Protein AF-A0A7C6T9G3-F1 (afdb_monomer_lite)

pLDDT: mean 93.44, std 5.89, range [58.25, 98.88]

Structure (mmCIF, N/CA/C/O backbone):
data_AF-A0A7C6T9G3-F1
#
_entry.id   AF-A0A7C6T9G3-F1
#
loop_
_atom_site.group_PDB
_atom_site.id
_atom_site.type_symbol
_atom_site.label_atom_id
_atom_site.label_alt_id
_atom_site.label_comp_id
_atom_site.label_asym_id
_atom_site.label_entity_id
_atom_site.label_seq_id
_atom_site.pdbx_PDB_ins_code
_atom_site.Cartn_x
_atom_site.Cartn_y
_atom_site.Cartn_z
_atom_site.occupancy
_atom_site.B_iso_or_equiv
_atom_site.auth_seq_id
_atom_site.auth_comp_id
_atom_site.auth_asym_id
_atom_site.auth_atom_id
_atom_site.pdbx_PDB_model_num
ATOM 1 N N . TYR A 1 1 ? 5.923 -1.109 5.546 1.00 94.19 1 TYR A N 1
ATOM 2 C CA . TYR A 1 1 ? 6.434 -0.998 6.928 1.00 94.19 1 TYR A CA 1
ATOM 3 C C . TYR A 1 1 ? 5.757 0.198 7.581 1.00 94.19 1 TYR A C 1
ATOM 5 O O . TYR A 1 1 ? 5.386 1.095 6.843 1.00 94.19 1 TYR A O 1
ATOM 13 N N . PHE A 1 2 ? 5.529 0.201 8.893 1.00 96.00 2 PHE A N 1
ATOM 14 C CA . PHE A 1 2 ? 5.002 1.360 9.627 1.00 96.00 2 PHE A CA 1
ATOM 15 C C . PHE A 1 2 ? 5.708 1.428 10.978 1.00 96.00 2 PHE A C 1
ATOM 17 O O . PHE A 1 2 ? 5.728 0.420 11.687 1.00 96.00 2 PHE A O 1
ATOM 24 N N . ASP A 1 3 ? 6.276 2.586 11.303 1.00 93.56 3 ASP A N 1
ATOM 25 C CA . ASP A 1 3 ? 7.050 2.806 12.516 1.00 93.56 3 ASP A CA 1
ATOM 26 C C . ASP A 1 3 ? 6.248 3.581 13.561 1.00 93.56 3 ASP A C 1
ATOM 28 O O . ASP A 1 3 ? 5.771 4.695 13.338 1.00 93.56 3 ASP A O 1
ATOM 32 N N . LEU A 1 4 ? 6.117 2.971 14.732 1.00 91.00 4 LEU A N 1
ATOM 33 C CA . LEU A 1 4 ? 5.679 3.630 15.958 1.00 91.00 4 LEU A CA 1
ATOM 34 C C . LEU A 1 4 ? 6.443 3.045 17.151 1.00 91.00 4 LEU A C 1
ATOM 36 O O . LEU A 1 4 ? 5.887 2.771 18.218 1.00 91.00 4 LEU A O 1
ATOM 40 N N . SER A 1 5 ? 7.719 2.747 16.923 1.00 84.69 5 SER A N 1
ATOM 41 C CA . SER A 1 5 ? 8.616 2.219 17.933 1.00 84.69 5 SER A CA 1
ATOM 42 C C . SER A 1 5 ? 8.931 3.285 18.977 1.00 84.69 5 SER A C 1
ATOM 44 O O . SER A 1 5 ? 8.924 4.489 18.714 1.00 84.69 5 SER A O 1
ATOM 46 N N . THR A 1 6 ? 9.198 2.840 20.207 1.00 78.31 6 THR A N 1
ATOM 47 C CA . THR A 1 6 ? 9.666 3.735 21.265 1.00 78.31 6 THR A CA 1
ATOM 48 C C . THR A 1 6 ? 10.922 4.451 20.797 1.00 78.31 6 THR A C 1
ATOM 50 O O . THR A 1 6 ? 11.927 3.804 20.505 1.00 78.31 6 THR A O 1
ATOM 53 N N . GLN A 1 7 ? 10.871 5.779 20.781 1.00 75.62 7 GLN A N 1
ATOM 54 C CA . GLN A 1 7 ? 11.943 6.639 20.293 1.00 75.62 7 GLN A CA 1
ATOM 55 C C . GLN A 1 7 ? 13.091 6.672 21.318 1.00 75.62 7 GLN A C 1
ATOM 57 O O . GLN A 1 7 ? 13.259 7.630 22.074 1.00 75.62 7 GLN A O 1
ATOM 62 N N . ALA A 1 8 ? 13.839 5.570 21.418 1.00 70.00 8 ALA A N 1
ATOM 63 C CA . ALA A 1 8 ? 14.951 5.409 22.349 1.00 70.00 8 ALA A CA 1
ATOM 64 C C . ALA A 1 8 ? 16.084 6.412 22.053 1.00 70.00 8 ALA A C 1
ATOM 66 O O . ALA A 1 8 ? 16.138 7.039 20.996 1.00 70.00 8 ALA A O 1
ATOM 67 N N . ILE A 1 9 ? 17.016 6.582 22.992 1.00 71.19 9 ILE A N 1
ATOM 68 C CA . ILE A 1 9 ? 18.221 7.402 22.784 1.00 71.19 9 ILE A CA 1
ATOM 69 C C . ILE A 1 9 ? 19.280 6.554 22.054 1.00 71.19 9 ILE A C 1
ATOM 71 O O . ILE A 1 9 ? 19.370 5.350 22.285 1.00 71.19 9 ILE A O 1
ATOM 75 N N . GLY A 1 10 ? 20.077 7.167 21.174 1.00 79.44 10 GLY A N 1
ATOM 76 C CA . GLY A 1 10 ? 21.071 6.481 20.337 1.00 79.44 10 GLY A CA 1
ATOM 77 C C . GLY A 1 10 ? 20.594 6.359 18.890 1.00 79.44 10 GLY A C 1
ATOM 78 O O . GLY A 1 10 ? 20.100 7.341 18.346 1.00 79.44 10 GLY A O 1
ATOM 79 N N . HIS A 1 11 ? 20.703 5.164 18.300 1.00 83.69 11 HIS A N 1
ATOM 80 C CA . HIS A 1 11 ? 20.469 4.904 16.869 1.00 83.69 11 HIS A CA 1
ATOM 81 C C . HIS A 1 11 ? 19.041 5.146 16.354 1.00 83.69 11 HIS A C 1
ATOM 83 O O . HIS A 1 11 ? 18.855 5.167 15.146 1.00 83.69 11 HIS A O 1
ATOM 89 N N . ALA A 1 12 ? 18.038 5.310 17.221 1.00 85.00 12 ALA A N 1
ATOM 90 C CA . ALA A 1 12 ? 16.685 5.650 16.772 1.00 85.00 12 ALA A CA 1
ATOM 91 C C . ALA A 1 12 ? 16.632 7.083 16.216 1.00 85.00 12 ALA A C 1
ATOM 93 O O . ALA A 1 12 ? 17.286 7.979 16.765 1.00 85.00 12 ALA A O 1
ATOM 94 N N . HIS A 1 13 ? 15.862 7.290 15.149 1.00 91.06 13 HIS A N 1
ATOM 95 C CA . HIS A 1 13 ? 15.650 8.605 14.546 1.00 91.06 13 HIS A CA 1
ATOM 96 C C . HIS A 1 13 ? 14.466 9.336 15.185 1.00 91.06 13 HIS A C 1
ATOM 98 O O . HIS A 1 13 ? 13.996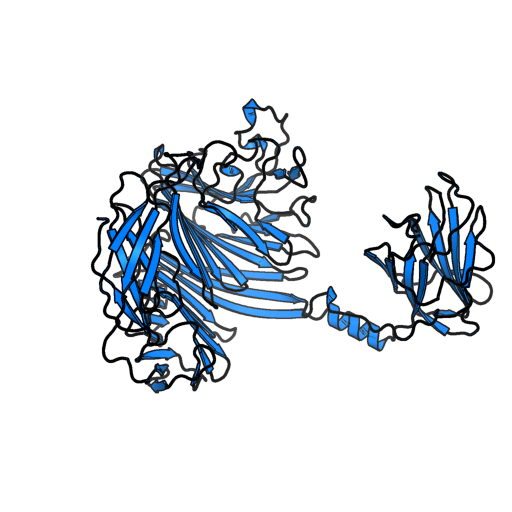 8.898 16.227 1.00 91.06 13 HIS A O 1
ATOM 104 N N . GLU A 1 14 ? 14.100 10.514 14.671 1.00 94.12 14 GLU A N 1
ATOM 105 C CA . GLU A 1 14 ? 12.947 11.325 15.100 1.00 94.12 14 GLU A CA 1
ATOM 106 C C . GLU A 1 14 ? 11.795 11.086 14.107 1.00 94.12 14 GLU A C 1
ATOM 108 O O . GLU A 1 14 ? 11.306 12.007 13.446 1.00 94.12 14 GLU A O 1
ATOM 113 N N . ASP A 1 15 ? 11.432 9.813 13.952 1.00 94.81 15 ASP A N 1
ATOM 114 C CA . ASP A 1 15 ? 10.727 9.237 12.802 1.00 94.81 15 ASP A CA 1
ATOM 115 C C . ASP A 1 15 ? 9.407 8.549 13.174 1.00 94.81 15 ASP A C 1
ATOM 117 O O . ASP A 1 15 ? 8.868 7.752 12.402 1.00 94.81 15 ASP A O 1
ATOM 121 N N . ALA A 1 16 ? 8.829 8.862 14.337 1.00 95.88 16 ALA A N 1
ATOM 122 C CA . ALA A 1 16 ? 7.545 8.294 14.718 1.00 95.88 16 ALA A CA 1
ATOM 123 C C . ALA A 1 16 ? 6.491 8.564 13.630 1.00 95.88 16 ALA A C 1
ATOM 125 O O . ALA A 1 16 ? 6.430 9.646 13.025 1.00 95.88 16 ALA A O 1
ATOM 126 N N . CYS A 1 17 ? 5.660 7.551 13.380 1.00 96.94 17 CYS A N 1
ATOM 127 C CA . CYS A 1 17 ? 4.702 7.478 12.281 1.00 96.94 17 CYS A CA 1
ATOM 128 C C . CYS A 1 17 ? 5.308 7.368 10.868 1.00 96.94 17 CYS A C 1
ATOM 130 O O . CYS A 1 17 ? 4.540 7.398 9.903 1.00 96.94 17 CYS A O 1
ATOM 132 N N . HIS A 1 18 ? 6.622 7.177 10.709 1.00 97.75 18 HIS A N 1
ATOM 133 C CA . HIS A 1 18 ? 7.238 6.850 9.420 1.00 97.75 18 HIS A CA 1
ATOM 134 C C . HIS A 1 18 ? 6.628 5.584 8.786 1.00 97.75 18 HIS A C 1
ATOM 136 O O . HIS A 1 18 ? 6.109 4.693 9.463 1.00 97.75 18 HIS A O 1
ATOM 142 N N . PHE A 1 19 ? 6.696 5.476 7.459 1.00 98.19 19 PHE A N 1
ATOM 143 C CA . PHE A 1 19 ? 6.384 4.243 6.742 1.00 98.19 19 PHE A CA 1
ATOM 144 C C . PHE A 1 19 ? 7.264 4.080 5.497 1.00 98.19 19 PHE A C 1
ATOM 146 O O . PHE A 1 19 ? 7.529 5.051 4.789 1.00 98.19 19 PHE A O 1
ATOM 153 N N . ASP A 1 20 ? 7.596 2.827 5.168 1.00 97.25 20 ASP A N 1
ATOM 154 C CA . ASP A 1 20 ? 8.061 2.454 3.828 1.00 97.25 20 ASP A CA 1
ATOM 155 C C . ASP A 1 20 ? 6.921 1.799 3.050 1.00 97.25 20 ASP A C 1
ATOM 157 O O . ASP A 1 20 ? 6.285 0.838 3.519 1.00 97.25 20 ASP A O 1
ATOM 161 N N . LEU A 1 21 ? 6.715 2.266 1.820 1.00 98.12 21 LEU A N 1
ATOM 162 C CA . LEU A 1 21 ? 5.815 1.656 0.853 1.00 98.12 21 LEU A CA 1
ATOM 163 C C . LEU A 1 21 ? 6.623 0.831 -0.148 1.00 98.12 21 LEU A C 1
ATOM 165 O O . LEU A 1 21 ? 7.364 1.376 -0.963 1.00 98.12 21 LEU A O 1
ATOM 169 N N . TYR A 1 22 ? 6.430 -0.485 -0.121 1.00 96.75 22 TYR A N 1
ATOM 170 C CA . TYR A 1 22 ? 7.051 -1.435 -1.041 1.00 96.75 22 TYR A CA 1
ATOM 171 C C . TYR A 1 22 ? 5.967 -2.148 -1.846 1.00 96.75 22 TYR A C 1
ATOM 173 O O . TYR A 1 22 ? 5.033 -2.706 -1.267 1.00 96.75 22 TYR A O 1
ATOM 181 N N . ALA A 1 23 ? 6.092 -2.159 -3.171 1.00 95.81 23 ALA A N 1
ATOM 182 C CA . ALA A 1 23 ? 5.217 -2.937 -4.040 1.00 95.81 23 ALA A CA 1
ATOM 183 C C . ALA A 1 23 ? 5.940 -3.311 -5.336 1.00 95.81 23 ALA A C 1
ATOM 185 O O . ALA A 1 23 ? 6.872 -2.630 -5.763 1.00 95.81 23 ALA A O 1
ATOM 186 N N . TYR A 1 24 ? 5.495 -4.402 -5.964 1.00 93.94 24 TYR A N 1
ATOM 187 C CA . TYR A 1 24 ? 5.988 -4.848 -7.272 1.00 93.94 24 TYR A CA 1
ATOM 188 C C . TYR A 1 24 ? 7.524 -4.992 -7.348 1.00 93.94 24 TYR A C 1
ATOM 190 O O . TYR A 1 24 ? 8.138 -4.654 -8.357 1.00 93.94 24 TYR A O 1
ATOM 198 N N . GLY A 1 25 ? 8.146 -5.478 -6.268 1.00 92.12 25 GLY A N 1
ATOM 199 C CA . GLY A 1 25 ? 9.574 -5.808 -6.239 1.00 92.12 25 GLY A CA 1
ATOM 200 C C . GLY A 1 25 ? 10.532 -4.655 -5.906 1.00 92.12 25 GLY A C 1
ATOM 201 O O . GLY A 1 25 ? 11.742 -4.875 -5.935 1.00 92.12 25 GLY A O 1
ATOM 202 N N . LYS A 1 26 ? 10.050 -3.450 -5.553 1.00 93.25 26 LYS A N 1
ATOM 203 C CA . LYS A 1 26 ? 10.920 -2.341 -5.111 1.00 93.25 26 LYS A CA 1
ATOM 204 C C . LYS A 1 26 ? 10.289 -1.421 -4.051 1.00 93.25 26 LYS A C 1
ATOM 206 O O . LYS A 1 26 ? 9.060 -1.332 -3.970 1.00 93.25 26 LYS A O 1
ATOM 211 N N . PRO A 1 27 ? 11.112 -0.688 -3.271 1.00 95.38 27 PRO A N 1
ATOM 212 C CA . PRO A 1 27 ? 10.644 0.461 -2.499 1.00 95.38 27 PRO A CA 1
ATOM 213 C C . PRO A 1 27 ? 10.082 1.530 -3.442 1.00 95.38 27 PRO A C 1
ATOM 215 O O . PRO A 1 27 ? 10.633 1.748 -4.519 1.00 95.38 27 PRO A O 1
ATOM 218 N N . LEU A 1 28 ? 8.998 2.189 -3.045 1.00 97.44 28 LEU A N 1
ATOM 219 C CA . LEU A 1 28 ? 8.332 3.257 -3.796 1.00 97.44 28 LEU A CA 1
ATOM 220 C C . LEU A 1 28 ? 8.410 4.583 -3.040 1.00 97.44 28 LEU A C 1
ATOM 222 O O . LEU A 1 28 ? 8.858 5.580 -3.599 1.00 97.44 28 LEU A O 1
ATOM 226 N N . LEU A 1 29 ? 8.030 4.551 -1.763 1.00 98.00 29 LEU A N 1
ATOM 227 C CA . LEU A 1 29 ? 8.282 5.607 -0.787 1.00 98.00 29 LEU A CA 1
ATOM 228 C C . LEU A 1 29 ? 9.131 4.995 0.317 1.00 98.00 29 LEU A C 1
ATOM 230 O O . LEU A 1 29 ? 8.825 3.884 0.756 1.00 98.00 29 LEU A O 1
ATOM 234 N N . THR A 1 30 ? 10.212 5.658 0.700 1.00 95.12 30 THR A N 1
ATOM 235 C CA . THR A 1 30 ? 11.269 5.026 1.498 1.00 95.12 30 THR A CA 1
ATOM 236 C C . THR A 1 30 ? 11.880 5.991 2.493 1.00 95.12 30 THR A C 1
ATOM 238 O O . THR A 1 30 ? 11.840 7.195 2.277 1.00 95.12 30 THR A O 1
ATOM 241 N N . ASP A 1 31 ? 12.486 5.465 3.546 1.00 93.69 31 ASP A N 1
ATOM 242 C CA . ASP A 1 31 ? 13.365 6.238 4.417 1.00 93.69 31 ASP A CA 1
ATOM 243 C C . ASP A 1 31 ? 14.534 6.900 3.663 1.00 93.69 31 ASP A C 1
ATOM 245 O O . ASP A 1 31 ? 15.055 6.344 2.685 1.00 93.69 31 ASP A O 1
ATOM 249 N N . THR A 1 32 ? 14.976 8.066 4.145 1.00 93.56 32 THR A N 1
ATOM 250 C CA . THR A 1 32 ? 16.211 8.717 3.675 1.00 93.56 32 THR A CA 1
ATOM 251 C C . THR A 1 32 ? 17.440 7.857 3.982 1.00 93.56 32 THR A C 1
ATOM 253 O O . THR A 1 32 ? 18.384 7.832 3.191 1.00 93.56 32 THR A O 1
ATOM 256 N N . GLY A 1 33 ? 17.416 7.102 5.078 1.00 91.25 33 GLY A N 1
ATOM 257 C CA . GLY A 1 33 ? 18.528 6.333 5.615 1.00 91.25 33 GLY A CA 1
ATOM 258 C C . GLY A 1 33 ? 19.497 7.192 6.427 1.00 91.25 33 GLY A C 1
ATOM 259 O O . GLY A 1 33 ? 19.400 8.417 6.477 1.00 91.25 33 GLY A O 1
ATOM 260 N N . ASP A 1 34 ? 20.474 6.540 7.054 1.00 89.69 34 ASP A N 1
ATOM 261 C CA . ASP A 1 34 ? 21.533 7.224 7.798 1.00 89.69 34 ASP A CA 1
ATOM 262 C C . ASP A 1 34 ? 22.820 7.291 6.968 1.00 89.69 34 ASP A C 1
ATOM 264 O O . ASP A 1 34 ? 23.469 6.272 6.718 1.00 89.69 34 ASP A O 1
ATOM 268 N N . TYR A 1 35 ? 23.174 8.494 6.502 1.00 88.31 35 TYR A N 1
ATOM 269 C CA . TYR A 1 35 ? 24.368 8.699 5.676 1.00 88.31 35 TYR A CA 1
ATOM 270 C C . TYR A 1 35 ? 25.629 8.304 6.446 1.00 88.31 35 TYR A C 1
ATOM 272 O O . TYR A 1 35 ? 26.481 7.595 5.901 1.00 88.31 35 TYR A O 1
ATOM 280 N N . PHE A 1 36 ? 25.715 8.719 7.715 1.00 87.62 36 PHE A N 1
ATOM 281 C CA . PHE A 1 36 ? 26.763 8.307 8.641 1.00 87.62 36 PHE A CA 1
ATOM 282 C C . PHE A 1 36 ? 26.486 8.744 10.091 1.00 87.62 36 PHE A C 1
ATOM 284 O O . PHE A 1 36 ? 26.821 9.859 10.463 1.00 87.62 36 PHE A O 1
ATOM 291 N N . LEU A 1 37 ? 25.988 7.859 10.956 1.00 83.69 37 LEU A N 1
ATOM 292 C CA . LEU A 1 37 ? 25.904 8.079 12.409 1.00 83.69 37 LEU A CA 1
ATOM 293 C C . LEU A 1 37 ? 25.191 9.383 12.823 1.00 83.69 37 LEU A C 1
ATOM 295 O O . LEU A 1 37 ? 25.728 10.182 13.592 1.00 83.69 37 LEU A O 1
ATOM 299 N N . GLY A 1 38 ? 23.945 9.554 12.382 1.00 84.12 38 GLY A N 1
ATOM 300 C CA . GLY A 1 38 ? 23.038 10.592 12.889 1.00 84.12 38 GLY A CA 1
ATOM 301 C C . GLY A 1 38 ? 22.617 11.657 11.882 1.00 84.12 38 GLY A C 1
ATOM 302 O O . GLY A 1 38 ? 21.939 12.614 12.254 1.00 84.12 38 GLY A O 1
ATOM 303 N N . TRP A 1 39 ? 22.966 11.469 10.613 1.00 89.69 39 TRP A N 1
ATOM 304 C CA . TRP A 1 39 ? 22.556 12.342 9.509 1.00 89.69 39 TRP A CA 1
ATOM 305 C C . TRP A 1 39 ? 21.135 12.049 9.032 1.00 89.69 39 TRP A C 1
ATOM 307 O O . TRP A 1 39 ? 20.554 12.847 8.306 1.00 89.69 39 TRP A O 1
ATOM 317 N N . GLY A 1 40 ? 20.575 10.909 9.436 1.00 88.56 40 GLY A N 1
ATOM 318 C CA . GLY A 1 40 ? 19.175 10.573 9.205 1.00 88.56 40 GLY A CA 1
ATOM 319 C C . GLY A 1 40 ? 18.230 11.015 10.323 1.00 88.56 40 GLY A C 1
ATOM 320 O O . GLY A 1 40 ? 17.055 10.722 10.224 1.00 88.56 40 GLY A O 1
ATOM 321 N N . TYR A 1 41 ? 18.693 11.673 11.397 1.00 91.31 41 TYR A N 1
ATOM 322 C CA . TYR A 1 41 ? 17.868 11.818 12.606 1.00 91.31 41 TYR A CA 1
ATOM 323 C C . TYR A 1 41 ? 16.613 12.679 12.445 1.00 91.31 41 TYR A C 1
ATOM 325 O O . TYR A 1 41 ? 15.635 12.405 13.130 1.00 91.31 41 TYR A O 1
ATOM 333 N N . ARG A 1 42 ? 16.649 13.738 11.630 1.00 94.00 42 ARG A N 1
ATOM 334 C CA . ARG A 1 42 ? 15.614 14.780 11.626 1.00 94.00 42 ARG A CA 1
ATOM 335 C C . ARG A 1 42 ? 14.286 14.274 11.054 1.00 94.00 42 ARG A C 1
ATOM 337 O O . ARG A 1 42 ? 14.263 13.673 9.988 1.00 94.00 42 ARG A O 1
ATOM 344 N N . THR A 1 43 ? 13.169 14.668 11.664 1.00 96.31 43 THR A N 1
ATOM 345 C CA . THR A 1 43 ? 11.806 14.325 11.218 1.00 96.31 43 THR A CA 1
ATOM 346 C C . THR A 1 43 ? 11.513 14.611 9.741 1.00 96.31 43 THR A C 1
ATOM 348 O O . THR A 1 43 ? 10.951 13.745 9.075 1.00 96.31 43 THR A O 1
ATOM 351 N N . ALA A 1 44 ? 11.925 15.762 9.193 1.00 97.12 44 ALA A N 1
ATOM 352 C CA . ALA A 1 44 ? 11.768 16.078 7.763 1.00 97.12 44 ALA A CA 1
ATOM 353 C C . ALA A 1 44 ? 12.425 15.069 6.795 1.00 97.12 44 ALA A C 1
ATOM 355 O O . ALA A 1 44 ? 12.192 15.151 5.594 1.00 97.12 44 ALA A O 1
ATOM 356 N N . LEU A 1 45 ? 13.269 14.151 7.278 1.00 96.44 45 LEU A N 1
ATOM 357 C CA . LEU A 1 45 ? 13.930 13.121 6.468 1.00 96.44 45 LEU A CA 1
ATOM 358 C C . LEU A 1 45 ? 13.111 11.826 6.359 1.00 96.44 45 LEU A C 1
ATOM 360 O O . LEU A 1 45 ? 13.555 10.856 5.740 1.00 96.44 45 LEU A O 1
ATOM 364 N N . HIS A 1 46 ? 11.919 11.809 6.946 1.00 97.38 46 HIS A N 1
ATOM 365 C CA . HIS A 1 46 ? 11.062 10.643 7.046 1.00 97.38 46 HIS A CA 1
ATOM 366 C C . HIS A 1 46 ? 9.691 10.927 6.449 1.00 97.38 46 HIS A C 1
ATOM 368 O O . HIS A 1 46 ? 9.189 12.044 6.499 1.00 97.38 46 HIS A O 1
ATOM 374 N N . ASN A 1 47 ? 9.029 9.875 5.959 1.00 98.31 47 ASN A N 1
ATOM 375 C CA . ASN A 1 47 ? 7.638 9.937 5.519 1.00 98.31 47 ASN A CA 1
ATOM 376 C C . ASN A 1 47 ? 6.694 10.183 6.712 1.00 98.31 47 ASN A C 1
ATOM 378 O O . ASN A 1 47 ? 6.016 9.255 7.137 1.00 98.31 47 ASN A O 1
ATOM 382 N N . THR A 1 48 ? 6.672 11.377 7.307 1.00 98.50 48 THR A N 1
ATOM 383 C CA . THR A 1 48 ? 5.878 11.765 8.491 1.00 98.50 48 THR A CA 1
ATOM 384 C C . THR A 1 48 ? 5.622 13.285 8.496 1.00 98.50 48 THR A C 1
ATOM 386 O O . THR A 1 48 ? 5.784 13.928 7.457 1.00 98.50 48 THR A O 1
ATOM 389 N N . VAL A 1 49 ? 5.150 13.854 9.611 1.00 98.62 49 VAL A N 1
ATOM 390 C CA . VAL A 1 49 ? 4.801 15.281 9.745 1.00 98.62 49 VAL A CA 1
ATOM 391 C C . VAL A 1 49 ? 5.768 16.013 10.681 1.00 98.62 49 VAL A C 1
ATOM 393 O O . VAL A 1 49 ? 6.017 15.542 11.789 1.00 98.62 49 VAL A O 1
ATOM 396 N N . GLU A 1 50 ? 6.248 17.185 10.252 1.00 98.00 50 GLU A N 1
ATOM 397 C CA . GLU A 1 50 ? 6.959 18.179 11.070 1.00 98.00 50 GLU A CA 1
ATOM 398 C C . GLU A 1 50 ? 6.007 19.326 11.480 1.00 98.00 50 GLU A C 1
ATOM 400 O O . GLU A 1 50 ? 5.098 19.685 10.724 1.00 98.00 50 GLU A O 1
ATOM 405 N N . VAL A 1 51 ? 6.199 19.903 12.674 1.00 98.62 51 VAL A N 1
ATOM 406 C CA . VAL A 1 51 ? 5.367 20.997 13.218 1.00 98.62 51 VAL A CA 1
ATOM 407 C C . VAL A 1 51 ? 6.246 22.211 13.511 1.00 98.62 51 VAL A C 1
ATOM 409 O O . VAL A 1 51 ? 7.239 22.092 14.221 1.00 98.62 51 VAL A O 1
ATOM 412 N N . ASP A 1 52 ? 5.897 23.375 12.962 1.00 98.25 52 ASP A N 1
ATOM 413 C CA . ASP A 1 52 ? 6.598 24.659 13.136 1.00 98.25 52 ASP A CA 1
ATOM 414 C C . ASP A 1 52 ? 8.116 24.597 12.878 1.00 98.25 52 ASP A C 1
ATOM 416 O O . ASP A 1 52 ? 8.911 25.254 13.553 1.00 98.25 52 ASP A O 1
ATOM 420 N N . GLY A 1 53 ? 8.545 23.780 11.914 1.00 96.44 53 GLY A N 1
ATOM 421 C CA . GLY A 1 53 ? 9.967 23.603 11.611 1.00 96.44 53 GLY A CA 1
ATOM 422 C C . GLY A 1 53 ? 10.760 22.829 12.673 1.00 96.44 53 GLY A C 1
ATOM 423 O O . GLY A 1 53 ? 11.994 22.906 12.692 1.00 96.44 53 GLY A O 1
ATOM 424 N N . ARG A 1 54 ? 10.074 22.118 13.579 1.00 96.44 54 ARG A N 1
ATOM 425 C CA . ARG A 1 54 ? 10.667 21.418 14.725 1.00 96.44 54 ARG A CA 1
ATOM 426 C C . ARG A 1 54 ? 10.625 19.906 14.540 1.00 96.44 54 ARG A C 1
ATOM 428 O O . ARG A 1 54 ? 9.575 19.334 14.255 1.00 96.44 54 ARG A O 1
ATOM 435 N N . SER A 1 55 ? 11.749 19.251 14.806 1.00 95.00 55 SER A N 1
ATOM 436 C CA . SER A 1 55 ? 11.808 17.796 14.954 1.00 95.00 55 SER A CA 1
ATOM 437 C C . SER A 1 55 ? 10.955 17.284 16.111 1.00 95.00 55 SER A C 1
ATOM 439 O O . SER A 1 55 ? 10.726 17.988 17.097 1.00 95.00 55 SER A O 1
ATOM 441 N N . GLN A 1 56 ? 10.552 16.021 16.010 1.00 95.88 56 GLN A N 1
ATOM 442 C CA . GLN A 1 56 ? 9.944 15.275 17.104 1.00 95.88 56 GLN A CA 1
ATOM 443 C C . GLN A 1 56 ? 10.898 15.189 18.306 1.00 95.88 56 GLN A C 1
ATOM 445 O O . GLN A 1 56 ? 12.105 14.986 18.161 1.00 95.88 56 GLN A O 1
ATOM 450 N N . ALA A 1 57 ? 10.346 15.296 19.515 1.00 93.56 57 ALA A N 1
ATOM 451 C CA . ALA A 1 57 ? 11.060 14.936 20.730 1.00 93.56 57 ALA A CA 1
ATOM 452 C C . ALA A 1 57 ? 11.414 13.435 20.747 1.00 93.56 57 ALA A C 1
ATOM 454 O O . ALA A 1 57 ? 10.903 12.636 19.963 1.00 93.56 57 ALA A O 1
ATOM 455 N N . ARG A 1 58 ? 12.268 13.033 21.693 1.00 88.31 58 ARG A N 1
ATOM 456 C CA . ARG A 1 58 ? 12.700 11.640 21.889 1.00 88.31 58 ARG A CA 1
ATOM 457 C C . ARG A 1 58 ? 12.553 11.206 23.344 1.00 88.31 58 ARG A C 1
ATOM 459 O O . ARG A 1 58 ? 12.385 12.026 24.250 1.00 88.31 58 ARG A O 1
ATOM 466 N N . GLY A 1 59 ? 12.671 9.904 23.580 1.00 83.44 59 GLY A N 1
ATOM 467 C CA . GLY A 1 59 ? 12.617 9.304 24.908 1.00 83.44 59 GLY A CA 1
ATOM 468 C C . GLY A 1 59 ? 11.264 9.523 25.583 1.00 83.44 59 GLY A C 1
ATOM 469 O O . GLY A 1 59 ? 10.217 9.398 24.954 1.00 83.44 59 GLY A O 1
ATOM 470 N N . ALA A 1 60 ? 11.283 9.865 26.873 1.00 80.94 60 ALA A N 1
ATOM 471 C CA . ALA A 1 60 ? 10.066 10.059 27.667 1.00 80.94 60 ALA A CA 1
ATOM 472 C C . ALA A 1 60 ? 9.164 11.200 27.154 1.00 80.94 60 ALA A C 1
ATOM 474 O O . ALA A 1 60 ? 7.958 11.164 27.377 1.00 80.94 60 ALA A O 1
ATOM 475 N N . ASN A 1 61 ? 9.727 12.170 26.424 1.00 85.75 61 ASN A N 1
ATOM 476 C CA . ASN A 1 61 ? 8.982 13.292 25.844 1.00 85.75 61 ASN A CA 1
ATOM 477 C C . ASN A 1 61 ? 8.285 12.929 24.520 1.00 85.75 61 ASN A C 1
ATOM 479 O O . ASN A 1 61 ? 7.615 13.768 23.928 1.00 85.75 61 ASN A O 1
ATOM 483 N N . ALA A 1 62 ? 8.444 11.692 24.046 1.00 88.50 62 ALA A N 1
ATOM 484 C CA . ALA A 1 62 ? 7.811 11.170 22.843 1.00 88.50 62 ALA A CA 1
ATOM 485 C C . ALA A 1 62 ? 6.998 9.913 23.175 1.00 88.50 62 ALA A C 1
ATOM 487 O O . ALA A 1 62 ? 7.385 8.802 22.803 1.00 88.50 62 ALA A O 1
ATOM 488 N N . PRO A 1 63 ? 5.875 10.047 23.905 1.00 88.56 63 PRO A N 1
ATOM 489 C CA . PRO A 1 63 ? 5.029 8.904 24.207 1.00 88.56 63 PRO A CA 1
ATOM 490 C C . PRO A 1 63 ? 4.457 8.337 22.905 1.00 88.56 63 PRO A C 1
ATOM 492 O O . PRO A 1 63 ? 3.806 9.055 22.145 1.00 88.56 63 PRO A O 1
ATOM 495 N N . MET A 1 64 ? 4.712 7.052 22.660 1.00 91.44 64 MET A N 1
ATOM 496 C CA . MET A 1 64 ? 4.150 6.294 21.541 1.00 91.44 64 MET A CA 1
ATOM 497 C C . MET A 1 64 ? 2.854 5.619 21.977 1.00 91.44 64 MET A C 1
ATOM 499 O O . MET A 1 64 ? 2.797 4.980 23.028 1.00 91.44 64 MET A O 1
ATOM 503 N N . ILE A 1 65 ? 1.817 5.743 21.157 1.00 92.81 65 ILE A N 1
ATOM 504 C CA . ILE A 1 65 ? 0.452 5.322 21.469 1.00 92.81 65 ILE A CA 1
ATOM 505 C C . ILE A 1 65 ? -0.044 4.439 20.312 1.00 92.81 65 ILE A C 1
ATOM 507 O O . ILE A 1 65 ? -0.773 4.919 19.441 1.00 92.81 65 ILE A O 1
ATOM 511 N N . PRO A 1 66 ? 0.352 3.154 20.237 1.00 94.06 66 PRO A N 1
ATOM 512 C CA . PRO A 1 66 ? -0.207 2.240 19.247 1.00 94.06 66 PRO A CA 1
ATOM 513 C C . PRO A 1 66 ? -1.667 1.955 19.594 1.00 94.06 66 PRO A C 1
ATOM 515 O O . PRO A 1 66 ? -1.980 1.496 20.696 1.00 94.06 66 PRO A O 1
ATOM 518 N N . ILE A 1 67 ? -2.572 2.243 18.664 1.00 95.50 67 ILE A N 1
ATOM 519 C CA . ILE A 1 67 ? -4.012 2.212 18.925 1.00 95.50 67 ILE A CA 1
ATOM 520 C C . ILE A 1 67 ? -4.607 0.897 18.457 1.00 95.50 67 ILE A C 1
ATOM 522 O O . ILE A 1 67 ? -5.265 0.218 19.244 1.00 95.50 67 ILE A O 1
ATOM 526 N N . GLU A 1 68 ? -4.389 0.519 17.197 1.00 94.94 68 GLU A N 1
ATOM 527 C CA . GLU A 1 68 ? -5.039 -0.667 16.646 1.00 94.94 68 GLU A CA 1
ATOM 528 C C . GLU A 1 68 ? -4.341 -1.208 15.394 1.00 94.94 68 GLU A C 1
ATOM 530 O O . GLU A 1 68 ? -3.834 -0.454 14.567 1.00 94.94 68 GLU A O 1
ATOM 535 N N . TRP A 1 69 ? -4.383 -2.533 15.232 1.00 95.19 69 TRP A N 1
ATOM 536 C CA . TRP A 1 69 ? -3.984 -3.242 14.018 1.00 95.19 69 TRP A CA 1
ATOM 537 C C . TRP A 1 69 ? -5.078 -4.234 13.618 1.00 95.19 69 TRP A C 1
ATOM 539 O O . TRP A 1 69 ? -5.470 -5.091 14.415 1.00 95.19 69 TRP A O 1
ATOM 549 N N . VAL A 1 70 ? -5.561 -4.138 12.379 1.00 93.81 70 VAL A N 1
ATOM 550 C CA . VAL A 1 70 ? -6.605 -5.008 11.820 1.00 93.81 70 VAL A CA 1
ATOM 551 C C . VAL A 1 70 ? -6.169 -5.526 10.458 1.00 93.81 70 VAL A C 1
ATOM 553 O O . VAL A 1 70 ? -5.630 -4.795 9.631 1.00 93.81 70 VAL A O 1
ATOM 556 N N . THR A 1 71 ? -6.452 -6.796 10.185 1.00 92.38 71 THR A N 1
ATOM 557 C CA . THR A 1 71 ? -6.289 -7.377 8.854 1.00 92.38 71 THR A CA 1
ATOM 558 C C . THR A 1 71 ? -7.494 -8.247 8.525 1.00 92.38 71 THR A C 1
ATOM 560 O O . THR A 1 71 ? -7.908 -9.079 9.324 1.00 92.38 71 THR A O 1
ATOM 563 N N . THR A 1 72 ? -8.057 -8.036 7.341 1.00 90.19 72 THR A N 1
ATOM 564 C CA . THR A 1 72 ? -9.106 -8.853 6.719 1.00 90.19 72 THR A CA 1
ATOM 565 C C . THR A 1 72 ? -8.657 -9.225 5.303 1.00 90.19 72 THR A C 1
ATOM 567 O O . THR A 1 72 ? -7.629 -8.740 4.818 1.00 90.19 72 THR A O 1
ATOM 570 N N . ARG A 1 73 ? -9.415 -10.048 4.582 1.00 87.75 73 ARG A N 1
ATOM 571 C CA . ARG A 1 73 ? -9.206 -10.300 3.146 1.00 87.75 73 ARG A CA 1
ATOM 572 C C . ARG A 1 73 ? -9.336 -9.030 2.309 1.00 87.75 73 ARG A C 1
ATOM 574 O O . ARG A 1 73 ? -8.575 -8.850 1.363 1.00 87.75 73 ARG A O 1
ATOM 581 N N . GLY A 1 74 ? -10.264 -8.144 2.670 1.00 90.81 74 GLY A N 1
ATOM 582 C CA . GLY A 1 74 ? -10.569 -6.939 1.897 1.00 90.81 74 GLY A CA 1
ATOM 583 C C . GLY A 1 74 ? -9.661 -5.747 2.195 1.00 90.81 74 GLY A C 1
ATOM 584 O O . GLY A 1 74 ? -9.398 -4.948 1.297 1.00 90.81 74 GLY A O 1
ATOM 585 N N . PHE A 1 75 ? -9.178 -5.613 3.433 1.00 95.75 75 PHE A N 1
ATOM 586 C CA . PHE A 1 75 ? -8.354 -4.477 3.842 1.00 95.75 75 PHE A CA 1
ATOM 587 C C . PHE A 1 75 ? -7.410 -4.798 5.008 1.00 95.75 75 PHE A C 1
ATOM 589 O O . PHE A 1 75 ? -7.640 -5.719 5.789 1.00 95.75 75 PHE A O 1
ATOM 596 N N . GLY A 1 76 ? -6.329 -4.034 5.125 1.00 96.75 76 GLY A N 1
ATOM 597 C CA . GLY A 1 76 ? -5.519 -3.922 6.341 1.00 96.75 76 GLY A CA 1
ATOM 598 C C . GLY A 1 76 ? -5.659 -2.522 6.927 1.00 96.75 76 GLY A C 1
ATOM 599 O O . GLY A 1 76 ? -5.908 -1.582 6.183 1.00 96.75 76 GLY A O 1
ATOM 600 N N . PHE A 1 77 ? -5.520 -2.371 8.236 1.00 97.44 77 PHE A N 1
ATOM 601 C CA . PHE A 1 77 ? -5.621 -1.081 8.905 1.00 97.44 77 PHE A CA 1
ATOM 602 C C . PHE A 1 77 ? -4.648 -1.006 10.077 1.00 97.44 77 PHE A C 1
ATOM 604 O O . PHE A 1 77 ? -4.576 -1.937 10.880 1.00 97.44 77 PHE A O 1
ATOM 611 N N . VAL A 1 78 ? -3.941 0.113 10.183 1.00 97.50 78 VAL A N 1
ATOM 612 C CA . VAL A 1 78 ? -3.122 0.458 11.345 1.00 97.50 78 VAL A CA 1
ATOM 613 C C . VAL A 1 78 ? -3.450 1.868 11.810 1.00 97.50 78 VAL A C 1
ATOM 615 O O . VAL A 1 78 ? -3.723 2.747 10.993 1.00 97.50 78 VAL A O 1
ATOM 618 N N . ASP A 1 79 ? -3.443 2.059 13.123 1.00 97.56 79 ASP A N 1
ATOM 619 C CA . ASP A 1 79 ? -3.723 3.316 13.806 1.00 97.56 79 ASP A CA 1
ATOM 620 C C . ASP A 1 79 ? -2.727 3.500 14.946 1.00 97.56 79 ASP A C 1
ATOM 622 O O . ASP A 1 79 ? -2.568 2.617 15.797 1.00 97.56 79 ASP A O 1
ATOM 626 N N . GLY A 1 80 ? -2.060 4.645 14.967 1.00 97.12 80 GLY A N 1
ATOM 627 C CA . GLY A 1 80 ? -1.062 4.971 15.969 1.00 97.12 80 GLY A CA 1
ATOM 628 C C . GLY A 1 80 ? -0.946 6.470 16.162 1.00 97.12 80 GLY A C 1
ATOM 629 O O . GLY A 1 80 ? -1.176 7.239 15.233 1.00 97.12 80 GLY A O 1
ATOM 630 N N . ALA A 1 81 ? -0.597 6.892 17.369 1.00 96.75 81 ALA A N 1
ATOM 631 C CA . ALA A 1 81 ? -0.338 8.288 17.681 1.00 96.75 81 ALA A CA 1
ATOM 632 C C . ALA A 1 81 ? 0.958 8.459 18.467 1.00 96.75 81 ALA A C 1
ATOM 634 O O . ALA A 1 81 ? 1.459 7.511 19.070 1.00 96.75 81 ALA A O 1
ATOM 635 N N . HIS A 1 82 ? 1.472 9.682 18.494 1.00 95.56 82 HIS A N 1
ATOM 636 C CA . HIS A 1 82 ? 2.552 10.070 19.380 1.00 95.56 82 HIS A CA 1
ATOM 637 C C . HIS A 1 82 ? 2.398 11.503 19.892 1.00 95.56 82 HIS A C 1
ATOM 639 O O . HIS A 1 82 ? 1.865 12.382 19.212 1.00 95.56 82 HIS A O 1
ATOM 645 N N . GLY A 1 83 ? 2.907 11.732 21.103 1.00 94.31 83 GLY A N 1
ATOM 646 C CA . GLY A 1 83 ? 2.948 13.045 21.755 1.00 94.31 83 GLY A CA 1
ATOM 647 C C . GLY A 1 83 ? 4.297 13.752 21.632 1.00 94.31 83 GLY A C 1
ATOM 648 O O . GLY A 1 83 ? 4.639 14.546 22.499 1.00 94.31 83 GLY A O 1
ATOM 649 N N . ALA A 1 84 ? 5.091 13.451 20.598 1.00 95.75 84 ALA A N 1
ATOM 650 C CA . ALA A 1 84 ? 6.460 13.974 20.467 1.00 95.75 84 ALA A CA 1
ATOM 651 C C . ALA A 1 84 ? 6.548 15.492 20.200 1.00 95.75 84 ALA A C 1
ATOM 653 O O . ALA A 1 84 ? 7.646 16.032 20.139 1.00 95.75 84 ALA A O 1
ATOM 654 N N . TYR A 1 85 ? 5.404 16.167 20.069 1.00 97.25 85 TYR A N 1
ATOM 655 C CA . TYR A 1 85 ? 5.262 17.622 19.981 1.00 97.25 85 TYR A CA 1
ATOM 656 C C . TYR A 1 85 ? 4.529 18.199 21.202 1.00 97.25 85 TYR A C 1
ATOM 658 O O . TYR A 1 85 ? 3.838 19.215 21.112 1.00 97.25 85 TYR A O 1
ATOM 666 N N . GLY A 1 86 ? 4.617 17.523 22.353 1.00 94.56 86 GLY A N 1
ATOM 667 C CA . GLY A 1 86 ? 3.899 17.908 23.570 1.00 94.56 86 GLY A CA 1
ATOM 668 C C . GLY A 1 86 ? 4.275 19.293 24.106 1.00 94.56 86 GLY A C 1
ATOM 669 O O . GLY A 1 86 ? 3.442 19.961 24.707 1.00 94.56 86 GLY A O 1
ATOM 670 N N . ASP A 1 87 ? 5.489 19.763 23.828 1.00 95.38 87 ASP A N 1
ATOM 671 C CA . ASP A 1 87 ? 5.956 21.122 24.123 1.00 95.38 87 ASP A CA 1
ATOM 672 C C . ASP A 1 87 ? 5.266 22.209 23.281 1.00 95.38 87 ASP A C 1
ATOM 674 O O . ASP A 1 87 ? 5.147 23.349 23.726 1.00 95.38 87 ASP A O 1
ATOM 678 N N . LEU A 1 88 ? 4.769 21.845 22.098 1.00 97.00 88 LEU A N 1
ATOM 679 C CA . LEU A 1 88 ? 3.891 22.663 21.260 1.00 97.00 88 LEU A CA 1
ATOM 680 C C . LEU A 1 88 ? 2.402 22.406 21.553 1.00 97.00 88 LEU A C 1
ATOM 682 O O . LEU A 1 88 ? 1.539 23.028 20.941 1.00 97.00 88 LEU A O 1
ATOM 686 N N . GLY A 1 89 ? 2.077 21.480 22.464 1.00 96.31 89 GLY A N 1
ATOM 687 C CA . GLY A 1 89 ? 0.702 21.060 22.735 1.00 96.31 89 GLY A CA 1
ATOM 688 C C . GLY A 1 89 ? 0.060 20.272 21.587 1.00 96.31 89 GLY A C 1
ATOM 689 O O . GLY A 1 89 ? -1.167 20.271 21.464 1.00 96.31 89 GLY A O 1
ATOM 690 N N . VAL A 1 90 ? 0.866 19.617 20.740 1.00 98.12 90 VAL A N 1
ATOM 691 C CA . VAL A 1 90 ? 0.399 18.898 19.545 1.00 98.12 90 VAL A CA 1
ATOM 692 C C . VAL A 1 90 ? 0.573 17.386 19.695 1.00 98.12 90 VAL A C 1
ATOM 694 O O . VAL A 1 90 ? 1.614 16.884 20.112 1.00 98.12 90 VAL A O 1
ATOM 697 N N . THR A 1 91 ? -0.461 16.637 19.314 1.00 97.56 91 THR A N 1
ATOM 698 C CA . THR A 1 91 ? -0.427 15.178 19.142 1.00 97.56 91 THR A CA 1
ATOM 699 C C . THR A 1 91 ? -0.641 14.838 17.676 1.00 97.56 91 THR A C 1
ATOM 701 O O . THR A 1 91 ? -1.602 15.315 17.064 1.00 97.56 91 THR A O 1
ATOM 704 N N . HIS A 1 92 ? 0.214 13.974 17.134 1.00 98.31 92 HIS A N 1
ATOM 705 C CA . HIS A 1 92 ? 0.087 13.452 15.778 1.00 98.31 92 HIS A CA 1
ATOM 706 C C . HIS A 1 92 ? -0.420 12.013 15.816 1.00 98.31 92 HIS A C 1
ATOM 708 O O . HIS A 1 92 ? 0.160 11.160 16.483 1.00 98.31 92 HIS A O 1
ATOM 714 N N . ARG A 1 93 ? -1.526 11.749 15.116 1.00 98.19 93 ARG A N 1
ATOM 715 C CA . ARG A 1 93 ? -2.106 10.415 14.947 1.00 98.19 93 ARG A CA 1
ATOM 716 C C . ARG A 1 93 ? -2.183 10.065 13.472 1.00 98.19 93 ARG A C 1
ATOM 718 O O . ARG A 1 93 ? -2.870 10.752 12.725 1.00 98.19 93 ARG A O 1
ATOM 725 N N . ARG A 1 94 ? -1.562 8.956 13.089 1.00 98.69 94 ARG A N 1
ATOM 726 C CA . ARG A 1 94 ? -1.569 8.419 11.733 1.00 98.69 94 ARG A CA 1
ATOM 727 C C . ARG A 1 94 ? -2.407 7.157 11.643 1.00 98.69 94 ARG A C 1
ATOM 729 O O . ARG A 1 94 ? -2.298 6.243 12.463 1.00 98.69 94 ARG A O 1
ATOM 736 N N . LYS A 1 95 ? -3.207 7.087 10.587 1.00 98.31 95 LYS A N 1
ATOM 737 C CA . LYS A 1 95 ? -3.979 5.913 10.190 1.00 98.31 95 LYS A CA 1
ATOM 738 C C . LYS A 1 95 ? -3.600 5.522 8.770 1.00 98.31 95 LYS A C 1
ATOM 740 O O . LYS A 1 95 ? -3.543 6.381 7.897 1.00 98.31 95 LYS A O 1
ATOM 745 N N . ILE A 1 96 ? -3.389 4.232 8.525 1.00 98.62 96 ILE A N 1
ATOM 746 C CA . ILE A 1 96 ? -3.149 3.706 7.175 1.00 98.62 96 ILE A CA 1
ATOM 747 C C . ILE A 1 96 ? -4.145 2.586 6.905 1.00 98.62 96 ILE A C 1
ATOM 749 O O . ILE A 1 96 ? -4.119 1.552 7.571 1.00 98.62 96 ILE A O 1
ATOM 753 N N . LEU A 1 97 ? -5.012 2.782 5.913 1.00 98.62 97 LEU A N 1
ATOM 754 C CA . LEU A 1 97 ? -5.923 1.768 5.392 1.00 98.62 97 LEU A CA 1
ATOM 755 C C . LEU A 1 97 ? -5.347 1.198 4.091 1.00 98.62 97 LEU A C 1
ATOM 757 O O . LEU A 1 97 ? -5.327 1.874 3.068 1.00 98.62 97 LEU A O 1
ATOM 761 N N . PHE A 1 98 ? -4.911 -0.059 4.108 1.00 98.50 98 PHE A N 1
ATOM 762 C CA . PHE A 1 98 ? -4.533 -0.797 2.906 1.00 98.50 98 PHE A CA 1
ATOM 763 C C . PHE A 1 98 ? -5.773 -1.420 2.261 1.00 98.50 98 PHE A C 1
ATOM 765 O O . PHE A 1 98 ? -6.307 -2.407 2.768 1.00 98.50 98 PHE A O 1
ATOM 772 N N . VAL A 1 99 ? -6.218 -0.881 1.129 1.00 98.06 99 VAL A N 1
ATOM 773 C CA . VAL A 1 99 ? -7.318 -1.427 0.326 1.00 98.06 99 VAL A CA 1
ATOM 774 C C . VAL A 1 99 ? -6.768 -2.551 -0.551 1.00 98.06 99 VAL A C 1
ATOM 776 O O . VAL A 1 99 ? -6.164 -2.311 -1.598 1.00 98.06 99 VAL A O 1
ATOM 779 N N . LYS A 1 100 ? -6.952 -3.805 -0.126 1.00 96.06 100 LYS A N 1
ATOM 780 C CA . LYS A 1 100 ? -6.253 -4.950 -0.723 1.00 96.06 100 LYS A CA 1
ATOM 781 C C . LYS A 1 100 ? -6.778 -5.316 -2.121 1.00 96.06 100 LYS A C 1
ATOM 783 O O . LYS A 1 100 ? -7.997 -5.316 -2.342 1.00 96.06 100 LYS A O 1
ATOM 788 N N . PRO A 1 101 ? -5.890 -5.723 -3.048 1.00 91.88 101 PRO A N 1
ATOM 789 C CA . PRO A 1 101 ? -4.420 -5.648 -2.996 1.00 91.88 101 PRO A CA 1
ATOM 790 C C . PRO A 1 101 ? -3.863 -4.338 -3.601 1.00 91.88 101 PRO A C 1
ATOM 792 O O . PRO A 1 101 ? -2.705 -4.298 -3.993 1.00 91.88 101 PRO A O 1
ATOM 795 N N . GLY A 1 102 ? -4.694 -3.304 -3.763 1.00 94.44 102 GLY A N 1
ATOM 796 C CA . GLY A 1 102 ? -4.453 -2.209 -4.702 1.00 94.44 102 GLY A CA 1
ATOM 797 C C . GLY A 1 102 ? -3.617 -1.056 -4.157 1.00 94.44 102 GLY A C 1
ATOM 798 O O . GLY A 1 102 ? -2.547 -0.778 -4.683 1.00 94.44 102 GLY A O 1
ATOM 799 N N . TYR A 1 103 ? -4.119 -0.343 -3.149 1.00 98.44 103 TYR A N 1
ATOM 800 C CA . TYR A 1 103 ? -3.578 0.965 -2.762 1.00 98.44 103 TYR A CA 1
ATOM 801 C C . TYR A 1 103 ? -3.815 1.268 -1.283 1.00 98.44 103 TYR A C 1
ATOM 803 O O . TYR A 1 103 ? -4.513 0.526 -0.590 1.00 98.44 103 TYR A O 1
ATOM 811 N N . PHE A 1 104 ? -3.247 2.371 -0.801 1.00 98.75 104 PHE A N 1
ATOM 812 C CA . PHE A 1 104 ? -3.348 2.792 0.593 1.00 98.75 104 PHE A CA 1
ATOM 813 C C . PHE A 1 104 ? -4.040 4.149 0.695 1.00 98.75 104 PHE A C 1
ATOM 815 O O . PHE A 1 104 ? -3.838 5.012 -0.155 1.00 98.75 104 PHE A O 1
ATOM 822 N N . LEU A 1 105 ? -4.840 4.338 1.739 1.00 98.81 105 LEU A N 1
ATOM 823 C CA . LEU A 1 105 ? -5.302 5.647 2.185 1.00 98.81 105 LEU A CA 1
ATOM 824 C C . LEU A 1 105 ? -4.598 5.972 3.503 1.00 98.81 105 LEU A C 1
ATOM 826 O O . LEU A 1 105 ? -4.756 5.248 4.488 1.00 98.81 105 LEU A O 1
ATOM 830 N N . LEU A 1 106 ? -3.824 7.047 3.496 1.00 98.81 106 LEU A N 1
ATOM 831 C CA . LEU A 1 106 ? -3.155 7.619 4.653 1.00 98.81 106 LEU A CA 1
ATOM 832 C C . LEU A 1 106 ? -4.032 8.728 5.238 1.00 98.81 106 LEU A C 1
ATOM 834 O O . LEU A 1 106 ? -4.615 9.506 4.485 1.00 98.81 106 LEU A O 1
ATOM 838 N N . CYS A 1 107 ? -4.152 8.792 6.561 1.00 98.56 107 CYS A N 1
ATOM 839 C CA . CYS A 1 107 ? -4.797 9.900 7.260 1.00 98.56 107 CYS A CA 1
ATOM 840 C C . CYS A 1 107 ? -3.903 10.360 8.412 1.00 98.56 107 CYS A C 1
ATOM 842 O O . CYS A 1 107 ? -3.682 9.580 9.341 1.00 98.56 107 CYS A O 1
ATOM 844 N N . ASP A 1 108 ? -3.470 11.617 8.390 1.00 98.81 108 ASP A N 1
ATOM 845 C CA . ASP A 1 108 ? -2.802 12.251 9.529 1.00 98.81 108 ASP A CA 1
ATOM 846 C C . ASP A 1 108 ? -3.756 13.200 10.226 1.00 98.81 108 ASP A C 1
ATOM 848 O O . ASP A 1 108 ? -4.380 14.044 9.591 1.00 98.81 108 ASP A O 1
ATOM 852 N N . LEU A 1 109 ? -3.878 13.053 11.540 1.00 98.56 109 LEU A N 1
ATOM 853 C CA . LEU A 1 109 ? -4.752 13.834 12.401 1.00 98.56 109 LEU A CA 1
ATOM 854 C C . LEU A 1 109 ? -3.890 14.545 13.435 1.00 98.56 109 LEU A C 1
ATOM 856 O O . LEU A 1 109 ? -3.325 13.915 14.333 1.00 98.56 109 LEU A O 1
ATOM 860 N N . LEU A 1 110 ? -3.809 15.865 13.316 1.00 98.38 110 LEU A N 1
ATOM 861 C CA . LEU A 1 110 ? -3.068 16.715 14.232 1.00 98.38 110 LEU A CA 1
ATOM 862 C C . LEU A 1 110 ? -4.074 17.346 15.192 1.00 98.38 110 LEU A C 1
ATOM 864 O O . LEU A 1 110 ? -5.002 18.042 14.774 1.00 98.38 110 LEU A O 1
ATOM 868 N N . THR A 1 111 ? -3.920 17.058 16.482 1.00 97.44 111 THR A N 1
ATOM 869 C CA . THR A 1 111 ? -4.789 17.570 17.552 1.00 97.44 111 THR A CA 1
ATOM 870 C C . THR A 1 111 ? -3.978 18.453 18.484 1.00 97.44 111 THR A C 1
ATOM 872 O O . THR A 1 111 ? -2.816 18.162 18.746 1.00 97.44 111 THR A O 1
ATOM 875 N N . GLY A 1 112 ? -4.591 19.519 18.983 1.00 96.06 112 GLY A N 1
ATOM 876 C CA . GLY A 1 112 ? -3.953 20.503 19.846 1.00 96.06 112 GLY A CA 1
ATOM 877 C C . GLY A 1 112 ? -4.751 21.798 19.829 1.00 96.06 112 GLY A C 1
ATOM 878 O O . GLY A 1 112 ? -5.916 21.813 19.422 1.00 96.06 112 GLY A O 1
ATOM 879 N N . SER A 1 113 ? -4.115 22.886 20.235 1.00 94.75 113 SER A N 1
ATOM 880 C CA . SER A 1 113 ? -4.692 24.230 20.216 1.00 94.75 113 SER A CA 1
ATOM 881 C C . SER A 1 113 ? -3.706 25.220 19.622 1.00 94.75 113 SER A C 1
ATOM 883 O O . SER A 1 113 ? -2.507 25.015 19.736 1.00 94.75 113 SER A O 1
ATOM 885 N N . GLY A 1 114 ? -4.203 26.331 19.085 1.00 97.00 114 GLY A N 1
ATOM 886 C CA . GLY A 1 114 ? -3.348 27.367 18.510 1.00 97.00 114 GLY A CA 1
ATOM 887 C C . GLY A 1 114 ? -3.046 27.137 17.033 1.00 97.00 114 GLY A C 1
ATOM 888 O O . GLY A 1 114 ? -3.515 26.173 16.421 1.00 97.00 114 GLY A O 1
ATOM 889 N N . ARG A 1 115 ? -2.318 28.097 16.459 1.00 98.12 115 ARG A N 1
ATOM 890 C CA . ARG A 1 115 ? -2.006 28.177 15.032 1.00 98.12 115 ARG A CA 1
ATOM 891 C C . ARG A 1 115 ? -0.613 27.616 14.776 1.00 98.12 115 ARG A C 1
ATOM 893 O O . ARG A 1 115 ? 0.340 28.139 15.338 1.00 98.12 115 ARG A O 1
ATOM 900 N N . HIS A 1 116 ? -0.518 26.631 13.890 1.00 98.50 116 HIS A N 1
ATOM 901 C CA . HIS A 1 116 ? 0.728 25.932 13.568 1.00 98.50 116 HIS A CA 1
ATOM 902 C C . HIS A 1 116 ? 0.924 25.793 12.059 1.00 98.50 116 HIS A C 1
ATOM 904 O O . HIS A 1 116 ? -0.056 25.735 11.305 1.00 98.50 116 HIS A O 1
ATOM 910 N N . LEU A 1 117 ? 2.184 25.700 11.639 1.00 98.56 117 LEU A N 1
ATOM 911 C CA . LEU A 1 117 ? 2.607 25.201 10.337 1.00 98.56 117 LEU A CA 1
ATOM 912 C C . LEU A 1 117 ? 2.857 23.693 10.443 1.00 98.56 117 LEU A C 1
ATOM 914 O O . LEU A 1 117 ? 3.646 23.240 11.264 1.00 98.56 117 LEU A O 1
ATOM 918 N N . LEU A 1 118 ? 2.189 22.922 9.596 1.00 98.69 118 LEU A N 1
ATOM 919 C CA . LEU A 1 118 ? 2.299 21.471 9.504 1.00 98.69 118 LEU A CA 1
ATOM 920 C C . LEU A 1 118 ? 2.876 21.122 8.137 1.00 98.69 118 LEU A C 1
ATOM 922 O O . LEU A 1 118 ? 2.322 21.565 7.130 1.00 98.69 118 LEU A O 1
ATOM 926 N N . GLU A 1 119 ? 3.939 20.328 8.092 1.00 98.69 119 GLU A N 1
ATOM 927 C CA . GLU A 1 119 ? 4.594 19.893 6.853 1.00 98.69 119 GLU A CA 1
ATOM 928 C C . GLU A 1 119 ? 4.652 18.364 6.811 1.00 98.69 119 GLU A C 1
ATOM 930 O O . GLU A 1 119 ? 5.271 17.746 7.669 1.00 98.69 119 GLU A O 1
ATOM 935 N N . GLN A 1 120 ? 3.992 17.751 5.831 1.00 98.75 120 GLN A N 1
ATOM 936 C CA . GLN A 1 120 ? 3.979 16.307 5.599 1.00 98.75 120 GLN A CA 1
ATOM 937 C C . GLN A 1 120 ? 4.941 15.963 4.456 1.00 98.75 120 GLN A C 1
ATOM 939 O O . GLN A 1 120 ? 4.873 16.576 3.388 1.00 98.75 120 GLN A O 1
ATOM 944 N N . PHE A 1 121 ? 5.818 14.983 4.671 1.00 98.62 121 PHE A N 1
ATOM 945 C CA . PHE A 1 121 ? 6.900 14.639 3.745 1.00 98.62 121 PHE A CA 1
ATOM 946 C C . PHE A 1 121 ? 6.683 13.268 3.089 1.00 98.62 121 PHE A C 1
ATOM 948 O O . PHE A 1 121 ? 6.232 12.321 3.737 1.00 98.62 121 PHE A O 1
ATOM 955 N N . PHE A 1 122 ? 7.043 13.154 1.805 1.00 98.56 122 PHE A N 1
ATOM 956 C CA . PHE A 1 122 ? 7.071 11.895 1.053 1.00 98.56 122 PHE A CA 1
ATOM 957 C C . PHE A 1 122 ? 8.342 11.774 0.206 1.00 98.56 122 PHE A C 1
ATOM 959 O O . PHE A 1 122 ? 8.549 12.535 -0.740 1.00 98.56 122 PHE A O 1
ATOM 966 N N . HIS A 1 123 ? 9.166 10.781 0.524 1.00 97.62 123 HIS A N 1
ATOM 967 C CA . HIS A 1 123 ? 10.490 10.538 -0.043 1.00 97.62 123 HIS A CA 1
ATOM 968 C C . HIS A 1 123 ? 10.417 9.438 -1.107 1.00 97.62 123 HIS A C 1
ATOM 970 O O . HIS A 1 123 ? 10.152 8.272 -0.799 1.00 97.62 123 HIS A O 1
ATOM 976 N N . PHE A 1 124 ? 10.642 9.797 -2.372 1.00 97.56 124 PHE A N 1
ATOM 977 C CA . PHE A 1 124 ? 10.456 8.887 -3.503 1.00 97.56 124 PHE A CA 1
ATOM 978 C C . PHE A 1 124 ? 11.702 8.055 -3.815 1.00 97.56 124 PHE A C 1
ATOM 980 O O . PHE A 1 124 ? 12.788 8.579 -4.037 1.00 97.56 124 PHE A O 1
ATOM 987 N N . ALA A 1 125 ? 11.534 6.740 -3.935 1.00 96.00 125 ALA A N 1
ATOM 988 C CA . ALA A 1 125 ? 12.614 5.836 -4.317 1.00 96.00 125 ALA A CA 1
ATOM 989 C C . ALA A 1 125 ? 12.824 5.790 -5.842 1.00 96.00 125 ALA A C 1
ATOM 991 O O . ALA A 1 125 ? 11.875 5.609 -6.615 1.00 96.00 125 ALA A O 1
ATOM 992 N N . GLY A 1 126 ? 14.086 5.855 -6.279 1.00 95.00 126 GLY A N 1
ATOM 993 C CA . GLY A 1 126 ? 14.460 5.756 -7.691 1.00 95.00 126 GLY A CA 1
ATOM 994 C C . GLY A 1 126 ? 14.203 4.382 -8.320 1.00 95.00 126 GLY A C 1
ATOM 995 O O . GLY A 1 126 ? 13.802 3.432 -7.637 1.00 95.00 126 GLY A O 1
ATOM 996 N N . PRO A 1 127 ? 14.395 4.231 -9.645 1.00 94.75 127 PRO A N 1
ATOM 997 C CA . PRO A 1 127 ? 14.123 2.979 -10.358 1.00 94.75 127 PRO A CA 1
ATOM 998 C C . PRO A 1 127 ? 14.984 1.813 -9.854 1.00 94.75 127 PRO A C 1
ATOM 1000 O O . PRO A 1 127 ? 14.544 0.665 -9.898 1.00 94.75 127 PRO A O 1
ATOM 1003 N N . THR A 1 128 ? 16.165 2.121 -9.317 1.00 92.62 128 THR A N 1
ATOM 1004 C CA . THR A 1 128 ? 17.033 1.223 -8.551 1.00 92.62 128 THR A CA 1
ATOM 1005 C C . THR A 1 128 ? 17.489 1.942 -7.280 1.00 92.62 128 THR A C 1
ATOM 1007 O O . THR A 1 128 ? 17.332 3.155 -7.158 1.00 92.62 128 THR A O 1
ATOM 1010 N N . GLN A 1 129 ? 18.115 1.222 -6.346 1.00 88.38 129 GLN A N 1
ATOM 1011 C CA . GLN A 1 129 ? 18.677 1.831 -5.135 1.00 88.38 129 GLN A CA 1
ATOM 1012 C C . GLN A 1 129 ? 19.791 2.854 -5.419 1.00 88.38 129 GLN A C 1
ATOM 1014 O O . GLN A 1 129 ? 20.062 3.676 -4.551 1.00 88.38 129 GLN A O 1
ATOM 1019 N N . MET A 1 130 ? 20.412 2.805 -6.604 1.00 91.75 130 MET A N 1
ATOM 1020 C CA . MET A 1 130 ? 21.545 3.652 -6.998 1.00 91.75 130 MET A CA 1
ATOM 1021 C C . MET A 1 130 ? 21.153 4.816 -7.914 1.00 91.75 130 MET A C 1
ATOM 1023 O O . MET A 1 130 ? 21.984 5.676 -8.192 1.00 91.75 130 MET A O 1
ATOM 1027 N N . ALA A 1 131 ? 19.924 4.823 -8.428 1.00 94.19 131 ALA A N 1
ATOM 1028 C CA . ALA A 1 131 ? 19.455 5.823 -9.377 1.00 94.19 131 ALA A CA 1
ATOM 1029 C C . ALA A 1 131 ? 18.563 6.857 -8.675 1.00 94.19 131 ALA A C 1
ATOM 1031 O O . ALA A 1 131 ? 17.831 6.490 -7.752 1.00 94.19 131 ALA A O 1
ATOM 1032 N N . PRO A 1 132 ? 18.600 8.132 -9.100 1.00 94.56 132 PRO A N 1
ATOM 1033 C CA . PRO A 1 132 ? 17.713 9.145 -8.552 1.00 94.56 132 PRO A CA 1
ATOM 1034 C C . PRO A 1 132 ? 16.258 8.864 -8.928 1.00 94.56 132 PRO A C 1
ATOM 1036 O O . PRO A 1 132 ? 15.985 8.240 -9.955 1.00 94.56 132 PRO A O 1
ATOM 1039 N N . ALA A 1 133 ? 15.322 9.322 -8.096 1.00 94.62 133 ALA A N 1
ATOM 1040 C CA . ALA A 1 133 ? 13.910 9.280 -8.455 1.00 94.62 133 ALA A CA 1
ATOM 1041 C C . ALA A 1 133 ? 13.545 10.414 -9.415 1.00 94.62 133 ALA A C 1
ATOM 1043 O O . ALA A 1 133 ? 13.971 11.555 -9.243 1.00 94.62 133 ALA A O 1
ATOM 1044 N N . GLU A 1 134 ? 12.717 10.087 -10.402 1.00 95.25 134 GLU A N 1
ATOM 1045 C CA . GLU A 1 134 ? 12.120 11.035 -11.337 1.00 95.25 134 GLU A CA 1
ATOM 1046 C C . GLU A 1 134 ? 10.656 11.217 -10.951 1.00 95.25 134 GLU A C 1
ATOM 1048 O O . GLU A 1 134 ? 9.864 10.276 -11.060 1.00 95.25 134 GLU A O 1
ATOM 1053 N N . VAL A 1 135 ? 10.300 12.409 -10.468 1.00 96.00 135 VAL A N 1
ATOM 1054 C CA . VAL A 1 135 ? 8.976 12.698 -9.904 1.00 96.00 135 VAL A CA 1
ATOM 1055 C C . VAL A 1 135 ? 8.406 13.959 -10.539 1.00 96.00 135 VAL A C 1
ATOM 1057 O O . VAL A 1 135 ? 9.091 14.971 -10.649 1.00 96.00 135 VAL A O 1
ATOM 1060 N N . ASN A 1 136 ? 7.136 13.910 -10.923 1.00 96.62 136 ASN A N 1
ATOM 1061 C CA . ASN A 1 136 ? 6.364 15.076 -11.330 1.00 96.62 136 ASN A CA 1
ATOM 1062 C C . ASN A 1 136 ? 5.380 15.456 -10.223 1.00 96.62 136 ASN A C 1
ATOM 1064 O O . ASN A 1 136 ? 4.629 14.593 -9.772 1.00 96.62 136 ASN A O 1
ATOM 1068 N N . LEU A 1 137 ? 5.364 16.730 -9.828 1.00 97.06 137 LEU A N 1
ATOM 1069 C CA . LEU A 1 137 ? 4.364 17.317 -8.936 1.00 97.06 137 LEU A CA 1
ATOM 1070 C C . LEU A 1 137 ? 3.497 18.269 -9.749 1.00 97.06 137 LEU A C 1
ATOM 1072 O O . LEU A 1 137 ? 3.990 19.262 -10.278 1.00 97.06 137 LEU A O 1
ATOM 1076 N N . ASP A 1 138 ? 2.209 17.970 -9.843 1.00 95.81 138 ASP A N 1
ATOM 1077 C CA . ASP A 1 138 ? 1.244 18.869 -10.462 1.00 95.81 138 ASP A CA 1
ATOM 1078 C C . ASP A 1 138 ? 0.915 20.020 -9.490 1.00 95.81 138 ASP A C 1
ATOM 1080 O O . ASP A 1 138 ? 0.300 19.770 -8.450 1.00 95.81 138 ASP A O 1
ATOM 1084 N N . PRO A 1 139 ? 1.277 21.279 -9.801 1.00 91.00 139 PRO A N 1
ATOM 1085 C CA . PRO A 1 139 ? 1.050 22.410 -8.904 1.00 91.00 139 PRO A CA 1
ATOM 1086 C C . PRO A 1 139 ? -0.432 22.787 -8.753 1.00 91.00 139 PRO A C 1
ATOM 1088 O O . PRO A 1 139 ? -0.769 23.537 -7.841 1.00 91.00 139 PRO A O 1
ATOM 1091 N N . GLN A 1 140 ? -1.321 22.312 -9.634 1.00 91.19 140 GLN A N 1
ATOM 1092 C CA . GLN A 1 140 ? -2.758 22.585 -9.545 1.00 91.19 140 GLN A CA 1
ATOM 1093 C C . GLN A 1 140 ? -3.466 21.607 -8.613 1.00 91.19 140 GLN A C 1
ATOM 1095 O O . GLN A 1 140 ? -4.363 21.996 -7.868 1.00 91.19 140 GLN A O 1
ATOM 1100 N N . THR A 1 141 ? -3.085 20.332 -8.679 1.00 94.50 141 THR A N 1
ATOM 1101 C CA . THR A 1 141 ? -3.750 19.258 -7.928 1.00 94.50 141 THR A CA 1
ATOM 1102 C C . THR A 1 141 ? -2.965 18.797 -6.704 1.00 94.50 141 THR A C 1
ATOM 1104 O O . THR A 1 141 ? -3.513 18.085 -5.867 1.00 94.50 141 THR A O 1
ATOM 1107 N N . GLY A 1 142 ? -1.688 19.169 -6.601 1.00 96.62 142 GLY A N 1
ATOM 1108 C CA . GLY A 1 142 ? -0.765 18.676 -5.583 1.00 96.62 142 GLY A CA 1
ATOM 1109 C C . GLY A 1 142 ? -0.364 17.212 -5.778 1.00 96.62 142 GLY A C 1
ATOM 1110 O O . GLY A 1 142 ? 0.207 16.625 -4.872 1.00 96.62 142 GLY A O 1
ATOM 1111 N N . ARG A 1 143 ? -0.665 16.582 -6.921 1.00 97.94 143 ARG A N 1
ATOM 1112 C CA . ARG A 1 143 ? -0.349 15.164 -7.159 1.00 97.94 143 ARG A CA 1
ATOM 1113 C C . ARG A 1 143 ? 1.125 14.967 -7.465 1.00 97.94 143 ARG A C 1
ATOM 1115 O O . ARG A 1 143 ? 1.615 15.529 -8.442 1.00 97.94 143 ARG A O 1
ATOM 1122 N N . ALA A 1 144 ? 1.794 14.108 -6.702 1.00 98.38 144 ALA A N 1
ATOM 1123 C CA . ALA A 1 144 ? 3.182 13.721 -6.941 1.00 98.38 144 ALA A CA 1
ATOM 1124 C C . ALA A 1 144 ? 3.267 12.289 -7.492 1.00 98.38 144 ALA A C 1
ATOM 1126 O O . ALA A 1 144 ? 2.751 11.358 -6.877 1.00 98.38 144 ALA A O 1
ATOM 1127 N N . ARG A 1 145 ? 3.921 12.088 -8.640 1.00 97.56 145 ARG A N 1
ATOM 1128 C CA . ARG A 1 145 ? 3.992 10.794 -9.340 1.00 97.56 145 ARG A CA 1
ATOM 1129 C C . ARG A 1 145 ? 5.399 10.490 -9.829 1.00 97.56 145 ARG A C 1
ATOM 1131 O O . ARG A 1 145 ? 6.008 11.332 -10.482 1.00 97.56 145 ARG A O 1
ATOM 1138 N N . THR A 1 146 ? 5.873 9.266 -9.614 1.00 97.56 146 THR A N 1
ATOM 1139 C CA . THR A 1 146 ? 7.123 8.802 -10.233 1.00 97.56 146 THR A CA 1
ATOM 1140 C C . THR A 1 146 ? 6.934 8.459 -11.715 1.00 97.56 146 THR A C 1
ATOM 1142 O O . THR A 1 146 ? 5.895 7.918 -12.100 1.00 97.56 146 THR A O 1
ATOM 1145 N N . LEU A 1 147 ? 7.948 8.727 -12.543 1.00 95.69 147 LEU A N 1
ATOM 1146 C CA . LEU A 1 147 ? 7.893 8.600 -14.011 1.00 95.69 147 LEU A CA 1
ATOM 1147 C C . LEU A 1 147 ? 8.827 7.522 -14.585 1.00 95.69 147 LEU A C 1
ATOM 1149 O O . LEU A 1 147 ? 9.197 7.553 -15.757 1.00 95.69 147 LEU A O 1
ATOM 1153 N N . HIS A 1 148 ? 9.217 6.544 -13.775 1.00 95.06 148 HIS A N 1
ATOM 1154 C CA . HIS A 1 148 ? 10.245 5.590 -14.159 1.00 95.06 148 HIS A CA 1
ATOM 1155 C C . HIS A 1 148 ? 9.772 4.632 -15.264 1.00 95.06 148 HIS A C 1
ATOM 1157 O O . HIS A 1 148 ? 8.800 3.887 -15.093 1.00 95.06 148 HIS A O 1
ATOM 1163 N N . ALA A 1 149 ? 10.510 4.575 -16.372 1.00 90.81 149 ALA A N 1
ATOM 1164 C CA . ALA A 1 149 ? 10.264 3.604 -17.432 1.00 90.81 149 ALA A CA 1
ATOM 1165 C C . ALA A 1 149 ? 10.614 2.174 -16.984 1.00 90.81 149 ALA A C 1
ATOM 1167 O O . ALA A 1 149 ? 11.601 1.942 -16.287 1.00 90.81 149 ALA A O 1
ATOM 1168 N N . ASN A 1 150 ? 9.831 1.190 -17.439 1.00 84.25 150 ASN A N 1
ATOM 1169 C CA . ASN A 1 150 ? 10.107 -0.242 -17.254 1.00 84.25 150 ASN A CA 1
ATOM 1170 C C . ASN A 1 150 ? 10.308 -0.701 -15.797 1.00 84.25 150 ASN A C 1
ATOM 1172 O O . ASN A 1 150 ? 10.921 -1.743 -15.571 1.00 84.25 150 ASN A O 1
ATOM 1176 N N . THR A 1 151 ? 9.743 0.007 -14.820 1.00 92.94 151 THR A N 1
ATOM 1177 C CA . THR A 1 151 ? 9.725 -0.395 -13.407 1.00 92.94 151 THR A CA 1
ATOM 1178 C C . THR A 1 151 ? 8.428 0.068 -12.740 1.00 92.94 151 THR A C 1
ATOM 1180 O O . THR A 1 151 ? 7.586 0.698 -13.382 1.00 92.94 151 THR A O 1
ATOM 1183 N N . ALA A 1 152 ? 8.225 -0.303 -11.479 1.00 95.38 152 ALA A N 1
ATOM 1184 C CA . ALA A 1 152 ? 7.053 0.099 -10.716 1.00 95.38 152 ALA A CA 1
ATOM 1185 C C . ALA A 1 152 ? 7.098 1.588 -10.341 1.00 95.38 152 ALA A C 1
ATOM 1187 O O . ALA A 1 152 ? 8.162 2.142 -10.040 1.00 95.38 152 ALA A O 1
ATOM 1188 N N . ASN A 1 153 ? 5.920 2.208 -10.324 1.00 97.62 153 ASN A N 1
ATOM 1189 C CA . ASN A 1 153 ? 5.720 3.618 -10.006 1.00 97.62 153 ASN A CA 1
ATOM 1190 C C . ASN A 1 153 ? 4.726 3.799 -8.855 1.00 97.62 153 ASN A C 1
ATOM 1192 O O . ASN A 1 153 ? 4.012 2.867 -8.486 1.00 97.62 153 ASN A O 1
ATOM 1196 N N . VAL A 1 154 ? 4.667 5.003 -8.294 1.00 98.31 154 VAL A N 1
ATOM 1197 C CA . VAL A 1 154 ? 3.684 5.400 -7.281 1.00 98.31 154 VAL A CA 1
ATOM 1198 C C . VAL A 1 154 ? 3.171 6.803 -7.563 1.00 98.31 154 VAL A C 1
ATOM 1200 O O . VAL A 1 154 ? 3.910 7.654 -8.058 1.00 98.31 154 VAL A O 1
ATOM 1203 N N . GLU A 1 155 ? 1.906 7.036 -7.237 1.00 98.56 155 GLU A N 1
ATOM 1204 C CA . GLU A 1 155 ? 1.312 8.365 -7.159 1.00 98.56 155 GLU A CA 1
ATOM 1205 C C . GLU A 1 155 ? 0.827 8.638 -5.729 1.00 98.56 155 GLU A C 1
ATOM 1207 O O . GLU A 1 155 ? 0.193 7.779 -5.114 1.00 98.56 155 GLU A O 1
ATOM 1212 N N . VAL A 1 156 ? 1.129 9.827 -5.213 1.00 98.75 156 VAL A N 1
ATOM 1213 C CA . VAL A 1 156 ? 0.578 10.392 -3.980 1.00 98.75 156 VAL A CA 1
ATOM 1214 C C . VAL A 1 156 ? -0.471 11.419 -4.384 1.00 98.75 156 VAL A C 1
ATOM 1216 O O . VAL A 1 156 ? -0.162 12.384 -5.086 1.00 98.75 156 VAL A O 1
ATOM 1219 N N . ILE A 1 157 ? -1.718 11.182 -3.982 1.00 98.75 157 ILE A N 1
ATOM 1220 C CA . ILE A 1 157 ? -2.874 11.981 -4.387 1.00 98.75 157 ILE A CA 1
ATOM 1221 C C . ILE A 1 157 ? -3.524 12.584 -3.137 1.00 98.75 157 ILE A C 1
ATOM 1223 O O . ILE A 1 157 ? -4.256 11.866 -2.444 1.00 98.75 157 ILE A O 1
ATOM 1227 N N . PRO A 1 158 ? -3.306 13.881 -2.864 1.00 98.44 158 PRO A N 1
ATOM 1228 C CA . PRO A 1 158 ? -3.953 14.551 -1.748 1.00 98.44 158 PRO A CA 1
ATOM 1229 C C . PRO A 1 158 ? -5.475 14.628 -1.926 1.00 98.44 158 PRO A C 1
ATOM 1231 O O . PRO A 1 158 ? -5.983 14.893 -3.020 1.00 98.44 158 PRO A O 1
ATOM 1234 N N . ALA A 1 159 ? -6.203 14.439 -0.832 1.00 98.06 159 ALA A N 1
ATOM 1235 C CA . ALA A 1 159 ? -7.620 14.750 -0.691 1.00 98.06 159 ALA A CA 1
ATOM 1236 C C . ALA A 1 159 ? -7.818 15.858 0.352 1.00 98.06 159 ALA A C 1
ATOM 1238 O O . ALA A 1 159 ? -6.922 16.179 1.136 1.00 98.06 159 ALA A O 1
ATOM 1239 N N . TYR A 1 160 ? -9.003 16.464 0.354 1.00 96.69 160 TYR A N 1
ATOM 1240 C CA . TYR A 1 160 ? -9.345 17.629 1.168 1.00 96.69 160 TYR A CA 1
ATOM 1241 C C . TYR A 1 160 ? -8.356 18.783 0.966 1.00 96.69 160 TYR A C 1
ATOM 1243 O O . TYR A 1 160 ? -8.063 19.534 1.893 1.00 96.69 160 TYR A O 1
ATOM 1251 N N . ALA A 1 161 ? -7.822 18.934 -0.251 1.00 95.06 161 ALA A N 1
ATOM 1252 C CA . ALA A 1 161 ? -6.645 19.751 -0.567 1.00 95.06 161 ALA A CA 1
ATOM 1253 C C . ALA A 1 161 ? -6.870 21.277 -0.495 1.00 95.06 161 ALA A C 1
ATOM 1255 O O . ALA A 1 161 ? -5.948 22.051 -0.742 1.00 95.06 161 ALA A O 1
ATOM 1256 N N . ALA A 1 162 ? -8.067 21.741 -0.128 1.00 92.50 162 ALA A N 1
ATOM 1257 C CA . ALA A 1 162 ? -8.335 23.164 0.064 1.00 92.50 162 ALA A CA 1
ATOM 1258 C C . ALA A 1 162 ? -7.351 23.771 1.084 1.00 92.50 162 ALA A C 1
ATOM 1260 O O . ALA A 1 162 ? -7.259 23.301 2.218 1.00 92.50 162 ALA A O 1
ATOM 1261 N N . GLY A 1 163 ? -6.595 24.796 0.676 1.00 91.94 163 GLY A N 1
ATOM 1262 C CA . GLY A 1 163 ? -5.569 25.440 1.508 1.00 91.94 163 GLY A CA 1
ATOM 1263 C C . GLY A 1 163 ? -4.264 24.648 1.680 1.00 91.94 163 GLY A C 1
ATOM 1264 O O . GLY A 1 163 ? -3.401 25.078 2.443 1.00 91.94 163 GLY A O 1
ATOM 1265 N N . LEU A 1 164 ? -4.104 23.511 0.994 1.00 96.38 164 LEU A N 1
ATOM 1266 C CA . LEU A 1 164 ? -2.855 22.755 0.955 1.00 96.38 164 LEU A CA 1
ATOM 1267 C C . LEU A 1 164 ? -1.859 23.445 0.021 1.00 96.38 164 LEU A C 1
ATOM 1269 O O . LEU A 1 164 ? -2.189 23.761 -1.121 1.00 96.38 164 LEU A O 1
ATOM 1273 N N . ARG A 1 165 ? -0.628 23.647 0.486 1.00 97.31 165 ARG A N 1
ATOM 1274 C CA . ARG A 1 165 ? 0.497 24.036 -0.371 1.00 97.31 165 ARG A CA 1
ATOM 1275 C C . ARG A 1 165 ? 1.333 22.802 -0.662 1.00 97.31 165 ARG A C 1
ATOM 1277 O O . ARG A 1 165 ? 1.642 22.061 0.261 1.00 97.31 165 ARG A O 1
ATOM 1284 N N . SER A 1 166 ? 1.719 22.598 -1.912 1.00 97.12 166 SER A N 1
ATOM 1285 C CA . SER A 1 166 ? 2.594 21.497 -2.320 1.00 97.12 166 SER A CA 1
ATOM 1286 C C . SER A 1 166 ? 3.872 22.041 -2.944 1.00 97.12 166 SER A C 1
ATOM 1288 O O . SER A 1 166 ? 3.802 22.923 -3.801 1.00 97.12 166 SER A O 1
ATOM 1290 N N . ALA A 1 167 ? 5.021 21.498 -2.558 1.00 95.75 167 ALA A N 1
ATOM 1291 C CA . ALA A 1 167 ? 6.314 21.832 -3.146 1.00 95.75 167 ALA A CA 1
ATOM 1292 C C . ALA A 1 167 ? 7.220 20.598 -3.222 1.00 95.75 167 ALA A C 1
ATOM 1294 O O . ALA A 1 167 ? 6.983 19.602 -2.537 1.00 95.75 167 ALA A O 1
ATOM 1295 N N . PHE A 1 168 ? 8.274 20.683 -4.033 1.00 94.38 168 PHE A N 1
ATOM 1296 C CA . PHE A 1 168 ? 9.409 19.774 -3.921 1.00 94.38 168 PHE A CA 1
ATOM 1297 C C . PHE A 1 168 ? 10.475 20.381 -3.018 1.00 94.38 168 PHE A C 1
ATOM 1299 O O . PHE A 1 168 ? 10.848 21.541 -3.193 1.00 94.38 168 PHE A O 1
ATOM 1306 N N . ALA A 1 169 ? 11.002 19.577 -2.101 1.00 91.75 169 ALA A N 1
ATOM 1307 C CA . ALA A 1 169 ? 12.313 19.828 -1.530 1.00 91.75 169 ALA A CA 1
ATOM 1308 C C . ALA A 1 169 ? 13.355 19.089 -2.379 1.00 91.75 169 ALA A C 1
ATOM 1310 O O . ALA A 1 169 ? 13.352 17.855 -2.470 1.00 91.75 169 ALA A O 1
ATOM 1311 N N . GLU A 1 170 ? 14.209 19.862 -3.045 1.00 85.69 170 GLU A N 1
ATOM 1312 C CA . GLU A 1 170 ? 15.344 19.338 -3.796 1.00 85.69 170 GLU A CA 1
ATOM 1313 C C . GLU A 1 170 ? 16.569 19.192 -2.898 1.00 85.69 170 GLU A C 1
ATOM 1315 O O . GLU A 1 170 ? 16.753 19.930 -1.931 1.00 85.69 170 GLU A O 1
ATOM 1320 N N . ALA A 1 171 ? 17.424 18.237 -3.256 1.00 89.69 171 ALA A N 1
ATOM 1321 C CA . ALA A 1 171 ? 18.699 18.039 -2.592 1.00 89.69 171 ALA A CA 1
ATOM 1322 C C . ALA A 1 171 ? 19.609 19.254 -2.814 1.00 89.69 171 ALA A C 1
ATOM 1324 O O . ALA A 1 171 ? 19.936 19.590 -3.957 1.00 89.69 171 ALA A O 1
ATOM 1325 N N . VAL A 1 172 ? 20.061 19.857 -1.718 1.00 90.69 172 VAL A N 1
ATOM 1326 C CA . VAL A 1 172 ? 21.106 20.882 -1.721 1.00 90.69 172 VAL A CA 1
ATOM 1327 C C . VAL A 1 172 ? 22.448 20.195 -1.477 1.00 90.69 172 VAL A C 1
ATOM 1329 O O . VAL A 1 172 ? 22.562 19.322 -0.616 1.00 90.69 172 VAL A O 1
ATOM 1332 N N . GLU A 1 173 ? 23.462 20.545 -2.270 1.00 92.25 173 GLU A N 1
ATOM 1333 C CA . GLU A 1 173 ? 24.837 20.136 -1.974 1.00 92.25 173 GLU A CA 1
ATOM 1334 C C . GLU A 1 173 ? 25.400 21.050 -0.890 1.00 92.25 173 GLU A C 1
ATOM 1336 O O . GLU A 1 173 ? 25.397 22.272 -1.033 1.00 92.25 173 GLU A O 1
ATOM 1341 N N . THR A 1 174 ? 25.890 20.445 0.183 1.00 89.25 174 THR A N 1
ATOM 1342 C CA . THR A 1 174 ? 26.494 21.130 1.325 1.00 89.25 174 THR A CA 1
ATOM 1343 C C . THR A 1 174 ? 27.880 20.553 1.583 1.00 89.25 174 THR A C 1
ATOM 1345 O O . THR A 1 174 ? 28.215 19.464 1.108 1.00 89.25 174 THR A O 1
ATOM 1348 N N . ASP A 1 175 ? 28.676 21.246 2.395 1.00 90.06 175 ASP A N 1
ATOM 1349 C CA . ASP A 1 175 ? 29.982 20.747 2.842 1.00 90.06 175 ASP A CA 1
ATOM 1350 C C . ASP A 1 175 ? 29.867 19.549 3.806 1.00 90.06 175 ASP A C 1
ATOM 1352 O O . ASP A 1 175 ? 30.885 18.997 4.223 1.00 90.06 175 ASP A O 1
ATOM 1356 N N . MET A 1 176 ? 28.642 19.142 4.174 1.00 89.25 176 MET A N 1
ATOM 1357 C CA . MET A 1 176 ? 28.366 18.054 5.113 1.00 89.25 176 MET A CA 1
ATOM 1358 C C . MET A 1 176 ? 29.121 18.225 6.438 1.00 89.25 176 MET A C 1
ATOM 1360 O O . MET A 1 176 ? 29.722 17.279 6.960 1.00 89.25 176 MET A O 1
ATOM 1364 N N . LYS A 1 177 ? 29.076 19.434 7.017 1.00 90.38 177 LYS A N 1
ATOM 1365 C CA . LYS A 1 177 ? 29.691 19.687 8.323 1.00 90.38 177 LYS A CA 1
ATOM 1366 C C . LYS A 1 177 ? 28.898 19.003 9.435 1.00 90.38 177 LYS A C 1
ATOM 1368 O O . LYS A 1 177 ? 27.673 19.048 9.471 1.00 90.38 177 LYS A O 1
ATOM 1373 N N . VAL A 1 178 ? 29.602 18.360 10.364 1.00 89.44 178 VAL A N 1
ATOM 1374 C CA . VAL A 1 178 ? 28.992 17.536 11.427 1.00 89.44 178 VAL A CA 1
ATOM 1375 C C . VAL A 1 178 ? 28.054 18.337 12.338 1.00 89.44 178 VAL A C 1
ATOM 1377 O O . VAL A 1 178 ? 27.069 17.795 12.831 1.00 89.44 178 VAL A O 1
ATOM 1380 N N . ASP A 1 179 ? 28.327 19.619 12.561 1.00 91.44 179 ASP A N 1
ATOM 1381 C CA . ASP A 1 179 ? 27.466 20.526 13.326 1.00 91.44 179 ASP A CA 1
ATOM 1382 C C . ASP A 1 179 ? 26.155 20.874 12.602 1.00 91.44 179 ASP A C 1
ATOM 1384 O O . ASP A 1 179 ? 25.162 21.173 13.260 1.00 91.44 179 ASP A O 1
ATOM 1388 N N . GLU A 1 180 ? 26.116 20.737 11.275 1.00 90.94 180 GLU A N 1
ATOM 1389 C CA . GLU A 1 180 ? 24.941 20.970 10.427 1.00 90.94 180 GLU A CA 1
ATOM 1390 C C . GLU A 1 180 ? 24.099 19.692 10.218 1.00 90.94 180 GLU A C 1
ATOM 1392 O O . GLU A 1 180 ? 23.031 19.752 9.615 1.00 90.94 180 GLU A O 1
ATOM 1397 N N . GLN A 1 181 ? 24.513 18.523 10.734 1.00 89.69 181 GLN A N 1
ATOM 1398 C CA . GLN A 1 181 ? 23.887 17.221 10.421 1.00 89.69 181 GLN A CA 1
ATOM 1399 C C . GLN A 1 181 ? 22.402 17.080 10.821 1.00 89.69 181 GLN A C 1
ATOM 1401 O O . GLN A 1 181 ? 21.748 16.110 10.443 1.00 89.69 181 GLN A O 1
ATOM 1406 N N . ARG A 1 182 ? 21.874 18.014 11.624 1.00 89.88 182 ARG A N 1
ATOM 1407 C CA . ARG A 1 182 ? 20.461 18.076 12.049 1.00 89.88 182 ARG A CA 1
ATOM 1408 C C . ARG A 1 182 ? 19.637 19.120 11.286 1.00 89.88 182 ARG A C 1
ATOM 1410 O O . ARG A 1 182 ? 18.423 19.219 11.493 1.00 89.88 182 ARG A O 1
ATOM 1417 N N . GLU A 1 183 ? 20.268 19.893 10.413 1.00 92.19 183 GLU A N 1
ATOM 1418 C CA . GLU A 1 183 ? 19.580 20.844 9.550 1.00 92.19 183 GLU A CA 1
ATOM 1419 C C . GLU A 1 183 ? 18.887 20.132 8.389 1.00 92.19 183 GLU A C 1
ATOM 1421 O O . GLU A 1 183 ? 19.292 19.049 7.966 1.00 92.19 183 GLU A O 1
ATOM 1426 N N . ARG A 1 184 ? 17.820 20.735 7.848 1.00 94.06 184 ARG A N 1
ATOM 1427 C CA . ARG A 1 184 ? 17.104 20.159 6.693 1.00 94.06 184 ARG A CA 1
ATOM 1428 C C . ARG A 1 184 ? 18.047 19.980 5.504 1.00 94.06 184 ARG A C 1
ATOM 1430 O O . ARG A 1 184 ? 18.077 18.915 4.897 1.00 94.06 184 ARG A O 1
ATOM 1437 N N . GLU A 1 185 ? 18.840 21.007 5.211 1.00 92.00 185 GLU A N 1
ATOM 1438 C CA . GLU A 1 185 ? 19.720 21.083 4.036 1.00 92.00 185 GLU A CA 1
ATOM 1439 C C . GLU A 1 185 ? 20.798 19.989 4.004 1.00 92.00 185 GLU A C 1
ATOM 1441 O O . GLU A 1 185 ? 21.311 19.669 2.936 1.00 92.00 185 GLU A O 1
ATOM 1446 N N . ALA A 1 186 ? 21.108 19.371 5.147 1.00 90.75 186 ALA A N 1
ATOM 1447 C CA . ALA A 1 186 ? 22.081 18.291 5.245 1.00 90.75 186 ALA A CA 1
ATOM 1448 C C . ALA A 1 186 ? 21.702 17.066 4.395 1.00 90.75 186 ALA A C 1
ATOM 1450 O O . ALA A 1 186 ? 22.539 16.518 3.674 1.00 90.75 186 ALA A O 1
ATOM 1451 N N . MET A 1 187 ? 20.445 16.619 4.499 1.00 94.56 187 MET A N 1
ATOM 1452 C CA . MET A 1 187 ? 19.989 15.350 3.915 1.00 94.56 187 MET A CA 1
ATOM 1453 C C . MET A 1 187 ? 18.593 15.398 3.282 1.00 94.56 187 MET A C 1
ATOM 1455 O O . MET A 1 187 ? 18.204 14.433 2.625 1.00 94.56 187 MET A O 1
ATOM 1459 N N . LEU A 1 188 ? 17.832 16.487 3.409 1.00 95.44 188 LEU A N 1
ATOM 1460 C CA . LEU A 1 188 ? 16.532 16.591 2.745 1.00 95.44 188 LEU A CA 1
ATOM 1461 C C . LEU A 1 188 ? 16.730 16.593 1.224 1.00 95.44 188 LEU A C 1
ATOM 1463 O O . LEU A 1 188 ? 17.582 17.306 0.699 1.00 95.44 188 LEU A O 1
ATOM 1467 N N . GLY A 1 189 ? 15.967 15.761 0.513 1.00 94.81 189 GLY A N 1
ATOM 1468 C CA . GLY A 1 189 ? 16.155 15.554 -0.926 1.00 94.81 189 GLY A CA 1
ATOM 1469 C C . GLY A 1 189 ? 17.247 14.539 -1.283 1.00 94.81 189 GLY A C 1
ATOM 1470 O O . GLY A 1 189 ? 17.462 14.269 -2.467 1.00 94.81 189 GLY A O 1
ATOM 1471 N N . TRP A 1 190 ? 17.926 13.954 -0.294 1.00 94.38 190 TRP A N 1
ATOM 1472 C CA . TRP A 1 190 ? 18.893 12.873 -0.467 1.00 94.38 190 TRP A CA 1
ATOM 1473 C C . TRP A 1 190 ? 18.313 11.534 -0.009 1.00 94.38 190 TRP A C 1
ATOM 1475 O O . TRP A 1 190 ? 17.367 11.473 0.767 1.00 94.38 190 TRP A O 1
ATOM 1485 N N . ARG A 1 191 ? 18.900 10.439 -0.494 1.00 93.62 191 ARG A N 1
ATOM 1486 C CA . ARG A 1 191 ? 18.657 9.081 -0.003 1.00 93.62 191 ARG A CA 1
ATOM 1487 C C . ARG A 1 191 ? 19.955 8.293 0.016 1.00 93.62 191 ARG A C 1
ATOM 1489 O O . ARG A 1 191 ? 20.711 8.325 -0.955 1.00 93.62 191 ARG A O 1
ATOM 1496 N N . VAL A 1 192 ? 20.186 7.547 1.084 1.00 93.44 192 VAL A N 1
ATOM 1497 C CA . VAL A 1 192 ? 21.334 6.654 1.240 1.00 93.44 192 VAL A CA 1
ATOM 1498 C C . VAL A 1 192 ? 21.183 5.431 0.337 1.00 93.44 192 VAL A C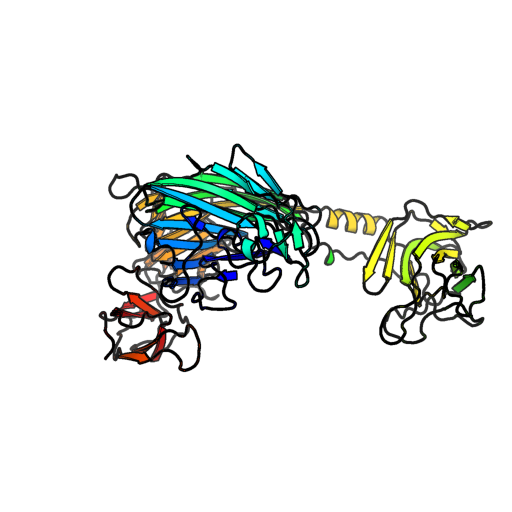 1
ATOM 1500 O O . VAL A 1 192 ? 20.098 4.862 0.194 1.00 93.44 192 VAL A O 1
ATOM 1503 N N . THR A 1 193 ? 22.277 5.033 -0.311 1.00 90.88 193 THR A N 1
ATOM 1504 C CA . THR A 1 193 ? 22.279 3.913 -1.257 1.00 90.88 193 THR A CA 1
ATOM 1505 C C . THR A 1 193 ? 22.786 2.625 -0.603 1.00 90.88 193 THR A C 1
ATOM 1507 O O . THR A 1 193 ? 22.107 2.091 0.268 1.00 90.88 193 THR A O 1
ATOM 1510 N N . THR A 1 194 ? 23.918 2.067 -1.032 1.00 80.94 194 THR A N 1
ATOM 1511 C CA . THR A 1 194 ? 24.402 0.733 -0.630 1.00 80.94 194 THR A CA 1
ATOM 1512 C C . THR A 1 194 ? 25.295 0.723 0.607 1.00 80.94 194 THR A C 1
ATOM 1514 O O . THR A 1 194 ? 25.639 -0.352 1.095 1.00 80.94 194 THR A O 1
ATOM 1517 N N . GLY A 1 195 ? 25.670 1.886 1.134 1.00 77.94 195 GLY A N 1
ATOM 1518 C CA . GLY A 1 195 ? 26.498 1.980 2.330 1.00 77.94 195 GLY A CA 1
ATOM 1519 C C . GLY A 1 195 ? 26.646 3.407 2.837 1.00 77.94 195 GLY A C 1
ATOM 1520 O O . GLY A 1 195 ? 26.193 4.359 2.199 1.00 77.94 195 GLY A O 1
ATOM 1521 N N . SER A 1 196 ? 27.304 3.542 3.989 1.00 83.44 196 SER A N 1
ATOM 1522 C CA . SER A 1 196 ? 27.640 4.845 4.562 1.00 83.44 196 SER A CA 1
ATOM 1523 C C . SER A 1 196 ? 28.410 5.697 3.558 1.00 83.44 196 SER A C 1
ATOM 1525 O O . SER A 1 196 ? 29.178 5.180 2.744 1.00 83.44 196 SER A O 1
ATOM 1527 N N . PHE A 1 197 ? 28.212 7.007 3.632 1.00 89.06 197 PHE A N 1
ATOM 1528 C CA . PHE A 1 197 ? 28.814 7.988 2.729 1.00 89.06 197 PHE A CA 1
ATOM 1529 C C . PHE A 1 197 ? 28.377 7.892 1.259 1.00 89.06 197 PHE A C 1
ATOM 1531 O O . PHE A 1 197 ? 28.958 8.546 0.394 1.00 89.06 197 PHE A O 1
ATOM 1538 N N . GLN A 1 198 ? 27.352 7.095 0.946 1.00 92.12 198 GLN A N 1
ATOM 1539 C CA . GLN A 1 198 ? 26.820 6.971 -0.407 1.00 92.12 198 GLN A CA 1
ATOM 1540 C C . GLN A 1 198 ? 25.374 7.446 -0.437 1.00 92.12 198 GLN A C 1
ATOM 1542 O O . GLN A 1 198 ? 24.507 6.884 0.232 1.00 92.12 198 GLN A O 1
ATOM 1547 N N . ARG A 1 199 ? 25.112 8.482 -1.234 1.00 93.38 199 ARG A N 1
ATOM 1548 C CA . ARG A 1 199 ? 23.785 9.075 -1.388 1.00 93.38 199 ARG A CA 1
ATOM 1549 C C . ARG A 1 199 ? 23.452 9.350 -2.845 1.00 93.38 199 ARG A C 1
ATOM 1551 O O . ARG A 1 199 ? 24.338 9.520 -3.679 1.00 93.38 199 ARG A O 1
ATOM 1558 N N . VAL A 1 200 ? 22.162 9.406 -3.134 1.00 95.00 200 VAL A N 1
ATOM 1559 C CA . VAL A 1 200 ? 21.602 9.786 -4.429 1.00 95.00 200 VAL A CA 1
ATOM 1560 C C . VAL A 1 200 ? 20.477 10.791 -4.215 1.00 95.00 200 VAL A C 1
ATOM 1562 O O . VAL A 1 200 ? 19.860 10.816 -3.149 1.00 95.00 200 VAL A O 1
ATOM 1565 N N . LYS A 1 201 ? 20.207 11.631 -5.217 1.00 93.81 201 LYS A N 1
ATOM 1566 C CA . LYS A 1 201 ? 19.076 12.561 -5.169 1.00 93.81 201 LYS A CA 1
ATOM 1567 C C . LYS A 1 201 ? 17.758 11.789 -5.116 1.00 93.81 201 LYS A C 1
ATOM 1569 O O . LYS A 1 201 ? 17.541 10.851 -5.880 1.00 93.81 201 LYS A O 1
ATOM 1574 N N . SER A 1 202 ? 16.880 12.210 -4.226 1.00 91.62 202 SER A N 1
ATOM 1575 C CA . SER A 1 202 ? 15.580 11.616 -3.949 1.00 91.62 202 SER A CA 1
ATOM 1576 C C . SER A 1 202 ? 14.602 12.757 -3.672 1.00 91.62 202 SER A C 1
ATOM 1578 O O . SER A 1 202 ? 14.448 13.134 -2.510 1.00 91.62 202 SER A O 1
ATOM 1580 N N . PRO A 1 203 ? 13.985 13.350 -4.716 1.00 90.31 203 PRO A N 1
ATOM 1581 C CA . PRO A 1 203 ? 13.009 14.422 -4.553 1.00 90.31 203 PRO A CA 1
ATOM 1582 C C . PRO A 1 203 ? 11.962 14.088 -3.489 1.00 90.31 203 PRO A C 1
ATOM 1584 O O . PRO A 1 203 ? 11.480 12.953 -3.419 1.00 90.31 203 PRO A O 1
ATOM 1587 N N . VAL A 1 204 ? 11.611 15.084 -2.675 1.00 97.25 204 VAL A N 1
ATOM 1588 C CA . VAL A 1 204 ? 10.645 14.935 -1.581 1.00 97.25 204 VAL A CA 1
ATOM 1589 C C . VAL A 1 204 ? 9.451 15.829 -1.857 1.00 97.25 204 VAL A C 1
ATOM 1591 O O . VAL A 1 204 ? 9.615 17.042 -1.991 1.00 97.25 204 VAL A O 1
ATOM 1594 N N . ALA A 1 205 ? 8.254 15.251 -1.948 1.00 97.94 205 ALA A N 1
ATOM 1595 C CA . ALA A 1 205 ? 7.040 16.060 -1.950 1.00 97.94 205 ALA A CA 1
ATOM 1596 C C . ALA A 1 205 ? 6.761 16.525 -0.518 1.00 97.94 205 ALA A C 1
ATOM 1598 O O . ALA A 1 205 ? 6.743 15.711 0.406 1.00 97.94 205 ALA A O 1
ATOM 1599 N N . VAL A 1 206 ? 6.553 17.829 -0.356 1.00 98.25 206 VAL A N 1
ATOM 1600 C CA . VAL A 1 206 ? 6.214 18.466 0.916 1.00 98.25 206 VAL A CA 1
ATOM 1601 C C . VAL A 1 206 ? 4.829 19.079 0.786 1.00 98.25 206 VAL A C 1
ATOM 1603 O O . VAL A 1 206 ? 4.619 19.984 -0.029 1.00 98.25 206 VAL A O 1
ATOM 1606 N N . TYR A 1 207 ? 3.888 18.601 1.595 1.00 98.62 207 TYR A N 1
ATOM 1607 C CA . TYR A 1 207 ? 2.555 19.178 1.695 1.00 98.62 207 TYR A CA 1
ATOM 1608 C C . TYR A 1 207 ? 2.419 19.968 2.989 1.00 98.62 207 TYR A C 1
ATOM 1610 O O . TYR A 1 207 ? 2.509 19.417 4.083 1.00 98.62 207 TYR A O 1
ATOM 1618 N N . ALA A 1 208 ? 2.191 21.271 2.863 1.00 98.31 208 ALA A N 1
ATOM 1619 C CA . ALA A 1 208 ? 2.164 22.198 3.978 1.00 98.31 208 ALA A CA 1
ATOM 1620 C C . ALA A 1 208 ? 0.770 22.792 4.202 1.00 98.31 208 ALA A C 1
ATOM 1622 O O . ALA A 1 208 ? 0.123 23.274 3.266 1.00 98.31 208 ALA A O 1
ATOM 1623 N N . ARG A 1 209 ? 0.339 22.837 5.464 1.00 97.06 209 ARG A N 1
ATOM 1624 C CA . ARG A 1 209 ? -0.859 23.557 5.921 1.00 97.06 209 ARG A CA 1
ATOM 1625 C C . ARG A 1 209 ? -0.516 24.457 7.088 1.00 97.06 209 ARG A C 1
ATOM 1627 O O . ARG A 1 209 ? 0.238 24.066 7.967 1.00 97.06 209 ARG A O 1
ATOM 1634 N N . GLU A 1 210 ? -1.101 25.646 7.125 1.00 97.88 210 GLU A N 1
ATOM 1635 C CA . GLU A 1 210 ? -0.916 26.580 8.232 1.00 97.88 210 GLU A CA 1
ATOM 1636 C C . GLU A 1 210 ? -2.276 27.045 8.743 1.00 97.88 210 GLU A C 1
ATOM 1638 O O . GLU A 1 210 ? -3.104 27.529 7.971 1.00 97.88 210 GLU A O 1
ATOM 1643 N N . GLY A 1 211 ? -2.534 26.884 10.039 1.00 96.88 211 GLY A N 1
ATOM 1644 C CA . GLY A 1 211 ? -3.859 27.155 10.589 1.00 96.88 211 GLY A CA 1
ATOM 1645 C C . GLY A 1 211 ? -4.040 26.681 12.023 1.00 96.88 211 GLY A C 1
ATOM 1646 O O . GLY A 1 211 ? -3.128 26.120 12.629 1.00 96.88 211 GLY A O 1
ATOM 1647 N N . ASN A 1 212 ? -5.231 26.930 12.570 1.00 97.81 212 ASN A N 1
ATOM 1648 C CA . ASN A 1 212 ? -5.585 26.476 13.911 1.00 97.81 212 ASN A CA 1
ATOM 1649 C C . ASN A 1 212 ? -5.800 24.961 13.930 1.00 97.81 212 ASN A C 1
ATOM 1651 O O . ASN A 1 212 ? -6.442 24.421 13.030 1.00 97.81 212 ASN A O 1
ATOM 1655 N N . LEU A 1 213 ? -5.295 24.289 14.962 1.00 97.81 213 LEU A N 1
ATOM 1656 C CA . LEU A 1 213 ? -5.637 22.894 15.232 1.00 97.81 213 LEU A CA 1
ATOM 1657 C C . LEU A 1 213 ? -7.082 22.768 15.758 1.00 97.81 213 LEU A C 1
ATOM 1659 O O . LEU A 1 213 ? -7.580 23.699 16.401 1.00 97.81 213 LEU A O 1
ATOM 1663 N N . PRO A 1 214 ? -7.758 21.627 15.518 1.00 97.81 214 PRO A N 1
ATOM 1664 C CA . PRO A 1 214 ? -7.256 20.431 14.835 1.00 97.81 214 PRO A CA 1
ATOM 1665 C C . PRO A 1 214 ? -7.202 20.542 13.299 1.00 97.81 214 PRO A C 1
ATOM 1667 O O . PRO A 1 214 ? -8.001 21.246 12.687 1.00 97.81 214 PRO A O 1
ATOM 1670 N N . GLN A 1 215 ? -6.284 19.801 12.672 1.00 97.62 215 GLN A N 1
ATOM 1671 C CA . GLN A 1 215 ? -6.136 19.712 11.210 1.00 97.62 215 GLN A CA 1
ATOM 1672 C C . GLN A 1 215 ? -5.901 18.266 10.754 1.00 97.62 215 GLN A C 1
ATOM 1674 O O . GLN A 1 215 ? -5.499 17.418 11.552 1.00 97.62 215 GLN A O 1
ATOM 1679 N N . ALA A 1 216 ? -6.145 17.983 9.469 1.00 98.00 216 ALA A N 1
ATOM 1680 C CA . ALA A 1 216 ? -5.954 16.654 8.898 1.00 98.00 216 ALA A CA 1
ATOM 1681 C C . ALA A 1 216 ? -5.330 16.670 7.492 1.00 98.00 216 ALA A C 1
ATOM 1683 O O . ALA A 1 216 ? -5.580 17.587 6.705 1.00 98.00 216 ALA A O 1
ATOM 1684 N N . PHE A 1 217 ? -4.580 15.614 7.174 1.00 98.69 217 PHE A N 1
ATOM 1685 C CA . PHE A 1 217 ? -4.111 15.274 5.828 1.00 98.69 217 PHE A CA 1
ATOM 1686 C C . PHE A 1 217 ? -4.702 13.934 5.400 1.00 98.69 217 PHE A C 1
ATOM 1688 O O . PHE A 1 217 ? -4.889 13.042 6.229 1.00 98.69 217 PHE A O 1
ATOM 1695 N N . TYR A 1 218 ? -5.004 13.812 4.111 1.00 98.69 218 TYR A N 1
ATOM 1696 C CA . TYR A 1 218 ? -5.500 12.588 3.497 1.00 98.69 218 TYR A CA 1
ATOM 1697 C C . TYR A 1 218 ? -4.786 12.372 2.179 1.00 98.69 218 TYR A C 1
ATOM 1699 O O . TYR A 1 218 ? -4.857 13.237 1.309 1.00 98.69 218 TYR A O 1
ATOM 1707 N N . ASP A 1 219 ? -4.187 11.199 2.005 1.00 98.75 219 ASP A N 1
ATOM 1708 C CA . ASP A 1 219 ? -3.409 10.892 0.810 1.00 98.75 219 ASP A CA 1
ATOM 1709 C C . ASP A 1 219 ? -3.720 9.485 0.324 1.00 98.75 219 ASP A C 1
ATOM 1711 O O . ASP A 1 219 ? -3.599 8.500 1.059 1.00 98.75 219 ASP A O 1
ATOM 1715 N N . VAL A 1 220 ? -4.114 9.374 -0.942 1.00 98.88 220 VAL A N 1
ATOM 1716 C CA . VAL A 1 220 ? -4.176 8.082 -1.620 1.00 98.88 220 VAL A CA 1
ATOM 1717 C C . VAL A 1 220 ? -2.793 7.784 -2.186 1.00 98.88 220 VAL A C 1
ATOM 1719 O O . VAL A 1 220 ? -2.305 8.503 -3.054 1.00 98.88 220 VAL A O 1
ATOM 1722 N N . LEU A 1 221 ? -2.170 6.712 -1.694 1.00 98.81 221 LEU A N 1
ATOM 1723 C CA . LEU A 1 221 ? -0.885 6.208 -2.172 1.00 98.81 221 LEU A CA 1
ATOM 1724 C C . LEU A 1 221 ? -1.158 5.055 -3.140 1.00 98.81 221 LEU A C 1
ATOM 1726 O O . LEU A 1 221 ? -1.517 3.950 -2.717 1.00 98.81 221 LEU A O 1
ATOM 1730 N N . PHE A 1 222 ? -1.026 5.318 -4.439 1.00 98.75 222 PHE A N 1
ATOM 1731 C CA . PHE A 1 222 ? -1.432 4.396 -5.496 1.00 98.75 222 PHE A CA 1
ATOM 1732 C C . PHE A 1 222 ? -0.223 3.822 -6.252 1.00 98.75 222 PHE A C 1
ATOM 1734 O O . PHE A 1 222 ? 0.348 4.496 -7.116 1.00 98.75 222 PHE A O 1
ATOM 1741 N N . PRO A 1 223 ? 0.193 2.577 -5.961 1.00 98.31 223 PRO A N 1
ATOM 1742 C CA . PRO A 1 223 ? 1.286 1.935 -6.673 1.00 98.31 223 PRO A CA 1
ATOM 1743 C C . PRO A 1 223 ? 0.814 1.388 -8.032 1.00 98.31 223 PRO A C 1
ATOM 1745 O O . PRO A 1 223 ? -0.264 0.810 -8.157 1.00 98.31 223 PRO A O 1
ATOM 1748 N N . THR A 1 224 ? 1.655 1.511 -9.056 1.00 96.69 224 THR A N 1
ATOM 1749 C CA . THR A 1 224 ? 1.412 1.010 -10.418 1.00 96.69 224 THR A CA 1
ATOM 1750 C C . THR A 1 224 ? 2.520 0.023 -10.812 1.00 96.69 224 THR A C 1
ATOM 1752 O O . THR A 1 224 ? 3.698 0.341 -10.623 1.00 96.69 224 THR A O 1
ATOM 1755 N N . PRO A 1 225 ? 2.188 -1.172 -11.342 1.00 94.00 225 PRO A N 1
ATOM 1756 C CA . PRO A 1 225 ? 3.187 -2.179 -11.694 1.00 94.00 225 PRO A CA 1
ATOM 1757 C C . PRO A 1 225 ? 4.054 -1.753 -12.885 1.00 94.00 225 PRO A C 1
ATOM 1759 O O . PRO A 1 225 ? 3.718 -0.833 -13.632 1.00 94.00 225 PRO A O 1
ATOM 1762 N N . ARG A 1 226 ? 5.157 -2.479 -13.102 1.00 92.75 226 ARG A N 1
ATOM 1763 C CA . ARG A 1 226 ? 6.024 -2.332 -14.279 1.00 92.75 226 ARG A CA 1
ATOM 1764 C C . ARG A 1 226 ? 5.216 -2.381 -15.576 1.00 92.75 226 ARG A C 1
ATOM 1766 O O . ARG A 1 226 ? 4.465 -3.323 -15.817 1.00 92.75 226 ARG A O 1
ATOM 1773 N N . GLY A 1 227 ? 5.398 -1.366 -16.420 1.00 90.50 227 GLY A N 1
ATOM 1774 C CA . GLY A 1 227 ? 4.688 -1.242 -17.696 1.00 90.50 227 GLY A CA 1
ATOM 1775 C C . GLY A 1 227 ? 3.184 -0.995 -17.555 1.00 90.50 227 GLY A C 1
ATOM 1776 O O . GLY A 1 227 ? 2.481 -1.036 -18.563 1.00 90.50 227 GLY A O 1
ATOM 1777 N N . GLY A 1 228 ? 2.685 -0.780 -16.337 1.00 93.25 228 GLY A N 1
ATOM 1778 C CA . GLY A 1 228 ? 1.303 -0.425 -16.070 1.00 93.25 228 GLY A CA 1
ATOM 1779 C C . GLY A 1 228 ? 1.082 1.082 -16.033 1.00 93.25 228 GLY A C 1
ATOM 1780 O O . GLY A 1 228 ? 2.003 1.868 -15.827 1.00 93.25 228 GLY A O 1
ATOM 1781 N N . GLU A 1 229 ? -0.177 1.459 -16.186 1.00 94.88 229 GLU A N 1
ATOM 1782 C CA . GLU A 1 229 ? -0.677 2.822 -16.090 1.00 94.88 229 GLU A CA 1
ATOM 1783 C C . GLU A 1 229 ? -1.922 2.824 -15.206 1.00 94.88 229 GLU A C 1
ATOM 1785 O O . GLU A 1 229 ? -2.725 1.887 -15.240 1.00 94.88 229 GLU A O 1
ATOM 1790 N N . ALA A 1 230 ? -2.085 3.881 -14.414 1.00 96.06 230 ALA A N 1
ATOM 1791 C CA . ALA A 1 230 ? -3.232 4.047 -13.537 1.00 96.06 230 ALA A CA 1
ATOM 1792 C C . ALA A 1 230 ? -3.793 5.467 -13.624 1.00 96.06 230 ALA A C 1
ATOM 1794 O O . ALA A 1 230 ? -3.051 6.446 -13.489 1.00 96.06 230 ALA A O 1
ATOM 1795 N N . THR A 1 231 ? -5.110 5.563 -13.788 1.00 97.19 231 THR A N 1
ATOM 1796 C CA . THR A 1 231 ? -5.884 6.797 -13.636 1.00 97.19 231 THR A CA 1
ATOM 1797 C C . THR A 1 231 ? -6.732 6.682 -12.378 1.00 97.19 231 THR A C 1
ATOM 1799 O O . THR A 1 231 ? -7.521 5.746 -12.242 1.00 97.19 231 THR A O 1
ATOM 1802 N N . VAL A 1 232 ? -6.570 7.639 -11.462 1.00 98.31 232 VAL A N 1
ATOM 1803 C CA . VAL A 1 232 ? -7.271 7.660 -10.175 1.00 98.31 232 VAL A CA 1
ATOM 1804 C C . VAL A 1 232 ? -7.930 9.016 -9.978 1.00 98.31 232 VAL A C 1
ATOM 1806 O O . VAL A 1 232 ? -7.246 10.041 -9.931 1.00 98.31 232 VAL A O 1
ATOM 1809 N N . THR A 1 233 ? -9.251 9.042 -9.832 1.00 97.75 233 THR A N 1
ATOM 1810 C CA . THR A 1 233 ? -10.008 10.269 -9.538 1.00 97.75 233 THR A CA 1
ATOM 1811 C C . THR A 1 233 ? -10.624 10.189 -8.152 1.00 97.75 233 THR A C 1
ATOM 1813 O O . THR A 1 233 ? -11.172 9.147 -7.790 1.00 97.75 233 THR A O 1
ATOM 1816 N N . LEU A 1 234 ? -10.571 11.296 -7.413 1.00 96.94 234 LEU A N 1
ATOM 1817 C CA . LEU A 1 234 ? -11.115 11.408 -6.063 1.00 96.94 234 LEU A CA 1
ATOM 1818 C C . LEU A 1 234 ? -12.319 12.345 -6.054 1.00 96.94 234 LEU A C 1
ATOM 1820 O O . LEU A 1 234 ? -12.305 13.387 -6.709 1.00 96.94 234 LEU A O 1
ATOM 1824 N N . ARG A 1 235 ? -13.334 11.983 -5.275 1.00 97.94 235 ARG A N 1
ATOM 1825 C CA . ARG A 1 235 ? -14.444 12.854 -4.897 1.00 97.94 235 ARG A CA 1
ATOM 1826 C C . ARG A 1 235 ? -14.633 12.786 -3.388 1.00 97.94 235 ARG A C 1
ATOM 1828 O O . ARG A 1 235 ? -14.871 11.714 -2.838 1.00 97.94 235 ARG A O 1
ATOM 1835 N N . GLU A 1 236 ? -14.554 13.936 -2.739 1.00 98.38 236 GLU A N 1
ATOM 1836 C CA . GLU A 1 236 ? -14.867 14.089 -1.320 1.00 98.38 236 GLU A CA 1
ATOM 1837 C C . GLU A 1 236 ? -16.384 14.064 -1.120 1.00 98.38 236 GLU A C 1
ATOM 1839 O O . GLU A 1 236 ? -17.138 14.691 -1.868 1.00 98.38 236 GLU A O 1
ATOM 1844 N N . LEU A 1 237 ? -16.841 13.310 -0.124 1.00 98.56 237 LEU A N 1
ATOM 1845 C CA . LEU A 1 237 ? -18.242 13.238 0.267 1.00 98.56 237 LEU A CA 1
ATOM 1846 C C . LEU A 1 237 ? -18.469 14.158 1.474 1.00 98.56 237 LEU A C 1
ATOM 1848 O O . LEU A 1 237 ? -17.671 14.112 2.416 1.00 98.56 237 LEU A O 1
ATOM 1852 N N . PRO A 1 238 ? -19.551 14.960 1.494 1.00 98.19 238 PRO A N 1
ATOM 1853 C CA . PRO A 1 238 ? -19.924 15.708 2.687 1.00 98.19 238 PRO A CA 1
ATOM 1854 C C . PRO A 1 238 ? -20.274 14.733 3.813 1.00 98.19 238 PRO A C 1
ATOM 1856 O O . PRO A 1 238 ? -20.928 13.714 3.572 1.00 98.19 238 PRO A O 1
ATOM 1859 N N . VAL A 1 239 ? -19.840 15.043 5.035 1.00 98.50 239 VAL A N 1
ATOM 1860 C CA . VAL A 1 239 ? -20.086 14.201 6.209 1.00 98.50 239 VAL A CA 1
ATOM 1861 C C . VAL A 1 239 ? -20.886 14.973 7.239 1.00 98.50 239 VAL A C 1
ATOM 1863 O O . VAL A 1 239 ? -20.524 16.094 7.587 1.00 98.50 239 VAL A O 1
ATOM 1866 N N . GLU A 1 240 ? -21.958 14.364 7.737 1.00 98.06 240 GLU A N 1
ATOM 1867 C CA . GLU A 1 240 ? -22.860 14.977 8.708 1.00 98.06 240 GLU A CA 1
ATOM 1868 C C . GLU A 1 240 ? -23.178 14.032 9.874 1.00 98.06 240 GLU A C 1
ATOM 1870 O O . GLU A 1 240 ? -23.383 12.826 9.695 1.00 98.06 240 GLU A O 1
ATOM 1875 N N . GLU A 1 241 ? -23.271 14.608 11.072 1.00 96.81 241 GLU A N 1
ATOM 1876 C CA . GLU A 1 241 ? -23.798 13.983 12.291 1.00 96.81 241 GLU A CA 1
ATOM 1877 C C . GLU A 1 241 ? -24.871 14.918 12.866 1.00 96.81 241 GLU A C 1
ATOM 1879 O O . GLU A 1 241 ? -24.635 16.117 13.013 1.00 96.81 241 GLU A O 1
ATOM 1884 N N . ASP A 1 242 ? -26.076 14.397 13.118 1.00 94.56 242 ASP A N 1
ATOM 1885 C CA . ASP A 1 242 ? -27.217 15.162 13.653 1.00 94.56 242 ASP A CA 1
ATOM 1886 C C . ASP A 1 242 ? -27.513 16.484 12.905 1.00 94.56 242 ASP A C 1
ATOM 1888 O O . ASP A 1 242 ? -27.841 17.510 13.504 1.00 94.56 242 ASP A O 1
ATOM 1892 N N . GLY A 1 243 ? -27.374 16.468 11.573 1.00 92.69 243 GLY A N 1
ATOM 1893 C CA . GLY A 1 243 ? -27.611 17.624 10.696 1.00 92.69 243 GLY A CA 1
ATOM 1894 C C . GLY A 1 243 ? -26.500 18.680 10.703 1.00 92.69 243 GLY A C 1
ATOM 1895 O O . GLY A 1 243 ? -26.679 19.754 10.130 1.00 92.69 243 GLY A O 1
ATOM 1896 N N . LYS A 1 244 ? -25.359 18.408 11.348 1.00 97.06 244 LYS A N 1
ATOM 1897 C CA . LYS A 1 244 ? -24.183 19.284 11.357 1.00 97.06 244 LYS A CA 1
ATOM 1898 C C . LYS A 1 244 ? -23.079 18.699 10.491 1.00 97.06 244 LYS A C 1
ATOM 1900 O O . LYS A 1 244 ? -22.725 17.532 10.652 1.00 97.06 244 LYS A O 1
ATOM 1905 N N . ALA A 1 245 ? -22.506 19.530 9.624 1.00 97.88 245 ALA A N 1
ATOM 1906 C CA . ALA A 1 245 ? -21.323 19.171 8.856 1.00 97.88 245 ALA A CA 1
ATOM 1907 C C . ALA A 1 245 ? -20.130 18.914 9.790 1.00 97.88 245 ALA A C 1
ATOM 1909 O O . ALA A 1 245 ? -19.887 19.685 10.721 1.00 97.88 245 ALA A O 1
ATOM 1910 N N . LEU A 1 246 ? -19.395 17.839 9.523 1.00 97.88 246 LEU A N 1
ATOM 1911 C CA . LEU A 1 246 ? -18.178 17.468 10.235 1.00 97.88 246 LEU A CA 1
ATOM 1912 C C . LEU A 1 246 ? -16.941 17.820 9.412 1.00 97.88 246 LEU A C 1
ATOM 1914 O O . LEU A 1 246 ? -16.940 17.740 8.182 1.00 97.88 246 LEU A O 1
ATOM 1918 N N . SER A 1 247 ? -15.866 18.178 10.107 1.00 96.88 247 SER A N 1
ATOM 1919 C CA . SER A 1 247 ? -14.561 18.373 9.479 1.00 96.88 247 SER A CA 1
ATOM 1920 C C . SER A 1 247 ? -13.886 17.029 9.152 1.00 96.88 247 SER A C 1
ATOM 1922 O O . SER A 1 247 ? -14.138 16.033 9.840 1.00 96.88 247 SER A O 1
ATOM 1924 N N . PRO A 1 248 ? -12.938 16.991 8.191 1.00 96.75 248 PRO A N 1
ATOM 1925 C CA . PRO A 1 248 ? -12.149 15.790 7.900 1.00 96.75 248 PRO A CA 1
ATOM 1926 C C . PRO A 1 248 ? -11.341 15.261 9.094 1.00 96.75 248 PRO A C 1
ATOM 1928 O O . PRO A 1 248 ? -10.944 14.098 9.093 1.00 96.75 248 PRO A O 1
ATOM 1931 N N . HIS A 1 249 ? -11.091 16.075 10.126 1.00 97.19 249 HIS A N 1
ATOM 1932 C CA . HIS A 1 249 ? -10.466 15.608 11.370 1.00 97.19 249 HIS A CA 1
ATOM 1933 C C . HIS A 1 249 ? -11.407 14.734 12.212 1.00 97.19 249 HIS A C 1
ATOM 1935 O O . HIS A 1 249 ? -10.962 13.835 12.920 1.00 97.19 249 HIS A O 1
ATOM 1941 N N . GLU A 1 250 ? -12.718 14.949 12.102 1.00 97.62 250 GLU A N 1
ATOM 1942 C CA . GLU A 1 250 ? -13.738 14.220 12.857 1.00 97.62 250 GLU A CA 1
ATOM 1943 C C . GLU A 1 250 ? -14.213 12.968 12.115 1.00 97.62 250 GLU A C 1
ATOM 1945 O O . GLU A 1 250 ? -14.369 11.906 12.725 1.00 97.62 250 GLU A O 1
ATOM 1950 N N . ALA A 1 251 ? -14.452 13.094 10.809 1.00 98.19 251 ALA A N 1
ATOM 1951 C CA . ALA A 1 251 ? -14.871 12.016 9.922 1.00 98.19 251 ALA A CA 1
ATOM 1952 C C . ALA A 1 251 ? -14.660 12.417 8.451 1.00 98.19 251 ALA A C 1
ATOM 1954 O O . ALA A 1 251 ? -14.730 13.593 8.108 1.00 98.19 251 ALA A O 1
ATOM 1955 N N . ALA A 1 252 ? -14.444 11.439 7.572 1.00 98.44 252 ALA A N 1
ATOM 1956 C CA . ALA A 1 252 ? -14.229 11.670 6.144 1.00 98.44 252 ALA A CA 1
ATOM 1957 C C . ALA A 1 252 ? -14.925 10.617 5.280 1.00 98.44 252 ALA A C 1
ATOM 1959 O O . ALA A 1 252 ? -15.056 9.457 5.670 1.00 98.44 252 ALA A O 1
ATOM 1960 N N . GLY A 1 253 ? -15.350 11.029 4.089 1.00 98.62 253 GLY A N 1
ATOM 1961 C CA . GLY A 1 253 ? -15.913 10.159 3.066 1.00 98.62 253 GLY A CA 1
ATOM 1962 C C . GLY A 1 253 ? -15.238 10.427 1.727 1.00 98.62 253 GLY A C 1
ATOM 1963 O O . GLY A 1 253 ? -15.170 11.571 1.288 1.00 98.62 253 GLY A O 1
ATOM 1964 N N . LEU A 1 254 ? -14.746 9.380 1.074 1.00 98.75 254 LEU A N 1
ATOM 1965 C CA . LEU A 1 254 ? -14.053 9.470 -0.209 1.00 98.75 254 LEU A CA 1
ATOM 1966 C C . LEU A 1 254 ? -14.649 8.469 -1.195 1.00 98.75 254 LEU A C 1
ATOM 1968 O O . LEU A 1 254 ? -14.797 7.295 -0.875 1.00 98.75 254 LEU A O 1
ATOM 1972 N N . GLU A 1 255 ? -14.944 8.919 -2.409 1.00 98.75 255 GLU A N 1
ATOM 1973 C CA . GLU A 1 255 ? -15.180 8.060 -3.568 1.00 98.75 255 GLU A CA 1
ATOM 1974 C C . GLU A 1 255 ? -13.947 8.107 -4.476 1.00 98.75 255 GLU A C 1
ATOM 1976 O O . GLU A 1 255 ? -13.524 9.173 -4.926 1.00 98.75 255 GLU A O 1
ATOM 1981 N N . ILE A 1 256 ? -13.368 6.941 -4.740 1.00 98.69 256 ILE A N 1
ATOM 1982 C CA . ILE A 1 256 ? -12.106 6.749 -5.448 1.00 98.69 256 ILE A CA 1
ATOM 1983 C C . ILE A 1 256 ? -12.397 5.882 -6.665 1.00 98.69 256 ILE A C 1
ATOM 1985 O O . ILE A 1 256 ? -12.713 4.701 -6.531 1.00 98.69 256 ILE A O 1
ATOM 1989 N N . ARG A 1 257 ? -12.310 6.460 -7.863 1.00 98.56 257 ARG A N 1
ATOM 1990 C CA . ARG A 1 257 ? -12.472 5.704 -9.112 1.00 98.56 257 ARG A CA 1
ATOM 1991 C C . ARG A 1 257 ? -11.105 5.378 -9.670 1.00 98.56 257 ARG A C 1
ATOM 1993 O O . ARG A 1 257 ? -10.275 6.272 -9.826 1.00 98.56 257 ARG A O 1
ATOM 2000 N N . CYS A 1 258 ? -10.906 4.108 -9.978 1.00 98.44 258 CYS A N 1
ATOM 2001 C CA . CYS A 1 258 ? -9.630 3.555 -10.385 1.00 98.44 258 CYS A CA 1
ATOM 2002 C C . CYS A 1 258 ? -9.779 2.899 -11.750 1.00 98.44 258 CYS A C 1
ATOM 2004 O O . CYS A 1 258 ? -10.699 2.109 -11.969 1.00 98.44 258 CYS A O 1
ATOM 2006 N N . ARG A 1 259 ? -8.831 3.186 -12.636 1.00 97.94 259 ARG A N 1
ATOM 2007 C CA . ARG A 1 259 ? -8.597 2.455 -13.877 1.00 97.94 259 ARG A CA 1
ATOM 2008 C C . ARG A 1 259 ? -7.134 2.068 -13.923 1.00 97.94 259 ARG A C 1
ATOM 2010 O O . ARG A 1 259 ? -6.286 2.954 -13.912 1.00 97.94 259 ARG A O 1
ATOM 2017 N N . VAL A 1 260 ? -6.840 0.775 -13.981 1.00 97.25 260 VAL A N 1
ATOM 2018 C CA . VAL A 1 260 ? -5.471 0.258 -14.068 1.00 97.25 260 VAL A CA 1
ATOM 2019 C C . VAL A 1 260 ? -5.337 -0.579 -15.324 1.00 97.25 260 VAL A C 1
ATOM 2021 O O . VAL A 1 260 ? -6.046 -1.567 -15.486 1.00 97.25 260 VAL A O 1
ATOM 2024 N N . THR A 1 261 ? -4.409 -0.203 -16.196 1.00 96.81 261 THR A N 1
ATOM 2025 C CA . THR A 1 261 ? -4.031 -0.981 -17.376 1.00 96.81 261 THR A CA 1
ATOM 2026 C C . THR A 1 261 ? -2.629 -1.521 -17.169 1.00 96.81 261 THR A C 1
ATOM 2028 O O . THR A 1 261 ? -1.714 -0.766 -16.868 1.00 96.81 261 THR A O 1
ATOM 2031 N N . ARG A 1 262 ? -2.428 -2.825 -17.331 1.00 94.56 262 ARG A N 1
ATOM 2032 C CA . ARG A 1 262 ? -1.137 -3.488 -17.083 1.00 94.56 262 ARG A CA 1
ATOM 2033 C C . ARG A 1 262 ? -0.873 -4.597 -18.099 1.00 94.56 262 ARG A C 1
ATOM 2035 O O . ARG A 1 262 ? -1.819 -5.023 -18.767 1.00 94.56 262 ARG A O 1
ATOM 2042 N N . PRO A 1 263 ? 0.377 -5.072 -18.241 1.00 93.50 263 PRO A N 1
ATOM 2043 C CA . PRO A 1 263 ? 0.656 -6.293 -18.989 1.00 93.50 263 PRO A CA 1
ATOM 2044 C C . PRO A 1 263 ? -0.232 -7.447 -18.506 1.00 93.50 263 PRO A C 1
ATOM 2046 O O . PRO A 1 263 ? -0.467 -7.605 -17.305 1.00 93.50 263 PRO A O 1
ATOM 2049 N N . ALA A 1 264 ? -0.765 -8.225 -19.448 1.00 94.25 264 ALA A N 1
ATOM 2050 C CA . ALA A 1 264 ? -1.654 -9.347 -19.151 1.00 94.25 264 ALA A CA 1
ATOM 2051 C C . ALA A 1 264 ? -0.926 -10.499 -18.442 1.00 94.25 264 ALA A C 1
ATOM 2053 O O . ALA A 1 264 ? -1.544 -11.249 -17.690 1.00 94.25 264 ALA A O 1
ATOM 2054 N N . GLN A 1 265 ? 0.377 -10.624 -18.687 1.00 89.38 265 GLN A N 1
ATOM 2055 C CA . GLN A 1 265 ? 1.268 -11.625 -18.112 1.00 89.38 265 GLN A CA 1
ATOM 2056 C C . GLN A 1 265 ? 2.558 -10.942 -17.649 1.00 89.38 265 GLN A C 1
ATOM 2058 O O . GLN A 1 265 ? 2.951 -9.908 -18.198 1.00 89.38 265 GLN A O 1
ATOM 2063 N N . GLU A 1 266 ? 3.217 -11.514 -16.643 1.00 84.88 266 GLU A N 1
ATOM 2064 C CA . GLU A 1 266 ? 4.550 -11.070 -16.231 1.00 84.88 266 GLU A CA 1
ATOM 2065 C C . GLU A 1 266 ? 5.547 -11.359 -17.356 1.00 84.88 266 GLU A C 1
ATOM 2067 O O . GLU A 1 266 ? 5.486 -12.423 -17.976 1.00 84.88 266 GLU A O 1
ATOM 2072 N N . ALA A 1 267 ? 6.456 -10.426 -17.641 1.00 79.94 267 ALA A N 1
ATOM 2073 C CA . ALA A 1 267 ? 7.351 -10.528 -18.795 1.00 79.94 267 ALA A CA 1
ATOM 2074 C C . ALA A 1 267 ? 8.199 -11.809 -18.753 1.00 79.94 267 ALA A C 1
ATOM 2076 O O . ALA A 1 267 ? 8.420 -12.445 -19.779 1.00 79.94 267 ALA A O 1
ATOM 2077 N N . GLU A 1 268 ? 8.614 -12.205 -17.553 1.00 79.56 268 GLU A N 1
ATOM 2078 C CA . GLU A 1 268 ? 9.422 -13.382 -17.256 1.00 79.56 268 GLU A CA 1
ATOM 2079 C C . GLU A 1 268 ? 8.650 -14.699 -17.471 1.00 79.56 268 GLU A C 1
ATOM 2081 O O . GLU A 1 268 ? 9.257 -15.737 -17.734 1.00 79.56 268 GLU A O 1
ATOM 2086 N N . SER A 1 269 ? 7.313 -14.661 -17.410 1.00 85.62 269 SER A N 1
ATOM 2087 C CA . SER A 1 269 ? 6.446 -15.821 -17.672 1.00 85.62 269 SER A CA 1
ATOM 2088 C C . SER A 1 269 ? 6.205 -16.076 -19.165 1.00 85.62 269 SER A C 1
ATOM 2090 O O . SER A 1 269 ? 5.818 -17.178 -19.555 1.00 85.62 269 SER A O 1
ATOM 2092 N N . ILE A 1 270 ? 6.469 -15.081 -20.020 1.00 86.75 270 ILE A N 1
ATOM 2093 C CA . ILE A 1 270 ? 6.308 -15.204 -21.468 1.00 86.75 270 ILE A CA 1
ATOM 2094 C C . ILE A 1 270 ? 7.566 -15.873 -22.023 1.00 86.75 270 ILE A C 1
ATOM 2096 O O . ILE A 1 270 ? 8.575 -15.224 -22.292 1.00 86.75 270 ILE A O 1
ATOM 2100 N N . GLN A 1 271 ? 7.513 -17.190 -22.201 1.00 86.81 271 GLN A N 1
ATOM 2101 C CA . GLN A 1 271 ? 8.604 -17.951 -22.805 1.00 86.81 271 GLN A CA 1
ATOM 2102 C C . GLN A 1 271 ? 8.379 -18.139 -24.302 1.00 86.81 271 GLN A C 1
ATOM 2104 O O . GLN A 1 271 ? 7.252 -18.358 -24.749 1.00 86.81 271 GLN A O 1
ATOM 2109 N N . MET A 1 272 ? 9.464 -18.043 -25.070 1.00 89.81 272 MET A N 1
ATOM 2110 C CA . MET A 1 272 ? 9.454 -18.289 -26.508 1.00 89.81 272 MET A CA 1
ATOM 2111 C C . MET A 1 272 ? 9.873 -19.725 -26.815 1.00 89.81 272 MET A C 1
ATOM 2113 O O . MET A 1 272 ? 10.908 -20.194 -26.336 1.00 89.81 272 MET A O 1
ATOM 2117 N N . GLU A 1 273 ? 9.108 -20.392 -27.667 1.00 92.12 273 GLU A N 1
ATOM 2118 C CA . GLU A 1 273 ? 9.366 -21.745 -28.143 1.00 92.12 273 GLU A CA 1
ATOM 2119 C C . GLU A 1 273 ? 10.341 -21.717 -29.324 1.00 92.12 273 GLU A C 1
ATOM 2121 O O . GLU A 1 273 ? 9.996 -21.475 -30.477 1.00 92.12 273 GLU A O 1
ATOM 2126 N N . ARG A 1 274 ? 11.619 -21.963 -29.045 1.00 89.31 274 ARG A N 1
ATOM 2127 C CA . ARG A 1 274 ? 12.693 -21.776 -30.039 1.00 89.31 274 ARG A CA 1
ATOM 2128 C C . ARG A 1 274 ? 12.815 -22.926 -31.049 1.00 89.31 274 ARG A C 1
ATOM 2130 O O . ARG A 1 274 ? 13.552 -22.812 -32.029 1.00 89.31 274 ARG A O 1
ATOM 2137 N N . GLY A 1 275 ? 12.111 -24.034 -30.812 1.00 89.75 275 GLY A N 1
ATOM 2138 C CA . GLY A 1 275 ? 12.312 -25.290 -31.532 1.00 89.75 275 GLY A CA 1
ATOM 2139 C C . GLY A 1 275 ? 13.638 -25.977 -31.160 1.00 89.75 275 GLY A C 1
ATOM 2140 O O . GLY A 1 275 ? 14.257 -25.629 -30.155 1.00 89.75 275 GLY A O 1
ATOM 2141 N N . PRO A 1 276 ? 14.090 -26.975 -31.942 1.00 94.12 276 PRO A N 1
ATOM 2142 C CA . PRO A 1 276 ? 15.313 -27.718 -31.640 1.00 94.12 276 PRO A CA 1
ATOM 2143 C C . PRO A 1 276 ? 16.577 -26.879 -31.881 1.00 94.12 276 PRO A C 1
ATOM 2145 O O . PRO A 1 276 ? 16.665 -26.176 -32.894 1.00 94.12 276 PRO A O 1
ATOM 2148 N N . ASN A 1 277 ? 17.582 -27.024 -31.007 1.00 95.12 277 ASN A N 1
ATOM 2149 C CA . ASN A 1 277 ? 18.915 -26.455 -31.218 1.00 95.12 277 ASN A CA 1
ATOM 2150 C C . ASN A 1 277 ? 19.553 -27.099 -32.462 1.00 95.12 277 ASN A C 1
ATOM 2152 O O . ASN A 1 277 ? 19.873 -28.286 -32.484 1.00 95.12 277 ASN A O 1
ATOM 2156 N N . ARG A 1 278 ? 19.723 -26.307 -33.520 1.00 95.38 278 ARG A N 1
ATOM 2157 C CA . ARG A 1 278 ? 20.298 -26.716 -34.808 1.00 95.38 278 ARG A CA 1
ATOM 2158 C C . ARG A 1 278 ? 21.813 -26.873 -34.757 1.00 95.38 278 ARG A C 1
ATOM 2160 O O . ARG A 1 278 ? 22.361 -27.536 -35.637 1.00 95.38 278 ARG A O 1
ATOM 2167 N N . ALA A 1 279 ? 22.466 -26.252 -33.777 1.00 93.88 279 ALA A N 1
ATOM 2168 C CA . ALA A 1 279 ? 23.903 -26.347 -33.575 1.00 93.88 279 ALA A CA 1
ATOM 2169 C C . ALA A 1 279 ? 24.302 -27.616 -32.811 1.00 93.88 279 ALA A C 1
ATOM 2171 O O . ALA A 1 279 ? 25.428 -28.064 -32.971 1.00 93.88 279 ALA A O 1
ATOM 2172 N N . LEU A 1 280 ? 23.387 -28.230 -32.050 1.00 93.50 280 LEU A N 1
ATOM 2173 C CA . LEU A 1 280 ? 23.689 -29.380 -31.197 1.00 93.50 280 LEU A CA 1
ATOM 2174 C C . LEU A 1 280 ? 24.394 -30.513 -31.966 1.00 93.50 280 LEU A C 1
ATOM 2176 O O . LEU A 1 280 ? 23.859 -31.060 -32.936 1.00 93.50 280 LEU A O 1
ATOM 2180 N N . GLY A 1 281 ? 25.600 -30.863 -31.515 1.00 89.00 281 GLY A N 1
ATOM 2181 C CA . GLY A 1 281 ? 26.445 -31.916 -32.079 1.00 89.00 281 GLY A CA 1
ATOM 2182 C C . GLY A 1 281 ? 27.045 -31.597 -33.452 1.00 89.00 281 GLY A C 1
ATOM 2183 O O . GLY A 1 281 ? 27.561 -32.501 -34.116 1.00 89.00 281 GLY A O 1
ATOM 2184 N N . LYS A 1 282 ? 26.959 -30.348 -33.923 1.00 91.81 282 LYS A N 1
ATOM 2185 C CA . LYS A 1 282 ? 27.501 -29.939 -35.222 1.00 91.81 282 LYS A CA 1
ATOM 2186 C C . LYS A 1 282 ? 28.986 -29.579 -35.128 1.00 91.81 282 LYS A C 1
ATOM 2188 O O . LYS A 1 282 ? 29.459 -29.154 -34.079 1.00 91.81 282 LYS A O 1
ATOM 2193 N N . PRO A 1 283 ? 29.751 -29.723 -36.226 1.00 90.44 283 PRO A N 1
ATOM 2194 C CA . PRO A 1 283 ? 31.126 -29.247 -36.262 1.00 90.44 283 PRO A CA 1
ATOM 2195 C C . PRO A 1 283 ? 31.197 -27.752 -35.950 1.00 90.44 283 PRO A C 1
ATOM 2197 O O . PRO A 1 283 ? 30.581 -26.935 -36.635 1.00 90.44 283 PRO A O 1
ATOM 2200 N N . ALA A 1 284 ? 31.969 -27.398 -34.931 1.00 90.44 284 ALA A N 1
ATOM 2201 C CA . ALA A 1 284 ? 32.240 -26.018 -34.576 1.00 90.44 284 ALA A CA 1
ATOM 2202 C C . ALA A 1 284 ? 33.656 -25.615 -35.003 1.00 90.44 284 ALA A C 1
ATOM 2204 O O . ALA A 1 284 ? 34.534 -26.458 -35.190 1.00 90.44 284 ALA A O 1
ATOM 2205 N N . PHE A 1 285 ? 33.882 -24.317 -35.160 1.00 90.75 285 PHE A N 1
ATOM 2206 C CA . PHE A 1 285 ? 35.187 -23.751 -35.475 1.00 90.75 285 PHE A CA 1
ATOM 2207 C C . PHE A 1 285 ? 35.375 -22.427 -34.742 1.00 90.75 285 PHE A C 1
ATOM 2209 O O . PHE A 1 285 ? 34.409 -21.754 -34.370 1.00 90.75 285 PHE A O 1
ATOM 2216 N N . ALA A 1 286 ? 36.630 -22.041 -34.538 1.00 92.19 286 ALA A N 1
ATOM 2217 C CA . ALA A 1 286 ? 36.951 -20.760 -33.941 1.00 92.19 286 ALA A CA 1
ATOM 2218 C C . ALA A 1 286 ? 38.251 -20.187 -34.502 1.00 92.19 286 ALA A C 1
ATOM 2220 O O . ALA A 1 286 ? 39.193 -20.915 -34.807 1.00 92.19 286 ALA A O 1
ATOM 2221 N N . GLU A 1 287 ? 38.297 -18.866 -34.606 1.00 92.81 287 GLU A N 1
ATOM 2222 C CA . GLU A 1 287 ? 39.419 -18.099 -35.142 1.00 92.81 287 GLU A CA 1
ATOM 2223 C C . GLU A 1 287 ? 39.749 -16.961 -34.180 1.00 92.81 287 GLU A C 1
ATOM 2225 O O . GLU A 1 287 ? 38.851 -16.365 -33.581 1.00 92.81 287 GLU A O 1
ATOM 2230 N N . VAL A 1 288 ? 41.031 -16.634 -34.029 1.00 93.75 288 VAL A N 1
ATOM 2231 C CA . VAL A 1 288 ? 41.481 -15.504 -33.211 1.00 93.75 288 VAL A CA 1
ATOM 2232 C C . VAL A 1 288 ? 42.620 -14.775 -33.910 1.00 93.75 288 VAL A C 1
ATOM 2234 O O . VAL A 1 288 ? 43.454 -15.385 -34.569 1.00 93.75 288 VAL A O 1
ATOM 2237 N N . SER A 1 289 ? 42.648 -13.453 -33.771 1.00 93.50 289 SER A N 1
ATOM 2238 C CA . SER A 1 289 ? 43.627 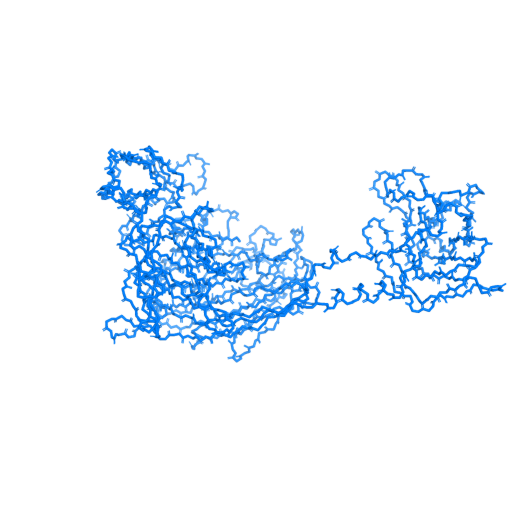-12.575 -34.409 1.00 93.50 289 SER A CA 1
ATOM 2239 C C . SER A 1 289 ? 45.049 -12.783 -33.892 1.00 93.50 289 SER A C 1
ATOM 2241 O O . SER A 1 289 ? 45.999 -12.495 -34.611 1.00 93.50 289 SER A O 1
ATOM 2243 N N . GLN A 1 290 ? 45.196 -13.225 -32.638 1.00 89.50 290 GLN A N 1
ATOM 2244 C CA . GLN A 1 290 ? 46.474 -13.541 -32.000 1.00 89.50 290 GLN A CA 1
ATOM 2245 C C . GLN A 1 290 ? 46.313 -14.697 -31.005 1.00 89.50 290 GLN A C 1
ATOM 2247 O O . GLN A 1 290 ? 45.358 -14.733 -30.229 1.00 89.50 290 GLN A O 1
ATOM 2252 N N . GLY A 1 291 ? 47.275 -15.619 -31.006 1.00 88.31 291 GLY A N 1
ATOM 2253 C CA . GLY A 1 291 ? 47.164 -16.896 -30.303 1.00 88.31 291 GLY A CA 1
ATOM 2254 C C . GLY A 1 291 ? 46.432 -17.945 -31.142 1.00 88.31 291 GLY A C 1
ATOM 2255 O O . GLY A 1 291 ? 46.276 -17.793 -32.350 1.00 88.31 291 GLY A O 1
ATOM 2256 N N . GLN A 1 292 ? 46.005 -19.024 -30.498 1.00 90.44 292 GLN A N 1
ATOM 2257 C CA . GLN A 1 292 ? 45.315 -20.138 -31.139 1.00 90.44 292 GLN A CA 1
ATOM 2258 C C . GLN A 1 292 ? 44.281 -20.758 -30.200 1.00 90.44 292 GLN A C 1
ATOM 2260 O O . GLN A 1 292 ? 44.408 -20.693 -28.973 1.00 90.44 292 GLN A O 1
ATOM 2265 N N . PHE A 1 293 ? 43.259 -21.376 -30.779 1.00 87.44 293 PHE A N 1
ATOM 2266 C CA . PHE A 1 293 ? 42.381 -22.285 -30.054 1.00 87.44 293 PHE A CA 1
ATOM 2267 C C . PHE A 1 293 ? 42.969 -23.706 -30.081 1.00 87.44 293 PHE A C 1
ATOM 2269 O O . PHE A 1 293 ? 43.685 -24.044 -31.025 1.00 87.44 293 PHE A O 1
ATOM 2276 N N . PRO A 1 294 ? 42.698 -24.545 -29.068 1.00 81.69 294 PRO A N 1
ATOM 2277 C CA . PRO A 1 294 ? 43.032 -25.967 -29.119 1.00 81.69 294 PRO A CA 1
ATOM 2278 C C . PRO A 1 294 ? 42.423 -26.640 -30.361 1.00 81.69 294 PRO A C 1
ATOM 2280 O O . PRO A 1 294 ? 41.272 -26.367 -30.699 1.00 81.69 294 PRO A O 1
ATOM 2283 N N . GLY A 1 295 ? 43.172 -27.533 -31.016 1.00 67.44 295 GLY A N 1
ATOM 2284 C CA . GLY A 1 295 ? 42.759 -28.190 -32.269 1.00 67.44 295 GLY A CA 1
ATOM 2285 C C . GLY A 1 295 ? 41.552 -29.133 -32.154 1.00 67.44 295 GLY A C 1
ATOM 2286 O O . GLY A 1 295 ? 40.936 -29.457 -33.166 1.00 67.44 295 GLY A O 1
ATOM 2287 N N . ASP A 1 296 ? 41.165 -29.516 -30.931 1.00 62.50 296 ASP A N 1
ATOM 2288 C CA . ASP A 1 296 ? 40.224 -30.616 -30.659 1.00 62.50 296 ASP A CA 1
ATOM 2289 C C . ASP A 1 296 ? 38.889 -30.115 -30.062 1.00 62.50 296 ASP A C 1
ATOM 2291 O O . ASP A 1 296 ? 38.215 -30.816 -29.306 1.00 62.50 296 ASP A O 1
ATOM 2295 N N . ALA A 1 297 ? 38.528 -28.865 -30.358 1.00 58.25 297 ALA A N 1
ATOM 2296 C CA . ALA A 1 297 ? 37.491 -28.060 -29.708 1.00 58.25 297 ALA A CA 1
ATOM 2297 C C . ALA A 1 297 ? 36.032 -28.543 -29.906 1.00 58.25 297 ALA A C 1
ATOM 2299 O O . ALA A 1 297 ? 35.216 -27.867 -30.529 1.00 58.25 297 ALA A O 1
ATOM 2300 N N . LYS A 1 298 ? 35.677 -29.702 -29.341 1.00 60.12 298 LYS A N 1
ATOM 2301 C CA . LYS A 1 298 ? 34.340 -30.321 -29.452 1.00 60.12 298 LYS A CA 1
ATOM 2302 C C . LYS A 1 298 ? 33.246 -29.706 -28.565 1.00 60.12 298 LYS A C 1
ATOM 2304 O O . LYS A 1 298 ? 32.096 -30.098 -28.703 1.00 60.12 298 LYS A O 1
ATOM 2309 N N . LEU A 1 299 ? 33.589 -28.778 -27.673 1.00 67.69 299 LEU A N 1
ATOM 2310 C CA . LEU A 1 299 ? 32.710 -28.351 -26.572 1.00 67.69 299 LEU A CA 1
ATOM 2311 C C . LEU A 1 299 ? 31.773 -27.182 -26.908 1.00 67.69 299 LEU A C 1
ATOM 2313 O O . LEU A 1 299 ? 30.999 -26.772 -26.069 1.00 67.69 299 LEU A O 1
ATOM 2317 N N . LEU A 1 300 ? 31.844 -26.611 -28.114 1.00 84.06 300 LEU A N 1
ATOM 2318 C CA . LEU A 1 300 ? 31.087 -25.391 -28.430 1.00 84.06 300 LEU A CA 1
ATOM 2319 C C . LEU A 1 300 ? 29.585 -25.596 -28.664 1.00 84.06 300 LEU A C 1
ATOM 2321 O O . LEU A 1 300 ? 28.875 -24.603 -28.764 1.00 84.06 300 LEU A O 1
ATOM 2325 N N . THR A 1 301 ? 29.137 -26.824 -28.914 1.00 86.31 301 THR A N 1
ATOM 2326 C CA . THR A 1 301 ? 27.750 -27.108 -29.326 1.00 86.31 301 THR A CA 1
ATOM 2327 C C . THR A 1 301 ? 27.276 -28.442 -28.751 1.00 86.31 301 THR A C 1
ATOM 2329 O O . THR A 1 301 ? 26.697 -29.279 -29.450 1.00 86.31 301 THR A O 1
ATOM 2332 N N . ASP A 1 302 ? 27.626 -28.712 -27.500 1.00 84.25 302 ASP A N 1
ATOM 2333 C CA . ASP A 1 302 ? 27.397 -30.013 -26.866 1.00 84.25 302 ASP A CA 1
ATOM 2334 C C . ASP A 1 302 ? 26.106 -30.067 -26.031 1.00 84.25 302 ASP A C 1
ATOM 2336 O O . ASP A 1 302 ? 25.718 -31.145 -25.571 1.00 84.25 302 ASP A O 1
ATOM 2340 N N . GLY A 1 303 ? 25.392 -28.941 -25.924 1.00 84.56 303 GLY A N 1
ATOM 2341 C CA . GLY A 1 303 ? 24.146 -28.811 -25.176 1.00 84.56 303 GLY A CA 1
ATOM 2342 C C . GLY A 1 303 ? 24.335 -28.665 -23.666 1.00 84.56 303 GLY A C 1
ATOM 2343 O O . GLY A 1 303 ? 23.337 -28.628 -22.942 1.00 84.56 303 GLY A O 1
ATOM 2344 N N . ASP A 1 304 ? 25.574 -28.585 -23.174 1.00 86.06 304 ASP A N 1
ATOM 2345 C CA . ASP A 1 304 ? 25.847 -28.296 -21.772 1.00 86.06 304 ASP A CA 1
ATOM 2346 C C . ASP A 1 304 ? 25.871 -26.786 -21.508 1.00 86.06 304 ASP A C 1
ATOM 2348 O O . ASP A 1 304 ? 26.875 -26.087 -21.664 1.00 86.06 304 ASP A O 1
ATOM 2352 N N . ALA A 1 305 ? 24.731 -26.283 -21.047 1.00 84.56 305 ALA A N 1
ATOM 2353 C CA . ALA A 1 305 ? 24.549 -24.884 -20.701 1.00 84.56 305 ALA A CA 1
ATOM 2354 C C . ALA A 1 305 ? 25.014 -24.517 -19.272 1.00 84.56 305 ALA A C 1
ATOM 2356 O O . ALA A 1 305 ? 24.884 -23.344 -18.907 1.00 84.56 305 ALA A O 1
ATOM 2357 N N . ASP A 1 306 ? 25.535 -25.458 -18.459 1.00 86.62 306 ASP A N 1
ATOM 2358 C CA . ASP A 1 306 ? 25.904 -25.200 -17.055 1.00 86.62 306 ASP A CA 1
ATOM 2359 C C . ASP A 1 306 ? 27.047 -24.164 -16.958 1.00 86.62 306 ASP A C 1
ATOM 2361 O O . ASP A 1 306 ? 28.203 -24.438 -17.316 1.00 86.62 306 ASP A O 1
ATOM 2365 N N . PRO A 1 307 ? 26.778 -22.958 -16.425 1.00 82.81 307 PRO A N 1
ATOM 2366 C CA . PRO A 1 307 ? 27.767 -21.893 -16.367 1.00 82.81 307 PRO A CA 1
ATOM 2367 C C . PRO A 1 307 ? 28.857 -22.131 -15.319 1.00 82.81 307 PRO A C 1
ATOM 2369 O O . PRO A 1 307 ? 29.806 -21.349 -15.265 1.00 82.81 307 PRO A O 1
ATOM 2372 N N . ARG A 1 308 ? 28.751 -23.177 -14.488 1.00 88.12 308 ARG A N 1
ATOM 2373 C CA . ARG A 1 308 ? 29.671 -23.476 -13.377 1.00 88.12 308 ARG A CA 1
ATOM 2374 C C . ARG A 1 308 ? 30.533 -24.710 -13.618 1.00 88.12 308 ARG A C 1
ATOM 2376 O O . ARG A 1 308 ? 31.287 -25.120 -12.729 1.00 88.12 308 ARG A O 1
ATOM 2383 N N . ARG A 1 309 ? 30.499 -25.276 -14.824 1.00 83.50 309 ARG A N 1
ATOM 2384 C CA . ARG A 1 309 ? 31.382 -26.380 -15.201 1.00 83.50 309 ARG A CA 1
ATOM 2385 C C . ARG A 1 309 ? 32.782 -25.864 -15.545 1.00 83.50 309 ARG A C 1
ATOM 2387 O O . ARG A 1 309 ? 32.983 -25.077 -16.467 1.00 83.50 309 ARG A O 1
ATOM 2394 N N . VAL A 1 310 ? 33.783 -26.293 -14.779 1.00 78.69 310 VAL A N 1
ATOM 2395 C CA . VAL A 1 310 ? 35.185 -25.913 -15.021 1.00 78.69 310 VAL A CA 1
ATOM 2396 C C . VAL A 1 310 ? 35.698 -26.625 -16.273 1.00 78.69 310 VAL A C 1
ATOM 2398 O O . VAL A 1 310 ? 35.566 -27.840 -16.396 1.00 78.69 310 VAL A O 1
ATOM 2401 N N . GLY A 1 311 ? 36.319 -25.874 -17.185 1.00 68.50 311 GLY A N 1
ATOM 2402 C CA . GLY A 1 311 ? 36.964 -26.434 -18.377 1.00 68.50 311 GLY A CA 1
ATOM 2403 C C . GLY A 1 311 ? 36.022 -26.809 -19.526 1.00 68.50 311 GLY A C 1
ATOM 2404 O O . GLY A 1 311 ? 36.493 -27.404 -20.489 1.00 68.50 311 GLY A O 1
ATOM 2405 N N . SER A 1 312 ? 34.734 -26.449 -19.462 1.00 77.19 312 SER A N 1
ATOM 2406 C CA . SER A 1 312 ? 33.773 -26.677 -20.556 1.00 77.19 312 SER A CA 1
ATOM 2407 C C . SER A 1 312 ? 33.885 -25.667 -21.706 1.00 77.19 312 SER A C 1
ATOM 2409 O O . SER A 1 312 ? 33.330 -25.887 -22.770 1.00 77.19 312 SER A O 1
ATOM 2411 N N . ALA A 1 313 ? 34.620 -24.563 -21.534 1.00 86.75 313 ALA A N 1
ATOM 2412 C CA . ALA A 1 313 ? 34.724 -23.528 -22.560 1.00 86.75 313 ALA A CA 1
ATOM 2413 C C . ALA A 1 313 ? 35.821 -23.797 -23.593 1.00 86.75 313 ALA A C 1
ATOM 2415 O O . ALA A 1 313 ? 36.967 -24.094 -23.235 1.00 86.75 313 ALA A O 1
ATOM 2416 N N . LEU A 1 314 ? 35.532 -23.502 -24.861 1.00 90.75 314 LEU A N 1
ATOM 2417 C CA . LEU A 1 314 ? 36.584 -23.241 -25.831 1.00 90.75 314 LEU A CA 1
ATOM 2418 C C . LEU A 1 314 ? 37.224 -21.887 -25.524 1.00 90.75 314 LEU A C 1
ATOM 2420 O O . LEU A 1 314 ? 36.561 -20.856 -25.580 1.00 90.75 314 LEU A O 1
ATOM 2424 N N . SER A 1 315 ? 38.524 -21.878 -25.233 1.00 91.75 315 SER A N 1
ATOM 2425 C CA . SER A 1 315 ? 39.267 -20.669 -24.875 1.00 91.75 315 SER A CA 1
ATOM 2426 C C . SER A 1 315 ? 40.570 -20.560 -25.660 1.00 91.75 315 SER A C 1
ATOM 2428 O O . SER A 1 315 ? 41.306 -21.537 -25.784 1.00 91.75 315 SER A O 1
ATOM 2430 N N . SER A 1 316 ? 40.904 -19.351 -26.113 1.00 92.50 316 SER A N 1
ATOM 2431 C CA . SER A 1 316 ? 42.173 -19.088 -26.797 1.00 92.50 316 SER A CA 1
ATOM 2432 C C . SER A 1 316 ? 43.371 -19.181 -25.840 1.00 92.50 316 SER A C 1
ATOM 2434 O O . SER A 1 316 ? 43.245 -18.931 -24.635 1.00 92.50 316 SER A O 1
ATOM 2436 N N . ALA A 1 317 ? 44.543 -19.515 -26.381 1.00 90.31 317 ALA A N 1
ATOM 2437 C CA . ALA A 1 317 ? 45.826 -19.542 -25.686 1.00 90.31 317 ALA A CA 1
ATOM 2438 C C . ALA A 1 317 ? 46.959 -18.992 -26.586 1.00 90.31 317 ALA A C 1
ATOM 2440 O O . ALA A 1 317 ? 46.866 -19.102 -27.808 1.00 90.31 317 ALA A O 1
ATOM 2441 N N . PRO A 1 318 ? 48.048 -18.432 -26.022 1.00 92.75 318 PRO A N 1
ATOM 2442 C CA . PRO A 1 318 ? 48.269 -18.162 -24.598 1.00 92.75 318 PRO A CA 1
ATOM 2443 C C . PRO A 1 318 ? 47.380 -17.017 -24.067 1.00 92.75 318 PRO A C 1
ATOM 2445 O O . PRO A 1 318 ? 46.570 -16.449 -24.794 1.00 92.75 318 PRO A O 1
ATOM 2448 N N . HIS A 1 319 ? 47.494 -16.705 -22.772 1.00 93.69 319 HIS A N 1
ATOM 2449 C CA . HIS A 1 319 ? 46.843 -15.535 -22.174 1.00 93.69 319 HIS A CA 1
ATOM 2450 C C . HIS A 1 319 ? 47.593 -14.251 -22.571 1.00 93.69 319 HIS A C 1
ATOM 2452 O O . HIS A 1 319 ? 48.790 -14.151 -22.320 1.00 93.69 319 HIS A O 1
ATOM 2458 N N . LEU A 1 320 ? 46.895 -13.285 -23.174 1.00 93.19 320 LEU A 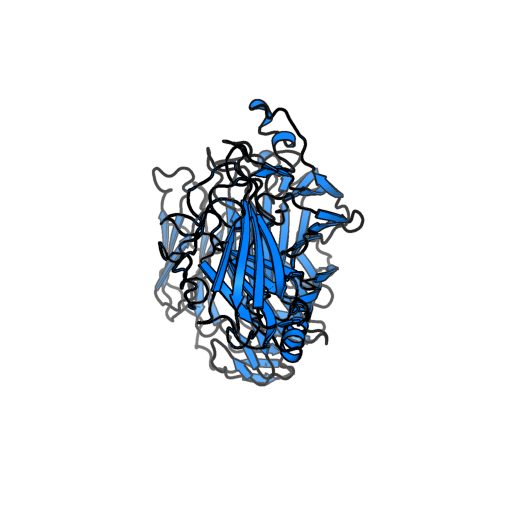N 1
ATOM 2459 C CA . LEU A 1 320 ? 47.462 -12.073 -23.782 1.00 93.19 320 LEU A CA 1
ATOM 2460 C C . LEU A 1 320 ? 46.824 -10.788 -23.212 1.00 93.19 320 LEU A C 1
ATOM 2462 O O . LEU A 1 320 ? 46.017 -10.152 -23.893 1.00 93.19 320 LEU A O 1
ATOM 2466 N N . PRO A 1 321 ? 47.096 -10.412 -21.950 1.00 91.94 321 PRO A N 1
ATOM 2467 C CA . PRO A 1 321 ? 46.501 -9.222 -21.335 1.00 91.94 321 PRO A CA 1
ATOM 2468 C C . PRO A 1 321 ? 46.904 -7.936 -22.077 1.00 91.94 321 PRO A C 1
ATOM 2470 O O . PRO A 1 321 ? 48.031 -7.827 -22.553 1.00 91.94 321 PRO A O 1
ATOM 2473 N N . ASN A 1 322 ? 45.993 -6.959 -22.161 1.00 92.44 322 ASN A N 1
ATOM 2474 C CA . ASN A 1 322 ? 46.180 -5.661 -22.835 1.00 92.44 322 ASN A CA 1
ATOM 2475 C C . ASN A 1 322 ? 46.466 -5.730 -24.348 1.00 92.44 322 ASN A C 1
ATOM 2477 O O . ASN A 1 322 ? 46.837 -4.727 -24.955 1.00 92.44 322 ASN A O 1
ATOM 2481 N N . VAL A 1 323 ? 46.275 -6.894 -24.970 1.00 93.75 323 VAL A N 1
ATOM 2482 C CA . VAL A 1 323 ? 46.358 -7.069 -26.422 1.00 93.75 323 VAL A CA 1
ATOM 2483 C C . VAL A 1 323 ? 44.941 -7.177 -26.976 1.00 93.75 323 VAL A C 1
ATOM 2485 O O . VAL A 1 323 ? 44.270 -8.161 -26.668 1.00 93.75 323 VAL A O 1
ATOM 2488 N N . PRO A 1 324 ? 44.462 -6.228 -27.798 1.00 94.69 324 PRO A N 1
ATOM 2489 C CA . PRO A 1 324 ? 43.136 -6.327 -28.391 1.00 94.69 324 PRO A CA 1
ATOM 2490 C C . PRO A 1 324 ? 42.976 -7.629 -29.182 1.00 94.69 324 PRO A C 1
ATOM 2492 O O . PRO A 1 324 ? 43.717 -7.893 -30.132 1.00 94.69 324 PRO A O 1
ATOM 2495 N N . LEU A 1 325 ? 41.993 -8.440 -28.796 1.00 96.06 325 LEU A N 1
ATOM 2496 C CA . LEU A 1 325 ? 41.684 -9.700 -29.463 1.00 96.06 325 LEU A CA 1
ATOM 2497 C C . LEU A 1 325 ? 40.419 -9.541 -30.299 1.00 96.06 325 LEU A C 1
ATOM 2499 O O . LEU A 1 325 ? 39.392 -9.073 -29.806 1.00 96.06 325 LEU A O 1
ATOM 2503 N N . LYS A 1 326 ? 40.489 -9.977 -31.555 1.00 96.75 326 LYS A N 1
ATOM 2504 C CA . LYS A 1 326 ? 39.330 -10.186 -32.424 1.00 96.75 326 LYS A CA 1
ATOM 2505 C C . LYS A 1 326 ? 39.258 -11.656 -32.775 1.00 96.75 326 LYS A C 1
ATOM 2507 O O . LYS A 1 326 ? 40.288 -12.301 -32.935 1.00 96.75 326 LYS A O 1
ATOM 2512 N N . GLY A 1 327 ? 38.060 -12.189 -32.904 1.00 94.38 327 GLY A N 1
ATOM 2513 C CA . GLY A 1 327 ? 37.898 -13.585 -33.253 1.00 94.38 327 GLY A CA 1
ATOM 2514 C C . GLY A 1 327 ? 36.505 -13.899 -33.734 1.00 94.38 327 GLY A C 1
ATOM 2515 O O . GLY A 1 327 ? 35.676 -13.012 -33.943 1.00 94.38 327 GLY A O 1
ATOM 2516 N N . ARG A 1 328 ? 36.263 -15.186 -33.911 1.00 94.38 328 ARG A N 1
ATOM 2517 C CA . ARG A 1 328 ? 34.987 -15.724 -34.341 1.00 94.38 328 ARG A CA 1
ATOM 2518 C C . ARG A 1 328 ? 34.799 -17.093 -33.717 1.00 94.38 328 ARG A C 1
ATOM 2520 O O . ARG A 1 328 ? 35.742 -17.874 -33.703 1.00 94.38 328 ARG A O 1
ATOM 2527 N N . PHE A 1 329 ? 33.589 -17.385 -33.269 1.00 95.12 329 PHE A N 1
ATOM 2528 C CA . PHE A 1 329 ? 33.136 -18.746 -32.988 1.00 95.12 329 PHE A CA 1
ATOM 2529 C C . PHE A 1 329 ? 32.029 -19.080 -33.976 1.00 95.12 329 PHE A C 1
ATOM 2531 O O . PHE A 1 329 ? 31.203 -18.217 -34.266 1.00 95.12 329 PHE A O 1
ATOM 2538 N N . GLY A 1 330 ? 31.995 -20.286 -34.518 1.00 94.06 330 GLY A N 1
ATOM 2539 C CA . GLY A 1 330 ? 30.963 -20.651 -35.473 1.00 94.06 330 GLY A CA 1
ATOM 2540 C C . GLY A 1 330 ? 30.677 -22.133 -35.526 1.00 94.06 330 GLY A C 1
ATOM 2541 O O . GLY A 1 330 ? 31.387 -22.952 -34.952 1.00 94.06 330 GLY A O 1
ATOM 2542 N N . VAL A 1 331 ? 29.604 -22.443 -36.236 1.00 94.75 331 VAL A N 1
ATOM 2543 C CA . VAL A 1 331 ? 29.064 -23.780 -36.426 1.00 94.75 331 VAL A CA 1
ATOM 2544 C C . VAL A 1 331 ? 28.839 -24.025 -37.915 1.00 94.75 331 VAL A C 1
ATOM 2546 O O . VAL A 1 331 ? 28.362 -23.147 -38.640 1.00 94.75 331 VAL A O 1
ATOM 2549 N N . ASP A 1 332 ? 29.205 -25.217 -38.376 1.00 94.75 332 ASP A N 1
ATOM 2550 C CA . ASP A 1 332 ? 28.905 -25.727 -39.709 1.00 94.75 332 ASP A CA 1
ATOM 2551 C C . ASP A 1 332 ? 27.747 -26.723 -39.615 1.00 94.75 332 ASP A C 1
ATOM 2553 O O . ASP A 1 332 ? 27.856 -27.801 -39.034 1.00 94.75 332 ASP A O 1
ATOM 2557 N N . PHE A 1 333 ? 26.602 -26.366 -40.188 1.00 94.88 333 PHE A N 1
ATOM 2558 C CA . PHE A 1 333 ? 25.410 -27.205 -40.154 1.00 94.88 333 PHE A CA 1
ATOM 2559 C C . PHE A 1 333 ? 25.506 -28.405 -41.110 1.00 94.88 333 PHE A C 1
ATOM 2561 O O . PHE A 1 333 ? 24.733 -29.364 -40.960 1.00 94.88 333 PHE A O 1
ATOM 2568 N N . GLY A 1 334 ? 26.425 -28.356 -42.084 1.00 91.69 334 GLY A N 1
ATOM 2569 C CA . GLY A 1 334 ? 26.618 -29.339 -43.155 1.00 91.69 334 GLY A CA 1
ATOM 2570 C C . GLY A 1 334 ? 25.592 -29.259 -44.292 1.00 91.69 334 GLY A C 1
ATOM 2571 O O . GLY A 1 334 ? 25.782 -29.863 -45.343 1.00 91.69 334 GLY A O 1
ATOM 2572 N N . ALA A 1 335 ? 24.505 -28.509 -44.106 1.00 93.69 335 ALA A N 1
ATOM 2573 C CA . ALA A 1 335 ? 23.449 -28.297 -45.088 1.00 93.69 335 ALA A CA 1
ATOM 2574 C C . ALA A 1 335 ? 22.785 -26.934 -44.866 1.00 93.69 335 ALA A C 1
ATOM 2576 O O . ALA A 1 335 ? 22.912 -26.336 -43.799 1.00 93.69 335 ALA A O 1
ATOM 2577 N N . GLN A 1 336 ? 22.064 -26.449 -45.877 1.00 95.81 336 GLN A N 1
ATOM 2578 C CA . GLN A 1 336 ? 21.295 -25.211 -45.783 1.00 95.81 336 GLN A CA 1
ATOM 2579 C C . GLN A 1 336 ? 20.176 -25.350 -44.743 1.00 95.81 336 GLN A C 1
ATOM 2581 O O . GLN A 1 336 ? 19.234 -26.123 -44.929 1.00 95.81 336 GLN A O 1
ATOM 2586 N N . VAL A 1 337 ? 20.260 -24.573 -43.666 1.00 95.94 337 VAL A N 1
ATOM 2587 C CA . VAL A 1 337 ? 19.238 -24.492 -42.618 1.00 95.94 337 VAL A CA 1
ATOM 2588 C C . VAL A 1 337 ? 18.767 -23.054 -42.458 1.00 95.94 337 VAL A C 1
ATOM 2590 O O . VAL A 1 337 ? 19.537 -22.113 -42.643 1.00 95.94 337 VAL A O 1
ATOM 2593 N N . ALA A 1 338 ? 17.486 -22.882 -42.134 1.00 96.81 338 ALA A N 1
ATOM 2594 C CA . ALA A 1 338 ? 16.969 -21.588 -41.710 1.00 96.81 338 ALA A CA 1
ATOM 2595 C C . ALA A 1 338 ? 17.345 -21.361 -40.242 1.00 96.81 338 ALA A C 1
ATOM 2597 O O . ALA A 1 338 ? 17.202 -22.284 -39.441 1.00 96.81 338 ALA A O 1
ATOM 2598 N N . VAL A 1 339 ? 17.817 -20.163 -39.902 1.00 97.44 339 VAL A N 1
ATOM 2599 C CA . VAL A 1 339 ? 18.161 -19.750 -38.533 1.00 97.44 339 VAL A CA 1
ATOM 2600 C C . VAL A 1 339 ? 17.815 -18.273 -38.372 1.00 97.44 339 VAL A C 1
ATOM 2602 O O . VAL A 1 339 ? 18.000 -17.488 -39.302 1.00 97.44 339 VAL A O 1
ATOM 2605 N N . ASN A 1 340 ? 17.296 -17.901 -37.207 1.00 97.56 340 ASN A N 1
ATOM 2606 C CA . ASN A 1 340 ? 16.938 -16.517 -36.878 1.00 97.56 340 ASN A CA 1
ATOM 2607 C C . ASN A 1 340 ? 17.124 -16.168 -35.391 1.00 97.56 340 ASN A C 1
ATOM 2609 O O . ASN A 1 340 ? 16.729 -15.093 -34.944 1.00 97.56 340 ASN A O 1
ATOM 2613 N N . ALA A 1 341 ? 17.706 -17.085 -34.617 1.00 97.50 341 ALA A N 1
ATOM 2614 C CA . ALA A 1 341 ? 17.964 -16.900 -33.204 1.00 97.50 341 ALA A CA 1
ATOM 2615 C C . ALA A 1 341 ? 19.252 -17.613 -32.787 1.00 97.50 341 ALA A C 1
ATOM 2617 O O . ALA A 1 341 ? 19.522 -18.728 -33.235 1.00 97.50 341 ALA A O 1
ATOM 2618 N N . VAL A 1 342 ? 20.025 -16.988 -31.901 1.00 97.19 342 VAL A N 1
ATOM 2619 C CA . VAL A 1 342 ? 21.238 -17.565 -31.307 1.00 97.19 342 VAL A CA 1
ATOM 2620 C C . VAL A 1 342 ? 21.241 -17.322 -29.798 1.00 97.19 342 VAL A C 1
ATOM 2622 O O . VAL A 1 342 ? 20.896 -16.227 -29.351 1.00 97.19 342 VAL A O 1
ATOM 2625 N N . VAL A 1 343 ? 21.642 -18.330 -29.020 1.00 96.12 343 VAL A N 1
ATOM 2626 C CA . VAL A 1 343 ? 21.968 -18.199 -27.589 1.00 96.12 343 VAL A CA 1
ATOM 2627 C C . VAL A 1 343 ? 23.457 -18.489 -27.429 1.00 96.12 343 VAL A C 1
ATOM 2629 O O . VAL A 1 343 ? 23.944 -19.497 -27.932 1.00 96.12 343 VAL A O 1
ATOM 2632 N N . LEU A 1 344 ? 24.189 -17.606 -26.754 1.00 95.69 344 LEU A N 1
ATOM 2633 C CA . LEU A 1 344 ? 25.626 -17.759 -26.518 1.00 95.69 344 LEU A CA 1
ATOM 2634 C C . LEU A 1 344 ? 25.920 -17.703 -25.026 1.00 95.69 344 LEU A C 1
ATOM 2636 O O . LEU A 1 344 ? 25.503 -16.762 -24.348 1.00 95.69 344 LEU A O 1
ATOM 2640 N N . HIS A 1 345 ? 26.697 -18.666 -24.540 1.00 94.94 345 HIS A N 1
ATOM 2641 C CA . HIS A 1 345 ? 27.166 -18.720 -23.158 1.00 94.94 345 HIS A CA 1
ATOM 2642 C C . HIS A 1 345 ? 28.623 -18.254 -23.118 1.00 94.94 345 HIS A C 1
ATOM 2644 O O . HIS A 1 345 ? 29.540 -19.016 -23.421 1.00 94.94 345 HIS A O 1
ATOM 2650 N N . HIS A 1 346 ? 28.855 -16.984 -22.786 1.00 94.00 346 HIS A N 1
ATOM 2651 C CA . HIS A 1 346 ? 30.160 -16.340 -22.967 1.00 94.00 346 HIS A CA 1
ATOM 2652 C C . HIS A 1 346 ? 31.158 -16.649 -21.856 1.00 94.00 346 HIS A C 1
ATOM 2654 O O . HIS A 1 346 ? 30.805 -16.786 -20.684 1.00 94.00 346 HIS A O 1
ATOM 2660 N N . GLY A 1 347 ? 32.442 -16.646 -22.208 1.00 92.62 347 GLY A N 1
ATOM 2661 C CA . GLY A 1 347 ? 33.547 -16.734 -21.261 1.00 92.62 347 GLY A CA 1
ATOM 2662 C C . GLY A 1 347 ? 33.872 -18.159 -20.815 1.00 92.62 347 GLY A C 1
ATOM 2663 O O . GLY A 1 347 ? 33.534 -19.134 -21.473 1.00 92.62 347 GLY A O 1
ATOM 2664 N N . THR A 1 348 ? 34.559 -18.283 -19.683 1.00 91.56 348 THR A N 1
ATOM 2665 C CA . THR A 1 348 ? 34.913 -19.559 -19.044 1.00 91.56 348 THR A CA 1
ATOM 2666 C C . THR A 1 348 ? 34.806 -19.448 -17.528 1.00 91.56 348 THR A C 1
ATOM 2668 O O . THR A 1 348 ? 35.100 -18.394 -16.962 1.00 91.56 348 THR A O 1
ATOM 2671 N N . TRP A 1 349 ? 34.371 -20.516 -16.863 1.00 91.31 349 TRP A N 1
ATOM 2672 C CA . TRP A 1 349 ? 34.249 -20.554 -15.409 1.00 91.31 349 TRP A CA 1
ATOM 2673 C C . TRP A 1 349 ? 35.559 -20.978 -14.752 1.00 91.31 349 TRP A C 1
ATOM 2675 O O . TRP A 1 349 ? 36.144 -22.001 -15.110 1.00 91.31 349 TRP A O 1
ATOM 2685 N N . ASN A 1 350 ? 36.004 -20.214 -13.753 1.00 89.44 350 ASN A N 1
ATOM 2686 C CA . ASN A 1 350 ? 37.245 -20.493 -13.025 1.00 89.44 350 ASN A CA 1
ATOM 2687 C C . ASN A 1 350 ? 37.036 -21.059 -11.607 1.00 89.44 350 ASN A C 1
ATOM 2689 O O . ASN A 1 350 ? 37.992 -21.107 -10.837 1.00 89.44 350 ASN A O 1
ATOM 2693 N N . GLY A 1 351 ? 35.807 -21.422 -11.230 1.00 89.19 351 GLY A N 1
ATOM 2694 C CA . GLY A 1 351 ? 35.461 -21.823 -9.860 1.00 89.19 351 GLY A CA 1
ATOM 2695 C C . GLY A 1 351 ? 34.874 -20.704 -8.991 1.00 89.19 351 GLY A C 1
ATOM 2696 O O . GLY A 1 351 ? 34.339 -20.999 -7.926 1.00 89.19 351 GLY A O 1
ATOM 2697 N N . LYS A 1 352 ? 34.940 -19.436 -9.426 1.00 90.19 352 LYS A N 1
ATOM 2698 C CA . LYS A 1 352 ? 34.414 -18.278 -8.676 1.00 90.19 352 LYS A CA 1
ATOM 2699 C C . LYS A 1 352 ? 33.600 -17.299 -9.521 1.00 90.19 352 LYS A C 1
ATOM 2701 O O . LYS A 1 352 ? 32.612 -16.759 -9.036 1.00 90.19 352 LYS A O 1
ATOM 2706 N N . THR A 1 353 ? 34.039 -17.007 -10.740 1.00 90.81 353 THR A N 1
ATOM 2707 C CA . THR A 1 353 ? 33.355 -16.087 -11.655 1.00 90.81 353 THR A CA 1
ATOM 2708 C C . THR A 1 353 ? 33.587 -16.496 -13.108 1.00 90.81 353 THR A C 1
ATOM 2710 O O . THR A 1 353 ? 34.458 -17.317 -13.414 1.00 90.81 353 THR A O 1
ATOM 2713 N N . ILE A 1 354 ? 32.813 -15.905 -14.012 1.00 91.88 354 ILE A N 1
ATOM 2714 C CA . ILE A 1 354 ? 33.001 -16.060 -15.450 1.00 91.88 354 ILE A CA 1
ATOM 2715 C C . ILE A 1 354 ? 34.067 -15.073 -15.913 1.00 91.88 354 ILE A C 1
ATOM 2717 O O . ILE A 1 354 ? 33.955 -13.864 -15.714 1.00 91.88 354 ILE A O 1
ATOM 2721 N N . LEU A 1 355 ? 35.104 -15.599 -16.554 1.00 92.62 355 LEU A N 1
ATOM 2722 C CA . LEU A 1 355 ? 36.190 -14.827 -17.134 1.00 92.62 355 LEU A CA 1
ATOM 2723 C C . LEU A 1 355 ? 36.054 -14.737 -18.649 1.00 92.62 355 LEU A C 1
ATOM 2725 O O . LEU A 1 355 ? 35.570 -15.654 -19.305 1.00 92.62 355 LEU A O 1
ATOM 2729 N N . TYR A 1 356 ? 36.586 -13.650 -19.200 1.00 93.44 356 TYR A N 1
ATOM 2730 C CA . TYR A 1 356 ? 36.798 -13.465 -20.636 1.00 93.44 356 TYR A CA 1
ATOM 2731 C C . TYR A 1 356 ? 35.544 -13.493 -21.544 1.00 93.44 356 TYR A C 1
ATOM 2733 O O . TYR A 1 356 ? 35.644 -14.020 -22.657 1.00 93.44 356 TYR A O 1
ATOM 2741 N N . PRO A 1 357 ? 34.385 -12.928 -21.141 1.00 93.44 357 PRO A N 1
ATOM 2742 C CA . PRO A 1 357 ? 33.257 -12.775 -22.058 1.00 93.44 357 PRO A CA 1
ATOM 2743 C C . PRO A 1 357 ? 33.603 -11.793 -23.186 1.00 93.44 357 PRO A C 1
ATOM 2745 O O . PRO A 1 357 ? 34.452 -10.912 -23.014 1.00 93.44 357 PRO A O 1
ATOM 2748 N N . ALA A 1 358 ? 32.954 -11.932 -24.342 1.00 91.06 358 ALA A N 1
ATOM 2749 C CA . ALA A 1 358 ? 33.105 -10.971 -25.431 1.00 91.06 358 ALA A CA 1
ATOM 2750 C C . ALA A 1 358 ? 32.656 -9.564 -24.989 1.00 91.06 358 ALA A C 1
ATOM 2752 O O . ALA A 1 358 ? 31.648 -9.419 -24.306 1.00 91.06 358 ALA A O 1
ATOM 2753 N N . GLU A 1 359 ? 33.386 -8.522 -25.396 1.00 92.50 359 GLU A N 1
ATOM 2754 C CA . GLU A 1 359 ? 33.026 -7.120 -25.109 1.00 92.50 359 GLU A CA 1
ATOM 2755 C C . GLU A 1 359 ? 32.207 -6.507 -26.252 1.00 92.50 359 GLU A C 1
ATOM 2757 O O . GLU A 1 359 ? 31.414 -5.590 -26.048 1.00 92.50 359 GLU A O 1
ATOM 2762 N N . LYS A 1 360 ? 32.387 -7.021 -27.472 1.00 94.44 360 LYS A N 1
ATOM 2763 C CA . LYS A 1 360 ? 31.548 -6.728 -28.638 1.00 94.44 360 LYS A CA 1
ATOM 2764 C C . LYS A 1 360 ? 31.286 -8.008 -29.405 1.00 94.44 360 LYS A C 1
ATOM 2766 O O . LYS A 1 360 ? 32.151 -8.884 -29.445 1.00 94.44 360 LYS A O 1
ATOM 2771 N N . MET A 1 361 ? 30.136 -8.079 -30.070 1.00 96.00 361 MET A N 1
ATOM 2772 C CA . MET A 1 361 ? 29.829 -9.190 -30.960 1.00 96.00 361 MET A CA 1
ATOM 2773 C C . MET A 1 361 ? 28.936 -8.805 -32.141 1.00 96.00 361 MET A C 1
ATOM 2775 O O . MET A 1 361 ? 28.171 -7.845 -32.057 1.00 96.00 361 MET A O 1
ATOM 2779 N N . ARG A 1 362 ? 29.033 -9.570 -33.234 1.00 97.44 362 ARG A N 1
ATOM 2780 C CA . ARG A 1 362 ? 28.154 -9.507 -34.412 1.00 97.44 362 ARG A CA 1
ATOM 2781 C C . ARG A 1 362 ? 27.846 -10.920 -34.896 1.00 97.44 362 ARG A C 1
ATOM 2783 O O . ARG A 1 362 ? 28.769 -11.707 -35.099 1.00 97.44 362 ARG A O 1
ATOM 2790 N N . ILE A 1 363 ? 26.568 -11.236 -35.090 1.00 98.31 363 ILE A N 1
ATOM 2791 C CA . ILE A 1 363 ? 26.151 -12.518 -35.669 1.00 98.31 363 ILE A CA 1
ATOM 2792 C C . ILE A 1 363 ? 26.315 -12.442 -37.188 1.00 98.31 363 ILE A C 1
ATOM 2794 O O . ILE A 1 363 ? 25.892 -11.473 -37.819 1.00 98.31 363 ILE A O 1
ATOM 2798 N N . GLN A 1 364 ? 26.946 -13.458 -37.767 1.00 98.25 364 GLN A N 1
ATOM 2799 C CA . GLN A 1 364 ? 27.271 -13.528 -39.184 1.00 98.25 364 GLN A CA 1
ATOM 2800 C C . GLN A 1 364 ? 26.853 -14.869 -39.779 1.00 98.25 364 GLN A C 1
ATOM 2802 O O . GLN A 1 364 ? 27.027 -15.915 -39.153 1.00 98.25 364 GLN A O 1
ATOM 2807 N N . TYR A 1 365 ? 26.378 -14.851 -41.019 1.00 98.31 365 TYR A N 1
ATOM 2808 C CA . TYR A 1 365 ? 26.068 -16.046 -41.799 1.00 98.31 365 TYR A CA 1
ATOM 2809 C C . TYR A 1 365 ? 26.983 -16.151 -43.019 1.00 98.31 365 TYR A C 1
ATOM 2811 O O . TYR A 1 365 ? 27.510 -15.148 -43.509 1.00 98.31 365 TYR A O 1
ATOM 2819 N N . TRP A 1 366 ? 27.197 -17.374 -43.494 1.00 97.56 366 TRP A N 1
ATOM 2820 C CA . TRP A 1 366 ? 27.933 -17.619 -44.729 1.00 97.56 366 TRP A CA 1
ATOM 2821 C C . TRP A 1 366 ? 26.985 -17.531 -45.927 1.00 97.56 366 TRP A C 1
ATOM 2823 O O . TRP A 1 366 ? 26.007 -18.281 -45.989 1.00 97.56 366 TRP A O 1
ATOM 2833 N N . ASP A 1 367 ? 27.268 -16.639 -46.878 1.00 95.56 367 ASP A N 1
ATOM 2834 C CA . ASP A 1 367 ? 26.458 -16.471 -48.097 1.00 95.56 367 ASP A CA 1
ATOM 2835 C C . ASP A 1 367 ? 26.863 -17.424 -49.242 1.00 95.56 367 ASP A C 1
ATOM 2837 O O . ASP A 1 367 ? 26.235 -17.434 -50.298 1.00 95.56 367 ASP A O 1
ATOM 2841 N N . GLY A 1 368 ? 27.897 -18.247 -49.029 1.00 93.31 368 GLY A N 1
ATOM 2842 C CA . GLY A 1 368 ? 28.511 -19.104 -50.047 1.00 93.31 368 GLY A CA 1
ATOM 2843 C C . GLY A 1 368 ? 29.911 -18.643 -50.458 1.00 93.31 368 GLY A C 1
ATOM 2844 O O . GLY A 1 368 ? 30.709 -19.472 -50.891 1.00 93.31 368 GLY A O 1
ATOM 2845 N N . ASN A 1 369 ? 30.227 -17.361 -50.262 1.00 95.06 369 ASN A N 1
ATOM 2846 C CA . ASN A 1 369 ? 31.490 -16.743 -50.664 1.00 95.06 369 ASN A CA 1
ATOM 2847 C C . ASN A 1 369 ? 32.163 -15.944 -49.535 1.00 95.06 369 ASN A C 1
ATOM 2849 O O . ASN A 1 369 ? 33.388 -15.916 -49.441 1.00 95.06 369 ASN A O 1
ATOM 2853 N N . ALA A 1 370 ? 31.380 -15.279 -48.687 1.00 96.19 370 ALA A N 1
ATOM 2854 C CA . ALA A 1 370 ? 31.872 -14.446 -47.604 1.00 96.19 370 ALA A CA 1
ATOM 2855 C C . ALA A 1 370 ? 30.946 -14.482 -46.382 1.00 96.19 370 ALA A C 1
ATOM 2857 O O . ALA A 1 370 ? 29.775 -14.865 -46.434 1.00 96.19 370 ALA A O 1
ATOM 2858 N N . TRP A 1 371 ? 31.490 -14.026 -45.257 1.00 97.19 371 TRP A N 1
ATOM 2859 C CA . TRP A 1 371 ? 30.714 -13.768 -44.054 1.00 97.19 371 TRP A CA 1
ATOM 2860 C C . TRP A 1 371 ? 29.952 -12.453 -44.179 1.00 97.19 371 TRP A C 1
ATOM 2862 O O . TRP A 1 371 ? 30.538 -11.413 -44.489 1.00 97.19 371 TRP A O 1
ATOM 2872 N N . ARG A 1 372 ? 28.651 -12.499 -43.901 1.00 98.06 372 ARG A N 1
ATOM 2873 C CA . ARG A 1 372 ? 27.752 -11.343 -43.897 1.00 98.06 372 ARG A CA 1
ATOM 2874 C C . ARG A 1 372 ? 27.137 -11.176 -42.521 1.00 98.06 372 ARG A C 1
ATOM 2876 O O . ARG A 1 372 ? 26.732 -12.164 -41.916 1.00 98.06 372 ARG A O 1
ATOM 2883 N N . ASP A 1 373 ? 27.053 -9.939 -42.043 1.00 98.06 373 ASP A N 1
ATOM 2884 C CA . ASP A 1 373 ? 26.291 -9.627 -40.835 1.00 98.06 373 ASP A CA 1
ATOM 2885 C C . ASP A 1 373 ? 24.806 -9.929 -41.079 1.00 98.06 373 ASP A C 1
ATOM 2887 O O . ASP A 1 373 ? 24.275 -9.669 -42.164 1.00 98.06 373 ASP A O 1
ATOM 2891 N N . VAL A 1 374 ? 24.136 -10.508 -40.083 1.00 98.00 374 VAL A N 1
ATOM 2892 C CA . VAL A 1 374 ? 22.681 -10.697 -40.138 1.00 98.00 374 VAL A CA 1
ATOM 2893 C C . VAL A 1 374 ? 21.972 -9.344 -40.018 1.00 98.00 374 VAL A C 1
ATOM 2895 O O . VAL A 1 374 ? 22.421 -8.454 -39.292 1.00 98.00 374 VAL A O 1
ATOM 2898 N N . ALA A 1 375 ? 20.852 -9.185 -40.719 1.00 97.56 375 ALA A N 1
ATOM 2899 C CA . ALA A 1 375 ? 20.003 -8.003 -40.598 1.00 97.56 375 ALA A CA 1
ATOM 2900 C C . ALA A 1 375 ? 19.064 -8.121 -39.382 1.00 97.56 375 ALA A C 1
ATOM 2902 O O . ALA A 1 375 ? 18.804 -9.219 -38.892 1.00 97.56 375 ALA A O 1
ATOM 2903 N N . GLY A 1 376 ? 18.594 -6.987 -38.854 1.00 94.69 376 GLY A N 1
ATOM 2904 C CA . GLY A 1 376 ? 17.595 -6.968 -37.777 1.00 94.69 376 GLY A CA 1
ATOM 2905 C C . GLY A 1 376 ? 18.063 -7.513 -36.419 1.00 94.69 376 GLY A C 1
ATOM 2906 O O . GLY A 1 376 ? 17.225 -7.824 -35.579 1.00 94.69 376 GLY A O 1
ATOM 2907 N N . ALA A 1 377 ? 19.375 -7.644 -36.183 1.00 95.62 377 ALA A N 1
ATOM 2908 C CA . ALA A 1 377 ? 19.906 -8.229 -34.952 1.00 95.62 377 ALA A CA 1
ATOM 2909 C C . ALA A 1 377 ? 19.511 -7.437 -33.691 1.00 95.62 377 ALA A C 1
ATOM 2911 O O . ALA A 1 377 ? 19.919 -6.290 -33.510 1.00 95.62 377 ALA A O 1
ATOM 2912 N N . GLN A 1 378 ? 18.792 -8.081 -32.773 1.00 94.19 378 GLN A N 1
ATOM 2913 C CA . GLN A 1 378 ? 18.435 -7.564 -31.454 1.00 94.19 378 GLN A CA 1
ATOM 2914 C C . GLN A 1 378 ? 18.952 -8.513 -30.378 1.00 94.19 378 GLN A C 1
ATOM 2916 O O . GLN A 1 378 ? 18.540 -9.669 -30.315 1.00 94.19 378 GLN A O 1
ATOM 2921 N N . THR A 1 379 ? 19.864 -8.028 -29.535 1.00 93.88 379 THR A N 1
ATOM 2922 C CA . THR A 1 379 ? 20.513 -8.829 -28.489 1.00 93.88 379 THR A CA 1
ATOM 2923 C C . THR A 1 379 ? 20.018 -8.431 -27.105 1.00 93.88 379 THR A C 1
ATOM 2925 O O . THR A 1 379 ? 20.068 -7.258 -26.745 1.00 93.88 379 THR A O 1
ATOM 2928 N N . THR A 1 380 ? 19.624 -9.423 -26.311 1.00 90.38 380 THR A N 1
ATOM 2929 C CA . THR A 1 380 ? 19.327 -9.304 -24.879 1.00 90.38 380 THR A CA 1
ATOM 2930 C C . THR A 1 380 ? 20.391 -10.053 -24.079 1.00 90.38 380 THR A C 1
ATOM 2932 O O . THR A 1 380 ? 20.738 -11.181 -24.423 1.00 90.38 380 THR A O 1
ATOM 2935 N N . TRP A 1 381 ? 20.921 -9.436 -23.023 1.00 90.81 381 TRP A N 1
ATOM 2936 C CA . TRP A 1 381 ? 21.857 -10.078 -22.096 1.00 90.81 381 TRP A CA 1
ATOM 2937 C C . TRP A 1 381 ? 21.131 -10.552 -20.841 1.00 90.81 381 TRP A C 1
ATOM 2939 O O . TRP A 1 381 ? 20.243 -9.871 -20.331 1.00 90.81 381 TRP A O 1
ATOM 2949 N N . HIS A 1 382 ? 21.542 -11.710 -20.347 1.00 87.75 382 HIS A N 1
ATOM 2950 C CA . HIS A 1 382 ? 21.030 -12.362 -19.152 1.00 87.75 382 HIS A CA 1
ATOM 2951 C C . HIS A 1 382 ? 22.172 -12.577 -18.148 1.00 87.75 382 HIS A C 1
ATOM 2953 O O . HIS A 1 382 ? 23.348 -12.339 -18.452 1.00 87.75 382 HIS A O 1
ATOM 2959 N N . GLU A 1 383 ? 21.824 -13.012 -16.937 1.00 87.25 383 GLU A N 1
ATOM 2960 C CA . GLU A 1 383 ? 22.806 -13.393 -15.921 1.00 87.25 383 GLU A CA 1
ATOM 2961 C C . GLU A 1 383 ? 23.776 -14.469 -16.435 1.00 87.25 383 GLU A C 1
ATOM 2963 O O . GLU A 1 383 ? 23.569 -15.093 -17.476 1.00 87.25 383 GLU A O 1
ATOM 2968 N N . GLU A 1 384 ? 24.890 -14.645 -15.720 1.00 90.25 384 GLU A N 1
ATOM 2969 C CA . GLU A 1 384 ? 25.911 -15.649 -16.057 1.00 90.25 384 GLU A CA 1
ATOM 2970 C C . GLU A 1 384 ? 26.489 -15.478 -17.484 1.00 90.25 384 GLU A C 1
ATOM 2972 O O . GLU A 1 384 ? 26.972 -16.422 -18.112 1.00 90.25 384 GLU A O 1
ATOM 2977 N N . GLN A 1 385 ? 26.519 -14.225 -17.964 1.00 93.38 385 GLN A N 1
ATOM 2978 C CA . GLN A 1 385 ? 27.100 -13.823 -19.250 1.00 93.38 385 GLN A CA 1
ATOM 2979 C C . GLN A 1 385 ? 26.476 -14.577 -20.434 1.00 93.38 385 GLN A C 1
ATOM 2981 O O . GLN A 1 385 ? 27.181 -15.010 -21.346 1.00 93.38 385 GLN A O 1
ATOM 2986 N N . VAL A 1 386 ? 25.154 -14.758 -20.414 1.00 93.62 386 VAL A N 1
ATOM 2987 C CA . VAL A 1 386 ? 24.407 -15.373 -21.516 1.00 93.62 386 VAL A CA 1
ATOM 2988 C C . VAL A 1 386 ? 23.798 -14.282 -22.389 1.00 93.62 386 VAL A C 1
ATOM 2990 O O . VAL A 1 386 ? 23.190 -13.342 -21.882 1.00 93.62 386 VAL A O 1
ATOM 2993 N N . SER A 1 387 ? 23.933 -14.395 -23.709 1.00 94.69 387 SER A N 1
ATOM 2994 C CA . SER A 1 387 ? 23.281 -13.480 -24.649 1.00 94.69 387 SER A CA 1
ATOM 2995 C C . SER A 1 387 ? 22.294 -14.218 -25.537 1.00 94.69 387 SER A C 1
ATOM 2997 O O . SER A 1 387 ? 22.628 -15.268 -26.084 1.00 94.69 387 SER A O 1
ATOM 2999 N N . TYR A 1 388 ? 21.130 -13.620 -25.754 1.00 93.94 388 TYR A N 1
ATOM 3000 C CA . TYR A 1 388 ? 20.130 -14.079 -26.703 1.00 93.94 388 TYR A CA 1
ATOM 3001 C C . TYR A 1 388 ? 19.953 -13.063 -27.832 1.00 93.94 388 TYR A C 1
ATOM 3003 O O . TYR A 1 388 ? 19.625 -11.908 -27.564 1.00 93.94 388 TYR A O 1
ATOM 3011 N N . THR A 1 389 ? 20.141 -13.478 -29.084 1.00 96.75 389 THR A N 1
ATOM 3012 C CA . THR A 1 389 ? 20.023 -12.600 -30.256 1.00 96.75 389 THR A CA 1
ATOM 3013 C C . THR A 1 389 ? 18.968 -13.117 -31.227 1.00 96.75 389 THR A C 1
ATOM 3015 O O . THR A 1 389 ? 19.115 -14.219 -31.749 1.00 96.75 389 THR A O 1
ATOM 3018 N N . LEU A 1 390 ? 17.945 -12.303 -31.507 1.00 95.94 390 LEU A N 1
ATOM 3019 C CA . LEU A 1 390 ? 16.998 -12.478 -32.618 1.00 95.94 390 LEU A CA 1
ATOM 3020 C C . LEU A 1 390 ? 17.470 -11.682 -33.836 1.00 95.94 390 LEU A C 1
ATOM 3022 O O . LEU A 1 390 ? 18.053 -10.616 -33.666 1.00 95.94 390 LEU A O 1
ATOM 3026 N N . PHE A 1 391 ? 17.231 -12.174 -35.048 1.00 97.56 391 PHE A N 1
ATOM 3027 C CA . PHE A 1 391 ? 17.590 -11.496 -36.298 1.00 97.56 391 PHE A CA 1
ATOM 3028 C C . PHE A 1 391 ? 16.691 -11.945 -37.456 1.00 97.56 391 PHE A C 1
ATOM 3030 O O . PHE A 1 391 ? 15.917 -12.893 -37.323 1.00 97.56 391 PHE A O 1
ATOM 3037 N N . ASP A 1 392 ? 16.788 -11.271 -38.601 1.00 96.56 392 ASP A N 1
ATOM 3038 C CA . ASP A 1 392 ? 16.046 -11.652 -39.802 1.00 96.56 392 ASP A CA 1
ATOM 3039 C C . ASP A 1 392 ? 16.431 -13.067 -40.246 1.00 96.56 392 ASP A C 1
ATOM 3041 O O . ASP A 1 392 ? 17.593 -13.466 -40.189 1.00 96.56 392 ASP A O 1
ATOM 3045 N N . THR A 1 393 ? 15.457 -13.854 -40.707 1.00 97.06 393 THR A N 1
ATOM 3046 C CA . THR A 1 393 ? 15.715 -15.263 -41.035 1.00 97.06 393 THR A CA 1
ATOM 3047 C C . THR A 1 393 ? 16.687 -15.389 -42.199 1.00 97.06 393 THR A C 1
ATOM 3049 O O . THR A 1 393 ? 16.401 -14.948 -43.311 1.00 97.06 393 THR A O 1
ATOM 3052 N N . VAL A 1 394 ? 17.805 -16.073 -41.961 1.00 97.38 394 VAL A N 1
ATOM 3053 C CA . VAL A 1 394 ? 18.785 -16.419 -42.994 1.00 97.38 394 VAL A CA 1
ATOM 3054 C C . VAL A 1 394 ? 18.744 -17.912 -43.270 1.00 97.38 394 VAL A C 1
ATOM 3056 O O . VAL A 1 394 ? 18.508 -18.723 -42.372 1.00 97.38 394 VAL A O 1
ATOM 3059 N N . ARG A 1 395 ? 18.998 -18.288 -44.524 1.00 97.50 395 ARG A N 1
ATOM 3060 C CA . ARG A 1 395 ? 19.293 -19.670 -44.905 1.00 97.50 395 ARG A CA 1
ATOM 3061 C C . ARG A 1 395 ? 20.784 -19.777 -45.174 1.00 97.50 395 ARG A C 1
ATOM 3063 O O . ARG A 1 395 ? 21.305 -19.068 -46.031 1.00 97.50 395 ARG A O 1
ATOM 3070 N N . THR A 1 396 ? 21.476 -20.604 -44.399 1.00 98.00 396 THR A N 1
ATOM 3071 C CA . THR A 1 396 ? 22.929 -20.746 -44.506 1.00 98.00 396 THR A CA 1
ATOM 3072 C C . THR A 1 396 ? 23.388 -22.158 -44.155 1.00 98.00 396 THR A C 1
ATOM 3074 O O . THR A 1 396 ? 22.684 -22.906 -43.478 1.00 98.00 396 THR A O 1
ATOM 3077 N N . THR A 1 397 ? 24.583 -22.525 -44.613 1.00 97.31 397 THR A N 1
ATOM 3078 C CA . THR A 1 397 ? 25.296 -23.728 -44.166 1.00 97.31 397 THR A CA 1
ATOM 3079 C C . THR A 1 397 ? 26.149 -23.473 -42.931 1.00 97.31 397 THR A C 1
ATOM 3081 O O . THR A 1 397 ? 26.476 -24.425 -42.231 1.00 97.31 397 THR A O 1
ATOM 3084 N N . ARG A 1 398 ? 26.512 -22.216 -42.640 1.00 96.94 398 ARG A N 1
ATOM 3085 C CA . ARG A 1 398 ? 27.381 -21.873 -41.511 1.00 96.94 398 ARG A CA 1
ATOM 3086 C C . ARG A 1 398 ? 26.942 -20.584 -40.844 1.00 96.94 398 ARG A C 1
ATOM 3088 O O . ARG A 1 398 ? 26.660 -19.589 -41.511 1.00 96.94 398 ARG A O 1
ATOM 3095 N N . LEU A 1 399 ? 26.965 -20.586 -39.522 1.00 97.88 399 LEU A N 1
ATOM 3096 C CA . LEU A 1 399 ? 26.693 -19.411 -38.707 1.00 97.88 399 LEU A CA 1
ATOM 3097 C C . LEU A 1 399 ? 27.882 -19.140 -37.802 1.00 97.88 399 LEU A C 1
ATOM 3099 O O . LEU A 1 399 ? 28.602 -20.055 -37.411 1.00 97.88 399 LEU A O 1
ATOM 3103 N N . SER A 1 400 ? 28.100 -17.880 -37.466 1.00 97.06 400 SER A N 1
ATOM 3104 C CA . SER A 1 400 ? 29.147 -17.506 -36.535 1.00 97.06 400 SER A CA 1
ATOM 3105 C C . SER A 1 400 ? 28.809 -16.249 -35.755 1.00 97.06 400 SER A C 1
ATOM 3107 O O . SER A 1 400 ? 27.920 -15.485 -36.119 1.00 97.06 400 SER A O 1
ATOM 3109 N N . VAL A 1 401 ? 29.554 -16.031 -34.683 1.00 97.81 401 VAL A N 1
ATOM 3110 C CA . VAL A 1 401 ? 29.611 -14.787 -33.936 1.00 97.81 401 VAL A CA 1
ATOM 3111 C C . VAL A 1 401 ? 31.033 -14.251 -34.030 1.00 97.81 401 VAL A C 1
ATOM 3113 O O . VAL A 1 401 ? 31.975 -14.877 -33.547 1.00 97.81 401 VAL A O 1
ATOM 3116 N N . ALA A 1 402 ? 31.205 -13.105 -34.683 1.00 97.31 402 ALA A N 1
ATOM 3117 C CA . ALA A 1 402 ? 32.450 -12.351 -34.637 1.00 97.31 402 ALA A CA 1
ATOM 3118 C C . ALA A 1 402 ? 32.504 -11.593 -33.307 1.00 97.31 402 ALA A C 1
ATOM 3120 O O . ALA A 1 402 ? 31.546 -10.900 -32.972 1.00 97.31 402 ALA A O 1
ATOM 3121 N N . VAL A 1 403 ? 33.594 -11.719 -32.556 1.00 96.62 403 VAL A N 1
ATOM 3122 C CA . VAL A 1 403 ? 33.742 -11.192 -31.192 1.00 96.62 403 VAL A CA 1
ATOM 3123 C C . VAL A 1 403 ? 34.995 -10.338 -31.047 1.00 96.62 403 VAL A C 1
ATOM 3125 O O . VAL A 1 403 ? 36.001 -10.565 -31.722 1.00 96.62 403 VAL A O 1
ATOM 3128 N N . GLU A 1 404 ? 34.954 -9.366 -30.140 1.00 96.44 404 GLU A N 1
ATOM 3129 C CA . GLU A 1 404 ? 36.096 -8.500 -29.833 1.00 96.44 404 GLU A CA 1
ATOM 3130 C C . GLU A 1 404 ? 36.241 -8.314 -28.314 1.00 96.44 404 GLU A C 1
ATOM 3132 O O . GLU A 1 404 ? 35.241 -8.233 -27.595 1.00 96.44 404 GLU A O 1
ATOM 3137 N N . ARG A 1 405 ? 37.488 -8.241 -27.832 1.00 94.81 405 ARG A N 1
ATOM 3138 C CA . ARG A 1 405 ? 37.853 -7.858 -26.458 1.00 94.81 405 ARG A CA 1
ATOM 3139 C C . ARG A 1 405 ? 39.042 -6.903 -26.489 1.00 94.81 405 ARG A C 1
ATOM 3141 O O . ARG A 1 405 ? 40.165 -7.316 -26.783 1.00 94.81 405 ARG A O 1
ATOM 3148 N N . ALA A 1 406 ? 38.798 -5.631 -26.197 1.00 93.75 406 ALA A N 1
ATOM 3149 C CA . ALA A 1 406 ? 39.801 -4.574 -26.225 1.00 93.75 406 ALA A CA 1
ATOM 3150 C C . ALA A 1 406 ? 40.835 -4.733 -25.101 1.00 93.75 406 ALA A C 1
ATOM 3152 O O . ALA A 1 406 ? 42.017 -4.494 -25.332 1.00 93.75 406 ALA A O 1
ATOM 3153 N N . GLY A 1 407 ? 40.415 -5.204 -23.919 1.00 88.81 407 GLY A N 1
ATOM 3154 C CA . GLY A 1 407 ? 41.316 -5.453 -22.784 1.00 88.81 407 GLY A CA 1
ATOM 3155 C C . GLY A 1 407 ? 42.212 -6.692 -22.931 1.00 88.81 407 GLY A C 1
ATOM 3156 O O . GLY A 1 407 ? 43.063 -6.952 -22.078 1.00 88.81 407 GLY A O 1
ATOM 3157 N N . GLY A 1 408 ? 42.029 -7.482 -23.994 1.00 92.06 408 GLY A N 1
ATOM 3158 C CA . GLY A 1 408 ? 42.776 -8.714 -24.226 1.00 92.06 408 GLY A CA 1
ATOM 3159 C C . GLY A 1 408 ? 42.528 -9.791 -23.175 1.00 92.06 408 GLY A C 1
ATOM 3160 O O . GLY A 1 408 ? 41.477 -9.863 -22.545 1.00 92.06 408 GLY A O 1
ATOM 3161 N N . GLY A 1 409 ? 43.493 -10.679 -22.987 1.00 94.75 409 GLY A N 1
ATOM 3162 C CA . GLY A 1 409 ? 43.433 -11.822 -22.086 1.00 94.75 409 GLY A CA 1
ATOM 3163 C C . GLY A 1 409 ? 43.183 -13.107 -22.864 1.00 94.75 409 GLY A C 1
ATOM 3164 O O . GLY A 1 409 ? 44.131 -13.724 -23.333 1.00 94.75 409 GLY A O 1
ATOM 3165 N N . ARG A 1 410 ? 41.928 -13.547 -22.977 1.00 94.25 410 ARG A N 1
ATOM 3166 C CA . ARG A 1 410 ? 41.522 -14.674 -23.838 1.00 94.25 410 ARG A CA 1
ATOM 3167 C C . ARG A 1 410 ? 40.194 -14.365 -24.527 1.00 94.25 410 ARG A C 1
ATOM 3169 O O . ARG A 1 410 ? 39.472 -13.486 -24.067 1.00 94.25 410 ARG A O 1
ATOM 3176 N N . LEU A 1 411 ? 39.853 -15.078 -25.591 1.00 93.69 411 LEU A N 1
ATOM 3177 C CA . LEU A 1 411 ? 38.471 -15.190 -26.064 1.00 93.69 411 LEU A CA 1
ATOM 3178 C C . LEU A 1 411 ? 37.956 -16.561 -25.656 1.00 93.69 411 LEU A C 1
ATOM 3180 O O . LEU A 1 411 ? 38.625 -17.555 -25.940 1.00 93.69 411 LEU A O 1
ATOM 3184 N N . ALA A 1 412 ? 36.811 -16.606 -24.979 1.00 92.81 412 ALA A N 1
ATOM 3185 C CA . ALA A 1 412 ? 36.219 -17.859 -24.544 1.00 92.81 412 ALA A CA 1
ATOM 3186 C C . ALA A 1 412 ? 34.705 -17.891 -24.769 1.00 92.81 412 ALA A C 1
ATOM 3188 O O . ALA A 1 412 ? 34.020 -16.884 -24.576 1.00 92.81 412 ALA A O 1
ATOM 3189 N N . LEU A 1 413 ? 34.208 -19.060 -25.162 1.00 93.19 413 LEU A N 1
ATOM 3190 C CA . LEU A 1 413 ? 32.792 -19.365 -25.323 1.00 93.19 413 LEU A CA 1
ATOM 3191 C C . LEU A 1 413 ? 32.544 -20.781 -24.789 1.00 93.19 413 LEU A C 1
ATOM 3193 O O . LEU A 1 413 ? 33.322 -21.690 -25.082 1.00 93.19 413 LEU A O 1
ATOM 3197 N N . ARG A 1 414 ? 31.494 -20.944 -23.982 1.00 92.00 414 ARG A N 1
ATOM 3198 C CA . ARG A 1 414 ? 31.060 -22.239 -23.440 1.00 92.00 414 ARG A CA 1
ATOM 3199 C C . ARG A 1 414 ? 30.181 -22.973 -24.430 1.00 92.00 414 ARG A C 1
ATOM 3201 O O . ARG A 1 414 ? 30.557 -24.044 -24.857 1.00 92.00 414 ARG A O 1
ATOM 3208 N N . GLU A 1 415 ? 29.087 -22.343 -24.841 1.00 93.38 415 GLU A N 1
ATOM 3209 C CA . GLU A 1 415 ? 28.077 -22.969 -25.693 1.00 93.38 415 GLU A CA 1
ATOM 3210 C C . GLU A 1 415 ? 27.581 -21.976 -26.750 1.00 93.38 415 GLU A C 1
ATOM 3212 O O . GLU A 1 415 ? 27.440 -20.770 -26.492 1.00 93.38 415 GLU A O 1
ATOM 3217 N N . PHE A 1 416 ? 27.330 -22.505 -27.946 1.00 94.62 416 PHE A N 1
ATOM 3218 C CA . PHE A 1 416 ? 26.740 -21.839 -29.094 1.00 94.62 416 PHE A CA 1
ATOM 3219 C C . PHE A 1 416 ? 25.481 -22.603 -29.505 1.00 94.62 416 PHE A C 1
ATOM 3221 O O . PHE A 1 416 ? 25.538 -23.644 -30.156 1.00 94.62 416 PHE A O 1
ATOM 3228 N N . GLU A 1 417 ? 24.320 -22.022 -29.238 1.00 96.44 417 GLU A N 1
ATOM 3229 C CA . GLU A 1 417 ? 23.045 -22.582 -29.667 1.00 96.44 417 GLU A CA 1
ATOM 3230 C C . GLU A 1 417 ? 22.468 -21.777 -30.832 1.00 96.44 417 GLU A C 1
ATOM 3232 O O . GLU A 1 417 ? 22.508 -20.544 -30.838 1.00 96.44 417 GLU A O 1
ATOM 3237 N N . ALA A 1 418 ? 21.885 -22.464 -31.814 1.00 96.94 418 ALA A N 1
ATOM 3238 C CA . ALA A 1 418 ? 21.270 -21.835 -32.981 1.00 96.94 418 ALA A CA 1
ATOM 3239 C C . ALA A 1 418 ? 19.855 -22.369 -33.199 1.00 96.94 418 ALA A C 1
ATOM 3241 O O . ALA A 1 418 ? 19.637 -23.578 -33.229 1.00 96.94 418 ALA A O 1
ATOM 3242 N N . TYR A 1 419 ? 18.894 -21.476 -33.411 1.00 97.56 419 TYR A N 1
ATOM 3243 C CA . TYR A 1 419 ? 17.476 -21.809 -33.475 1.00 97.56 419 TYR A CA 1
ATOM 3244 C C . TYR A 1 419 ? 16.780 -21.172 -34.675 1.00 97.56 419 TYR A C 1
ATOM 3246 O O . TYR A 1 419 ? 17.193 -20.140 -35.208 1.00 97.56 419 TYR A O 1
ATOM 3254 N N . HIS A 1 420 ? 15.670 -21.791 -35.066 1.00 97.06 420 HIS A N 1
ATOM 3255 C CA . HIS A 1 420 ? 14.722 -21.214 -36.006 1.00 97.06 420 HIS A CA 1
ATOM 3256 C C . HIS A 1 420 ? 13.363 -21.098 -35.331 1.00 97.06 420 HIS A C 1
ATOM 3258 O O . HIS A 1 420 ? 12.595 -22.062 -35.292 1.00 97.06 420 HIS A O 1
ATOM 3264 N N . VAL A 1 421 ? 13.084 -19.907 -34.819 1.00 96.69 421 VAL A N 1
ATOM 3265 C CA . VAL A 1 421 ? 11.788 -19.534 -34.267 1.00 96.69 421 VAL A CA 1
ATOM 3266 C C . VAL A 1 421 ? 10.828 -19.296 -35.429 1.00 96.69 421 VAL A C 1
ATOM 3268 O O . VAL A 1 421 ? 11.139 -18.541 -36.350 1.00 96.69 421 VAL A O 1
ATOM 3271 N N . SER A 1 422 ? 9.667 -19.947 -35.434 1.00 94.31 422 SER A N 1
ATOM 3272 C CA . SER A 1 422 ? 8.697 -19.750 -36.515 1.00 94.31 422 SER A CA 1
ATOM 3273 C C . SER A 1 422 ? 8.108 -18.333 -36.478 1.00 94.31 422 SER A C 1
ATOM 3275 O O . SER A 1 422 ? 8.023 -17.700 -35.427 1.00 94.31 422 SER A O 1
ATOM 3277 N N . SER A 1 423 ? 7.649 -17.826 -37.625 1.00 92.44 423 SER A N 1
ATOM 3278 C CA . SER A 1 423 ? 6.952 -16.533 -37.677 1.00 92.44 423 SER A CA 1
ATOM 3279 C C . SER A 1 423 ? 5.658 -16.534 -36.853 1.00 92.44 423 SER A C 1
ATOM 3281 O O . SER A 1 423 ? 5.296 -15.507 -36.286 1.00 92.44 423 SER A O 1
ATOM 3283 N N . GLU A 1 424 ? 4.978 -17.683 -36.759 1.00 94.62 424 GLU A N 1
ATOM 3284 C CA . GLU A 1 424 ? 3.801 -17.865 -35.902 1.00 94.62 424 GLU A CA 1
ATOM 3285 C C . GLU A 1 424 ? 4.155 -17.682 -34.424 1.00 94.62 424 GLU A C 1
ATOM 3287 O O . GLU A 1 424 ? 3.456 -16.965 -33.706 1.00 94.62 424 GLU A O 1
ATOM 3292 N N . GLU A 1 425 ? 5.271 -18.269 -34.000 1.00 94.81 425 GLU A N 1
ATOM 3293 C CA . GLU A 1 425 ? 5.761 -18.177 -32.634 1.00 94.81 425 GLU A CA 1
ATOM 3294 C C . GLU A 1 425 ? 6.248 -16.768 -32.288 1.00 94.81 425 GLU A C 1
ATOM 3296 O O . GLU A 1 425 ? 5.860 -16.228 -31.254 1.00 94.81 425 GLU A O 1
ATOM 3301 N N . LEU A 1 426 ? 7.011 -16.116 -33.173 1.00 92.25 426 LEU A N 1
ATOM 3302 C CA . LEU A 1 426 ? 7.401 -14.711 -32.999 1.00 92.25 426 LEU A CA 1
ATOM 3303 C C . LEU A 1 426 ? 6.167 -13.810 -32.853 1.00 92.25 426 LEU A C 1
ATOM 3305 O O . LEU A 1 426 ? 6.117 -12.947 -31.976 1.00 92.25 426 LEU A O 1
ATOM 3309 N N . ALA A 1 427 ? 5.137 -14.044 -33.672 1.00 93.69 427 ALA A N 1
ATOM 3310 C CA . ALA A 1 427 ? 3.889 -13.299 -33.590 1.00 93.69 427 ALA A CA 1
ATOM 3311 C C . ALA A 1 427 ? 3.104 -13.614 -32.304 1.00 93.69 427 ALA A C 1
ATOM 3313 O O . ALA A 1 427 ? 2.506 -12.708 -31.725 1.00 93.69 427 ALA A O 1
ATOM 3314 N N . ARG A 1 428 ? 3.093 -14.869 -31.828 1.00 94.94 428 ARG A N 1
ATOM 3315 C CA . ARG A 1 428 ? 2.486 -15.253 -30.540 1.00 94.94 428 ARG A CA 1
ATOM 3316 C C . ARG A 1 428 ? 3.200 -14.573 -29.375 1.00 94.94 428 ARG A C 1
ATOM 3318 O O . ARG A 1 428 ? 2.529 -13.981 -28.533 1.00 94.94 428 ARG A O 1
ATOM 3325 N N . PHE A 1 429 ? 4.527 -14.645 -29.348 1.00 91.94 429 PHE A N 1
ATOM 3326 C CA . PHE A 1 429 ? 5.374 -14.048 -28.323 1.00 91.94 429 PHE A CA 1
ATOM 3327 C C . PHE A 1 429 ? 5.165 -12.532 -28.245 1.00 91.94 429 PHE A C 1
ATOM 3329 O O . PHE A 1 429 ? 4.911 -11.999 -27.165 1.00 91.94 429 PHE A O 1
ATOM 3336 N N . GLU A 1 430 ? 5.161 -11.839 -29.386 1.00 91.31 430 GLU A N 1
ATOM 3337 C CA . GLU A 1 430 ? 4.939 -10.393 -29.412 1.00 91.31 430 GLU A CA 1
ATOM 3338 C C . GLU A 1 430 ? 3.500 -10.018 -29.024 1.00 91.31 430 GLU A C 1
ATOM 3340 O O . GLU A 1 430 ? 3.304 -9.109 -28.217 1.00 91.31 430 GLU A O 1
ATOM 3345 N N . ARG A 1 431 ? 2.483 -10.769 -29.483 1.00 94.12 431 ARG A N 1
ATOM 3346 C CA . ARG A 1 431 ? 1.096 -10.587 -29.011 1.00 94.12 431 ARG A CA 1
ATOM 3347 C C . ARG A 1 431 ? 0.988 -10.757 -27.497 1.00 94.12 431 ARG A C 1
ATOM 3349 O O . ARG A 1 431 ? 0.306 -9.964 -26.857 1.00 94.12 431 ARG A O 1
ATOM 3356 N N . ALA A 1 432 ? 1.650 -11.760 -26.920 1.00 92.81 432 ALA A N 1
ATOM 3357 C CA . ALA A 1 432 ? 1.643 -11.990 -25.478 1.00 92.81 432 ALA A CA 1
ATOM 3358 C C . ALA A 1 432 ? 2.314 -10.839 -24.710 1.00 92.81 432 ALA A C 1
ATOM 3360 O O . ALA A 1 432 ? 1.777 -10.397 -23.697 1.00 92.81 432 ALA A O 1
ATOM 3361 N N . ARG A 1 433 ? 3.437 -10.303 -25.213 1.00 90.00 433 ARG A N 1
ATOM 3362 C CA . ARG A 1 433 ? 4.134 -9.146 -24.614 1.00 90.00 433 ARG A CA 1
ATOM 3363 C C . ARG A 1 433 ? 3.331 -7.853 -24.691 1.00 90.00 433 ARG A C 1
ATOM 3365 O O . ARG A 1 433 ? 3.409 -7.026 -23.784 1.00 90.00 433 ARG A O 1
ATOM 3372 N N . GLN A 1 434 ? 2.578 -7.669 -25.770 1.00 92.19 434 GLN A N 1
ATOM 3373 C CA . GLN A 1 434 ? 1.746 -6.486 -25.979 1.00 92.19 434 GLN A CA 1
ATOM 3374 C C . GLN A 1 434 ? 0.373 -6.595 -25.314 1.00 92.19 434 GLN A C 1
ATOM 3376 O O . GLN A 1 434 ? -0.257 -5.565 -25.073 1.00 92.19 434 GLN A O 1
ATOM 3381 N N . ALA A 1 435 ? -0.093 -7.808 -25.000 1.00 95.62 435 ALA A N 1
ATOM 3382 C CA . ALA A 1 435 ? -1.390 -8.035 -24.380 1.00 95.62 435 ALA A CA 1
ATOM 3383 C C . ALA A 1 435 ? -1.509 -7.261 -23.064 1.00 95.62 435 ALA A C 1
ATOM 3385 O O . ALA A 1 435 ? -0.670 -7.371 -22.166 1.00 95.62 435 ALA A O 1
ATOM 3386 N N . ARG A 1 436 ? -2.586 -6.483 -22.944 1.00 95.56 436 ARG A N 1
ATOM 3387 C CA . ARG A 1 436 ? -2.905 -5.696 -21.753 1.00 95.56 436 ARG A CA 1
ATOM 3388 C C . ARG A 1 436 ? -4.221 -6.157 -21.146 1.00 95.56 436 ARG A C 1
ATOM 3390 O O . ARG A 1 436 ? -5.125 -6.581 -21.860 1.00 95.56 436 ARG A O 1
ATOM 3397 N N . VAL A 1 437 ? -4.326 -6.024 -19.830 1.00 96.81 437 VAL A N 1
ATOM 3398 C CA . VAL A 1 437 ? -5.582 -6.139 -19.084 1.00 96.81 437 VAL A CA 1
ATOM 3399 C C . VAL A 1 437 ? -5.871 -4.786 -18.454 1.00 96.81 437 VAL A C 1
ATOM 3401 O O . VAL A 1 437 ? -4.974 -4.173 -17.870 1.00 96.81 437 VAL A O 1
ATOM 3404 N N . THR A 1 438 ? -7.117 -4.337 -18.580 1.00 97.19 438 THR A N 1
ATOM 3405 C CA . THR A 1 438 ? -7.622 -3.131 -17.924 1.00 97.19 438 THR A CA 1
ATOM 3406 C C . THR A 1 438 ? -8.661 -3.525 -16.887 1.00 97.19 438 THR A C 1
ATOM 3408 O O . THR A 1 438 ? -9.619 -4.231 -17.195 1.00 97.19 438 THR A O 1
ATOM 3411 N N . GLU A 1 439 ? -8.467 -3.055 -15.662 1.00 96.31 439 GLU A N 1
ATOM 3412 C CA . GLU A 1 439 ? -9.379 -3.241 -14.540 1.00 96.31 439 GLU A CA 1
ATOM 3413 C C . GLU A 1 439 ? -9.910 -1.875 -14.107 1.00 96.31 439 GLU A C 1
ATOM 3415 O O . GLU A 1 439 ? -9.147 -0.918 -13.957 1.00 96.31 439 GLU A O 1
ATOM 3420 N N . GLU A 1 440 ? -11.222 -1.786 -13.908 1.00 97.94 440 GLU A N 1
ATOM 3421 C CA . GLU A 1 440 ? -11.908 -0.558 -13.517 1.00 97.94 440 GLU A CA 1
ATOM 3422 C C . GLU A 1 440 ? -12.872 -0.831 -12.367 1.00 97.94 440 GLU A C 1
ATOM 3424 O O . GLU A 1 440 ? -13.633 -1.802 -12.387 1.00 97.94 440 GLU A O 1
ATOM 3429 N N . TRP A 1 441 ? -12.831 0.024 -11.350 1.00 98.25 441 TRP A N 1
ATOM 3430 C CA . TRP A 1 441 ? -13.706 -0.078 -10.188 1.00 98.25 441 TRP A CA 1
ATOM 3431 C C . TRP A 1 441 ? -13.838 1.267 -9.473 1.00 98.25 441 TRP A C 1
ATOM 3433 O O . TRP A 1 441 ? -13.074 2.205 -9.703 1.00 98.25 441 TRP A O 1
ATOM 3443 N N . THR A 1 442 ? -14.824 1.358 -8.587 1.00 98.69 442 THR A N 1
ATOM 3444 C CA . THR A 1 442 ? -14.984 2.485 -7.663 1.00 98.69 442 THR A CA 1
ATOM 3445 C C . THR A 1 442 ? -14.963 1.970 -6.236 1.00 98.69 442 THR A C 1
ATOM 3447 O O . THR A 1 442 ? -15.704 1.048 -5.910 1.00 98.69 442 THR A O 1
ATOM 3450 N N . ASP A 1 443 ? -14.140 2.567 -5.386 1.00 98.75 443 ASP A N 1
ATOM 3451 C CA . ASP A 1 443 ? -14.125 2.331 -3.948 1.00 98.75 443 ASP A CA 1
ATOM 3452 C C . ASP A 1 443 ? -14.720 3.543 -3.229 1.00 98.75 443 ASP A C 1
ATOM 3454 O O . ASP A 1 443 ? -14.331 4.679 -3.478 1.00 98.75 443 ASP A O 1
ATOM 3458 N N . VAL A 1 444 ? -15.664 3.305 -2.325 1.00 98.81 444 VAL A N 1
ATOM 3459 C CA . VAL A 1 444 ? -16.171 4.307 -1.388 1.00 98.81 444 VAL A CA 1
ATOM 3460 C C . VAL A 1 444 ? -15.653 3.968 -0.004 1.00 98.81 444 VAL A C 1
ATOM 3462 O O . VAL A 1 444 ? -15.876 2.864 0.493 1.00 98.81 444 VAL A O 1
ATOM 3465 N N . ILE A 1 445 ? -14.945 4.912 0.604 1.00 98.75 445 ILE A N 1
ATOM 3466 C CA . ILE A 1 445 ? -14.326 4.771 1.916 1.00 98.75 445 ILE A C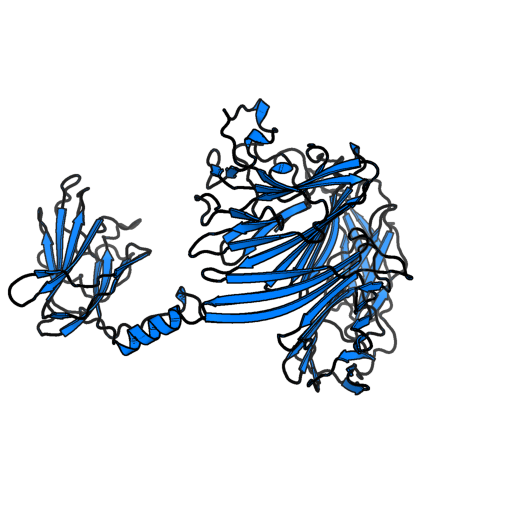A 1
ATOM 3467 C C . ILE A 1 445 ? -14.984 5.764 2.865 1.00 98.75 445 ILE A C 1
ATOM 3469 O O . ILE A 1 445 ? -14.967 6.967 2.615 1.00 98.75 445 ILE A O 1
ATOM 3473 N N . LEU A 1 446 ? -15.557 5.254 3.951 1.00 98.75 446 LEU A N 1
ATOM 3474 C CA . LEU A 1 446 ? -16.198 6.042 5.002 1.00 98.75 446 LEU A CA 1
ATOM 3475 C C . LEU A 1 446 ? -15.395 5.852 6.283 1.00 98.75 446 LEU A C 1
ATOM 3477 O O . LEU A 1 446 ? -15.158 4.711 6.674 1.00 98.75 446 LEU A O 1
ATOM 3481 N N . ILE A 1 447 ? -14.960 6.933 6.923 1.00 98.19 447 ILE A N 1
ATOM 3482 C CA . ILE A 1 447 ? -14.114 6.886 8.119 1.00 98.19 447 ILE A CA 1
ATOM 3483 C C . ILE A 1 447 ? -14.691 7.800 9.193 1.00 98.19 447 ILE A C 1
ATOM 3485 O O . ILE A 1 447 ? -15.076 8.938 8.925 1.00 98.19 447 ILE A O 1
ATOM 3489 N N . SER A 1 448 ? -14.727 7.308 10.425 1.00 97.38 448 SER A N 1
ATOM 3490 C CA . SER A 1 448 ? -14.952 8.089 11.637 1.00 97.38 448 SER A CA 1
ATOM 3491 C C . SER A 1 448 ? -13.697 8.070 12.506 1.00 97.38 448 SER A C 1
ATOM 3493 O O . SER A 1 448 ? -13.124 7.013 12.783 1.00 97.38 448 SER A O 1
ATOM 3495 N N . HIS A 1 449 ? -13.309 9.242 13.004 1.00 96.12 449 HIS A N 1
ATOM 3496 C CA . HIS A 1 449 ? -12.223 9.394 13.977 1.00 96.12 449 HIS A CA 1
ATOM 3497 C C . HIS A 1 449 ? -12.729 9.556 15.410 1.00 96.12 449 HIS A C 1
ATOM 3499 O O . HIS A 1 449 ? -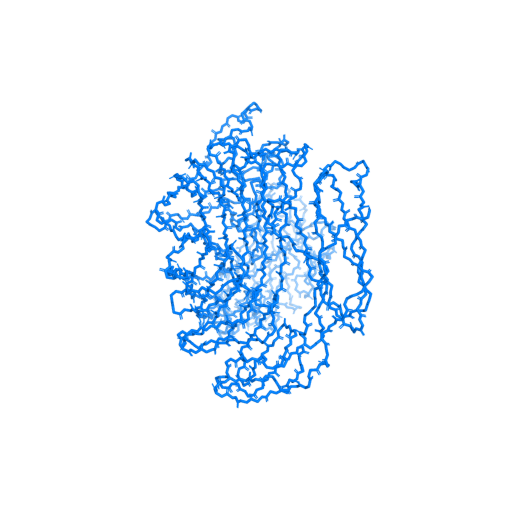11.930 9.564 16.346 1.00 96.12 449 HIS A O 1
ATOM 3505 N N . ARG A 1 450 ? -14.056 9.619 15.590 1.00 90.88 450 ARG A N 1
ATOM 3506 C CA . ARG A 1 450 ? -14.749 9.749 16.884 1.00 90.88 450 ARG A CA 1
ATOM 3507 C C . ARG A 1 450 ? -15.472 8.472 17.326 1.00 90.88 450 ARG A C 1
ATOM 3509 O O . ARG A 1 450 ? -16.385 8.522 18.149 1.00 90.88 450 ARG A O 1
ATOM 3516 N N . GLY A 1 451 ? -15.050 7.327 16.791 1.00 90.31 451 GLY A N 1
ATOM 3517 C CA . GLY A 1 451 ? -15.638 6.022 17.091 1.00 90.31 451 GLY A CA 1
ATOM 3518 C C . GLY A 1 451 ? -16.935 5.744 16.323 1.00 90.31 451 GLY A C 1
ATOM 3519 O O . GLY A 1 451 ? -17.393 6.553 15.507 1.00 90.31 451 GLY A O 1
ATOM 3520 N N . ALA A 1 452 ? -17.519 4.577 16.591 1.00 92.06 452 ALA A N 1
ATOM 3521 C CA . ALA A 1 452 ? -18.756 4.109 15.973 1.00 92.06 452 ALA A CA 1
ATOM 3522 C C . ALA A 1 452 ? -19.958 4.966 16.402 1.00 92.06 452 ALA A C 1
ATOM 3524 O O . ALA A 1 452 ? -20.341 4.965 17.575 1.00 92.06 452 ALA A O 1
ATOM 3525 N N . ARG A 1 453 ? -20.527 5.716 15.452 1.00 93.75 453 ARG A N 1
ATOM 3526 C CA . ARG A 1 453 ? -21.805 6.439 15.574 1.00 93.75 453 ARG A CA 1
ATOM 3527 C C . ARG A 1 453 ? -22.439 6.591 14.196 1.00 93.75 453 ARG A C 1
ATOM 3529 O O . ARG A 1 453 ? -21.722 6.671 13.199 1.00 93.75 453 ARG A O 1
ATOM 3536 N N . GLY A 1 454 ? -23.767 6.683 14.164 1.00 96.31 454 GLY A N 1
ATOM 3537 C CA . GLY A 1 454 ? -24.539 6.930 12.947 1.00 96.31 454 GLY A CA 1
ATOM 3538 C C . GLY A 1 454 ? -24.181 8.265 12.301 1.00 96.31 454 GLY A C 1
ATOM 3539 O O . GLY A 1 454 ? -24.375 9.316 12.905 1.00 96.31 454 GLY A O 1
ATOM 3540 N N . ARG A 1 455 ? -23.683 8.219 11.066 1.00 97.69 455 ARG A N 1
ATOM 3541 C CA . ARG A 1 455 ? -23.330 9.390 10.259 1.00 97.69 455 ARG A CA 1
ATOM 3542 C C . ARG A 1 455 ? -23.821 9.240 8.831 1.00 97.69 455 ARG A C 1
ATOM 3544 O O . ARG A 1 455 ? -23.955 8.127 8.312 1.00 97.69 455 ARG A O 1
ATOM 3551 N N . ARG A 1 456 ? -24.047 10.383 8.192 1.00 98.44 456 ARG A N 1
ATOM 3552 C CA . ARG A 1 456 ? -24.303 10.479 6.757 1.00 98.44 456 ARG A CA 1
ATOM 3553 C C . ARG A 1 456 ? -23.020 10.870 6.040 1.00 98.44 456 ARG A C 1
ATOM 3555 O O . ARG A 1 456 ? -22.373 11.830 6.435 1.00 98.44 456 ARG A O 1
ATOM 3562 N N . TYR A 1 457 ? -22.685 10.146 4.980 1.00 98.56 457 TYR A N 1
ATOM 3563 C CA . TYR A 1 457 ? -21.550 10.412 4.102 1.00 98.56 457 TYR A CA 1
ATOM 3564 C C . TYR A 1 457 ? -22.081 10.550 2.673 1.00 98.56 457 TYR A C 1
ATOM 3566 O O . TYR A 1 457 ? -22.199 9.559 1.954 1.00 98.56 457 TYR A O 1
ATOM 3574 N N . GLY A 1 458 ? -22.493 11.752 2.273 1.00 97.69 458 GLY A N 1
ATOM 3575 C CA . GLY A 1 458 ? -23.292 11.944 1.060 1.00 97.69 458 GLY A CA 1
ATOM 3576 C C . GLY A 1 458 ? -24.537 11.043 1.063 1.00 97.69 458 GLY A C 1
ATOM 3577 O O . GLY A 1 458 ? -25.389 11.145 1.946 1.00 97.69 458 GLY A O 1
ATOM 3578 N N . ASP A 1 459 ? -24.612 10.116 0.107 1.00 97.00 459 ASP A N 1
ATOM 3579 C CA . ASP A 1 459 ? -25.731 9.172 -0.028 1.00 97.00 459 ASP A CA 1
ATOM 3580 C C . ASP A 1 459 ? -25.653 7.967 0.923 1.00 97.00 459 ASP A C 1
ATOM 3582 O O . ASP A 1 459 ? -26.587 7.164 0.979 1.00 97.00 459 ASP A O 1
ATOM 3586 N N . TYR A 1 460 ? -24.562 7.810 1.675 1.00 98.56 460 TYR A N 1
ATOM 3587 C CA . TYR A 1 460 ? -24.354 6.654 2.542 1.00 98.56 460 TYR A CA 1
ATOM 3588 C C . TYR A 1 460 ? -24.751 6.944 3.987 1.00 98.56 460 TYR A C 1
ATOM 3590 O O . TYR A 1 460 ? -24.512 8.034 4.505 1.00 98.56 460 TYR A O 1
ATOM 3598 N N . LEU A 1 461 ? -25.312 5.939 4.658 1.00 98.44 461 LEU A N 1
ATOM 3599 C CA . LEU A 1 461 ? -25.469 5.917 6.111 1.00 98.44 461 LEU A CA 1
ATOM 3600 C C . LEU A 1 461 ? -24.613 4.790 6.671 1.00 98.44 461 LEU A C 1
ATOM 3602 O O . LEU A 1 461 ? -24.694 3.651 6.207 1.00 98.44 461 LEU A O 1
ATOM 3606 N N . PHE A 1 462 ? -23.798 5.122 7.662 1.00 98.44 462 PHE A N 1
ATOM 3607 C CA . PHE A 1 462 ? -22.897 4.181 8.307 1.00 98.44 462 PHE A CA 1
ATOM 3608 C C . PHE A 1 462 ? -22.788 4.505 9.792 1.00 98.44 462 PHE A C 1
ATOM 3610 O O . PHE A 1 462 ? -22.740 5.675 10.166 1.00 98.44 462 PHE A O 1
ATOM 3617 N N . ASP A 1 463 ? -22.776 3.475 10.633 1.00 97.81 463 ASP A N 1
ATOM 3618 C CA . ASP A 1 463 ? -22.771 3.614 12.090 1.00 97.81 463 ASP A CA 1
ATOM 3619 C C . ASP A 1 463 ? -21.444 3.244 12.760 1.00 97.81 463 ASP A C 1
ATOM 3621 O O . ASP A 1 463 ? -21.355 3.260 13.987 1.00 97.81 463 ASP A O 1
ATOM 3625 N N . GLY A 1 464 ? -20.421 2.910 11.973 1.00 97.38 464 GLY A N 1
ATOM 3626 C CA . GLY A 1 464 ? -19.166 2.381 12.487 1.00 97.38 464 GLY A CA 1
ATOM 3627 C C . GLY A 1 464 ? -17.949 3.289 12.349 1.00 97.38 464 GLY A C 1
ATOM 3628 O O . GLY A 1 464 ? -18.057 4.504 12.185 1.00 97.38 464 GLY A O 1
ATOM 3629 N N . GLU A 1 465 ? -16.763 2.684 12.449 1.00 97.44 465 GLU A N 1
ATOM 3630 C CA . GLU A 1 465 ? -15.484 3.401 12.365 1.00 97.44 465 GLU A CA 1
ATOM 3631 C C . GLU A 1 465 ? -14.928 3.462 10.942 1.00 97.44 465 GLU A C 1
ATOM 3633 O O . GLU A 1 465 ? -14.457 4.517 10.527 1.00 97.44 465 GLU A O 1
ATOM 3638 N N . ILE A 1 466 ? -14.964 2.355 10.189 1.00 97.81 466 ILE A N 1
ATOM 3639 C CA . ILE A 1 466 ? -14.521 2.324 8.784 1.00 97.81 466 ILE A CA 1
ATOM 3640 C C . ILE A 1 466 ? -15.468 1.465 7.952 1.00 97.81 466 ILE A C 1
ATOM 3642 O O . ILE A 1 466 ? -15.772 0.340 8.346 1.00 97.81 466 ILE A O 1
ATOM 3646 N N . ALA A 1 467 ? -15.865 1.950 6.777 1.00 98.25 467 ALA A N 1
ATOM 3647 C CA . ALA A 1 467 ? -16.488 1.143 5.736 1.00 98.25 467 ALA A CA 1
ATOM 3648 C C . ALA A 1 467 ? -15.725 1.277 4.411 1.00 98.25 467 ALA A C 1
ATOM 3650 O O . ALA A 1 467 ? -15.311 2.369 4.032 1.00 98.25 467 ALA A O 1
ATOM 3651 N N . LEU A 1 468 ? -15.567 0.160 3.702 1.00 98.38 468 LEU A N 1
ATOM 3652 C CA . LEU A 1 468 ? -15.049 0.073 2.337 1.00 98.38 468 LEU A CA 1
ATOM 3653 C C . LEU A 1 468 ? -16.126 -0.567 1.461 1.00 98.38 468 LEU A C 1
ATOM 3655 O O . LEU A 1 468 ? -16.448 -1.736 1.652 1.00 98.38 468 LEU A O 1
ATOM 3659 N N . ILE A 1 469 ? -16.648 0.159 0.479 1.00 98.62 469 ILE A N 1
ATOM 3660 C CA . ILE A 1 469 ? -17.628 -0.348 -0.482 1.00 98.62 469 ILE A CA 1
ATOM 3661 C C . ILE A 1 469 ? -17.003 -0.322 -1.876 1.00 98.62 469 ILE A C 1
ATOM 3663 O O . ILE A 1 469 ? -16.787 0.752 -2.427 1.00 98.62 469 ILE A O 1
ATOM 3667 N N . ARG A 1 470 ? -16.749 -1.493 -2.471 1.00 98.44 470 ARG A N 1
ATOM 3668 C CA . ARG A 1 470 ? -16.272 -1.591 -3.859 1.00 98.44 470 ARG A CA 1
ATOM 3669 C C . ARG A 1 470 ? -17.428 -1.826 -4.809 1.00 98.44 470 ARG A C 1
ATOM 3671 O O . ARG A 1 470 ? -18.251 -2.716 -4.579 1.00 98.44 470 ARG A O 1
ATOM 3678 N N . LYS A 1 471 ? -17.421 -1.105 -5.921 1.00 98.00 471 LYS A N 1
ATOM 3679 C CA . LYS A 1 471 ? -18.347 -1.244 -7.039 1.00 98.00 471 LYS A CA 1
ATOM 3680 C C . LYS A 1 471 ? -17.596 -1.567 -8.323 1.00 98.00 471 LYS A C 1
ATOM 3682 O O . LYS A 1 471 ? -16.502 -1.053 -8.547 1.00 98.00 471 LYS A O 1
ATOM 3687 N N . ASP A 1 472 ? -18.195 -2.411 -9.155 1.00 96.94 472 ASP A N 1
ATOM 3688 C CA . ASP A 1 472 ? -17.721 -2.642 -10.521 1.00 96.94 472 ASP A CA 1
ATOM 3689 C C . ASP A 1 472 ? -18.078 -1.470 -11.456 1.00 96.94 472 ASP A C 1
ATOM 3691 O O . ASP A 1 472 ? -18.699 -0.487 -11.044 1.00 96.94 472 ASP A O 1
ATOM 3695 N N . THR A 1 473 ? -17.698 -1.570 -12.730 1.00 95.81 473 THR A N 1
ATOM 3696 C CA . THR A 1 473 ? -17.979 -0.557 -13.765 1.00 95.81 473 THR A CA 1
ATOM 3697 C C . THR A 1 473 ? -19.466 -0.306 -14.008 1.00 95.81 473 THR A C 1
ATOM 3699 O O . THR A 1 473 ? -19.838 0.774 -14.457 1.00 95.81 473 THR A O 1
ATOM 3702 N N . ALA A 1 474 ? -20.330 -1.268 -13.677 1.00 95.38 474 ALA A N 1
ATOM 3703 C CA . ALA A 1 474 ? -21.781 -1.119 -13.742 1.00 95.38 474 ALA A CA 1
ATOM 3704 C C . ALA A 1 474 ? -22.369 -0.516 -12.449 1.00 95.38 474 ALA A C 1
ATOM 3706 O O . ALA A 1 474 ? -23.588 -0.484 -12.276 1.00 95.38 474 ALA A O 1
ATOM 3707 N N . GLY A 1 475 ? -21.521 -0.071 -11.515 1.00 95.38 475 GLY A N 1
ATOM 3708 C CA . GLY A 1 475 ? -21.924 0.492 -10.228 1.00 95.38 475 GLY A CA 1
ATOM 3709 C C . GLY A 1 475 ? -22.437 -0.549 -9.232 1.00 95.38 475 GLY A C 1
ATOM 3710 O O . GLY A 1 475 ? -22.992 -0.188 -8.192 1.00 95.38 475 GLY A O 1
ATOM 3711 N N . ARG A 1 476 ? -22.280 -1.847 -9.512 1.00 95.38 476 ARG A N 1
ATOM 3712 C CA . ARG A 1 476 ? -22.814 -2.908 -8.659 1.00 95.38 476 ARG A CA 1
ATOM 3713 C C . ARG A 1 476 ? -21.830 -3.208 -7.532 1.00 95.38 476 ARG A C 1
ATOM 3715 O O . ARG A 1 476 ? -20.649 -3.421 -7.782 1.00 95.38 476 ARG A O 1
ATOM 3722 N N . VAL A 1 477 ? -22.321 -3.285 -6.295 1.00 96.94 477 VAL A N 1
ATOM 3723 C CA . VAL A 1 477 ? -21.494 -3.579 -5.109 1.00 96.94 477 VAL A CA 1
ATOM 3724 C C . VAL A 1 477 ? -20.915 -4.989 -5.191 1.00 96.94 477 VAL A C 1
ATOM 3726 O O . VAL A 1 477 ? -21.671 -5.960 -5.238 1.00 96.94 477 VAL A O 1
ATOM 3729 N N . VAL A 1 478 ? -19.588 -5.097 -5.209 1.00 96.81 478 VAL A N 1
ATOM 3730 C CA . VAL A 1 478 ? -18.840 -6.365 -5.266 1.00 96.81 478 VAL A CA 1
ATOM 3731 C C . VAL A 1 478 ? -18.070 -6.668 -3.982 1.00 96.81 478 VAL A C 1
ATOM 3733 O O . VAL A 1 478 ? -17.692 -7.816 -3.759 1.00 96.81 478 VAL A O 1
ATOM 3736 N N . ARG A 1 479 ? -17.871 -5.674 -3.109 1.00 97.56 479 ARG A N 1
ATOM 3737 C CA . ARG A 1 479 ? -17.267 -5.861 -1.785 1.00 97.56 479 ARG A CA 1
ATOM 3738 C C . ARG A 1 479 ? -17.837 -4.864 -0.786 1.00 97.56 479 ARG A C 1
ATOM 3740 O O . ARG A 1 479 ? -18.019 -3.698 -1.126 1.00 97.56 479 ARG A O 1
ATOM 3747 N N . VAL A 1 480 ? -18.039 -5.318 0.447 1.00 97.81 480 VAL A N 1
ATOM 3748 C CA . VAL A 1 480 ? -18.284 -4.472 1.620 1.00 97.81 480 VAL A CA 1
ATOM 3749 C C . VAL A 1 480 ? -17.347 -4.925 2.734 1.00 97.81 480 VAL A C 1
ATOM 3751 O O . VAL A 1 480 ? -17.380 -6.083 3.142 1.00 97.81 480 VAL A O 1
ATOM 3754 N N . GLY A 1 481 ? -16.488 -4.031 3.205 1.00 96.88 481 GLY A N 1
ATOM 3755 C CA . GLY A 1 481 ? -15.668 -4.196 4.400 1.00 96.88 481 GLY A CA 1
ATOM 3756 C C . GLY A 1 481 ? -16.133 -3.232 5.483 1.00 96.88 481 GLY A C 1
ATOM 3757 O O . GLY A 1 481 ? -16.448 -2.089 5.170 1.00 96.88 481 GLY A O 1
ATOM 3758 N N . VAL A 1 482 ? -16.179 -3.676 6.736 1.00 96.44 482 VAL A N 1
ATOM 3759 C CA . VAL A 1 482 ? -16.559 -2.852 7.891 1.00 96.44 482 VAL A CA 1
ATOM 3760 C C . VAL A 1 482 ? -15.582 -3.086 9.038 1.00 96.44 482 VAL A C 1
ATOM 3762 O O . VAL A 1 482 ? -15.144 -4.214 9.269 1.00 96.44 482 VAL A O 1
ATOM 3765 N N . LYS A 1 483 ? -15.273 -2.018 9.770 1.00 95.12 483 LYS A N 1
ATOM 3766 C CA . LYS A 1 483 ? -14.615 -2.035 11.074 1.00 95.12 483 LYS A CA 1
ATOM 3767 C C . LYS A 1 483 ? -15.515 -1.345 12.098 1.00 95.12 483 LYS A C 1
ATOM 3769 O O . LYS A 1 483 ? -15.904 -0.193 11.889 1.00 95.12 483 LYS A O 1
ATOM 3774 N N . THR A 1 484 ? -15.807 -2.055 13.184 1.00 94.38 484 THR A N 1
ATOM 3775 C CA . THR A 1 484 ? -16.631 -1.612 14.317 1.00 94.38 484 THR A CA 1
ATOM 3776 C C . THR A 1 484 ? -17.957 -0.999 13.864 1.00 94.38 484 THR A C 1
ATOM 3778 O O . THR A 1 484 ? -18.149 0.199 14.016 1.00 94.38 484 THR A O 1
ATOM 3781 N N . GLY A 1 485 ? -18.868 -1.781 13.280 1.00 95.81 485 GLY A N 1
ATOM 3782 C CA . GLY A 1 485 ? -20.161 -1.265 12.801 1.00 95.81 485 GLY A CA 1
ATOM 3783 C C . GLY A 1 485 ? -21.231 -2.342 12.644 1.00 95.81 485 GLY A C 1
ATOM 3784 O O . GLY A 1 485 ? -20.927 -3.537 12.691 1.00 95.81 485 GLY A O 1
ATOM 3785 N N . LYS A 1 486 ? -22.489 -1.925 12.472 1.00 97.12 486 LYS A N 1
ATOM 3786 C CA . LYS A 1 486 ? -23.636 -2.825 12.268 1.00 97.12 486 LYS A CA 1
ATOM 3787 C C . LYS A 1 486 ? -24.376 -2.578 10.968 1.00 97.12 486 LYS A C 1
ATOM 3789 O O . LYS A 1 486 ? -24.976 -3.519 10.457 1.00 97.12 486 LYS A O 1
ATOM 3794 N N . SER A 1 487 ? -24.362 -1.360 10.435 1.00 97.88 487 SER A N 1
ATOM 3795 C CA . SER A 1 487 ? -25.192 -0.999 9.287 1.00 97.88 487 SER A CA 1
ATOM 3796 C C . SER A 1 487 ? -24.423 -0.165 8.276 1.00 97.88 487 SER A C 1
ATOM 3798 O O . SER A 1 487 ? -23.822 0.848 8.620 1.00 97.88 487 SER A O 1
ATOM 3800 N N . VAL A 1 488 ? -24.481 -0.580 7.010 1.00 98.50 488 VAL A N 1
ATOM 3801 C CA . VAL A 1 488 ? -24.039 0.205 5.854 1.00 98.50 488 VAL A CA 1
ATOM 3802 C C . VAL A 1 488 ? -25.198 0.279 4.870 1.00 98.50 488 VAL A C 1
ATOM 3804 O O . VAL A 1 488 ? -25.677 -0.748 4.372 1.00 98.50 488 VAL A O 1
ATOM 3807 N N . ARG A 1 489 ? -25.634 1.496 4.555 1.00 98.19 489 ARG A N 1
ATOM 3808 C CA . ARG A 1 489 ? -26.711 1.757 3.595 1.00 98.19 489 ARG A CA 1
ATOM 3809 C C . ARG A 1 489 ? -26.264 2.751 2.540 1.00 98.19 489 ARG A C 1
ATOM 3811 O O . ARG A 1 489 ? -25.467 3.640 2.818 1.00 98.19 489 ARG A O 1
ATOM 3818 N N . GLU A 1 490 ? -26.816 2.601 1.347 1.00 97.38 490 GLU A N 1
ATOM 3819 C CA . GLU A 1 490 ? -26.670 3.533 0.233 1.00 97.38 490 GLU A CA 1
ATOM 3820 C C . GLU A 1 490 ? -28.069 3.980 -0.204 1.00 97.38 490 GLU A C 1
ATOM 3822 O O . GLU A 1 490 ? -28.880 3.165 -0.656 1.00 97.38 490 GLU A O 1
ATOM 3827 N N . GLY A 1 491 ? -28.384 5.262 -0.024 1.00 93.69 491 GLY A N 1
ATOM 3828 C CA . GLY A 1 491 ? -29.745 5.768 -0.154 1.00 93.69 491 GLY A CA 1
ATOM 3829 C C . GLY A 1 491 ? -30.708 4.982 0.745 1.00 93.69 491 GLY A C 1
ATOM 3830 O O . GLY A 1 491 ? -30.495 4.855 1.949 1.00 93.69 491 GLY A O 1
ATOM 3831 N N . GLY A 1 492 ? -31.765 4.417 0.156 1.00 88.44 492 GLY A N 1
ATOM 3832 C CA . GLY A 1 492 ? -32.714 3.540 0.857 1.00 88.44 492 GLY A CA 1
ATOM 3833 C C . GLY A 1 492 ? -32.313 2.058 0.914 1.00 88.44 492 GLY A C 1
ATOM 3834 O O . GLY A 1 492 ? -33.061 1.249 1.458 1.00 88.44 492 GLY A O 1
ATOM 3835 N N . ARG A 1 493 ? -31.175 1.670 0.326 1.00 92.69 493 ARG A N 1
ATOM 3836 C CA . ARG A 1 493 ? -30.779 0.267 0.152 1.00 92.69 493 ARG A CA 1
ATOM 3837 C C . ARG A 1 493 ? -29.814 -0.176 1.247 1.00 92.69 493 ARG A C 1
ATOM 3839 O O . ARG A 1 493 ? -28.739 0.396 1.405 1.00 92.69 493 ARG A O 1
ATOM 3846 N N . THR A 1 494 ? -30.145 -1.262 1.937 1.00 95.56 494 THR A N 1
ATOM 3847 C CA . THR A 1 494 ? -29.219 -1.940 2.854 1.00 95.56 494 THR A CA 1
ATOM 3848 C C . THR A 1 494 ? -28.157 -2.707 2.071 1.00 95.56 494 THR A C 1
ATOM 3850 O O . THR A 1 494 ? -28.483 -3.583 1.267 1.00 95.56 494 THR A O 1
ATOM 3853 N N . LEU A 1 495 ? -26.884 -2.389 2.316 1.00 97.94 495 LEU A N 1
ATOM 3854 C CA . LEU A 1 495 ? -25.747 -3.151 1.795 1.00 97.94 495 LEU A CA 1
ATOM 3855 C C . LEU A 1 495 ? -25.334 -4.246 2.783 1.00 97.94 495 LEU A C 1
ATOM 3857 O O . LEU A 1 495 ? -25.084 -5.386 2.383 1.00 97.94 495 LEU A O 1
ATOM 3861 N N . LEU A 1 496 ? -25.311 -3.884 4.066 1.00 97.69 496 LEU A N 1
ATOM 3862 C CA . LEU A 1 496 ? -25.013 -4.743 5.203 1.00 97.69 496 LEU A CA 1
ATOM 3863 C C . LEU A 1 496 ? -25.837 -4.272 6.406 1.00 97.69 496 LEU A C 1
ATOM 3865 O O . LEU A 1 496 ? -25.885 -3.077 6.680 1.00 97.69 496 LEU A O 1
ATOM 3869 N N . GLU A 1 497 ? -26.449 -5.203 7.132 1.00 97.69 497 GLU A N 1
ATOM 3870 C CA . GLU A 1 497 ? -27.083 -4.964 8.433 1.00 97.69 497 GLU A CA 1
ATOM 3871 C C . GLU A 1 497 ? -26.822 -6.171 9.341 1.00 97.69 497 GLU A C 1
ATOM 3873 O O . GLU A 1 497 ? -27.002 -7.313 8.920 1.00 97.69 497 GLU A O 1
ATOM 3878 N N . SER A 1 498 ? -26.408 -5.940 10.583 1.00 95.88 498 SER A N 1
ATOM 3879 C CA . SER A 1 498 ? -26.119 -6.987 11.560 1.00 95.88 498 SER A CA 1
ATOM 3880 C C . SER A 1 498 ? -26.749 -6.659 12.916 1.00 95.88 498 SER A C 1
ATOM 3882 O O . SER A 1 498 ? -26.626 -5.526 13.381 1.00 95.88 498 SER A O 1
ATOM 3884 N N . PRO A 1 499 ? -27.388 -7.625 13.602 1.00 93.62 499 PRO A N 1
ATOM 3885 C CA . PRO A 1 499 ? -27.856 -7.400 14.970 1.00 93.62 499 PRO A CA 1
ATOM 3886 C C . PRO A 1 499 ? -26.686 -7.248 15.959 1.00 93.62 499 PRO A C 1
ATOM 3888 O O . PRO A 1 499 ? -26.744 -6.438 16.893 1.00 93.62 499 PRO A O 1
ATOM 3891 N N . GLU A 1 500 ? -25.596 -7.976 15.713 1.00 92.50 500 GLU A N 1
ATOM 3892 C CA . GLU A 1 500 ? -24.362 -7.929 16.500 1.00 92.50 500 GLU A CA 1
ATOM 3893 C C . GLU A 1 500 ? -23.371 -6.920 15.915 1.00 92.50 500 GLU A C 1
ATOM 3895 O O . GLU A 1 500 ? -23.329 -6.705 14.701 1.00 92.50 500 GLU A O 1
ATOM 3900 N N . LEU A 1 501 ? -22.556 -6.309 16.779 1.00 92.75 501 LEU A N 1
ATOM 3901 C CA . LEU A 1 501 ? -21.474 -5.421 16.351 1.00 92.75 501 LEU A CA 1
ATOM 3902 C C . LEU A 1 501 ? -20.396 -6.228 15.624 1.00 92.75 501 LEU A C 1
ATOM 3904 O O . LEU A 1 501 ? -19.865 -7.190 16.176 1.00 92.75 501 LEU A O 1
ATOM 3908 N N . LEU A 1 502 ? -20.046 -5.811 14.409 1.00 93.25 502 LEU A N 1
ATOM 3909 C CA . LEU A 1 502 ? -18.964 -6.420 13.646 1.00 93.25 502 LEU A CA 1
ATOM 3910 C C . LEU A 1 502 ? -17.666 -5.655 13.922 1.00 93.25 502 LEU A C 1
ATOM 3912 O O . LEU A 1 502 ? -17.502 -4.530 13.450 1.00 93.25 502 LEU A O 1
ATOM 3916 N N . ASP A 1 503 ? -16.741 -6.259 14.674 1.00 90.62 503 ASP A N 1
ATOM 3917 C CA . ASP A 1 503 ? -15.442 -5.643 14.995 1.00 90.62 503 ASP A CA 1
ATOM 3918 C C . ASP A 1 503 ? -14.592 -5.438 13.726 1.00 90.62 503 ASP A C 1
ATOM 3920 O O . ASP A 1 503 ? -14.062 -4.356 13.478 1.00 90.62 503 ASP A O 1
ATOM 3924 N N . SER A 1 504 ? -14.507 -6.467 12.883 1.00 91.06 504 SER A N 1
ATOM 3925 C CA . SER A 1 504 ? -13.925 -6.409 11.541 1.00 91.06 504 SER A CA 1
ATOM 3926 C C . SER A 1 504 ? -14.583 -7.464 10.660 1.00 91.06 504 SER A C 1
ATOM 3928 O O . SER A 1 504 ? -14.627 -8.635 11.037 1.00 91.06 504 SER A O 1
ATOM 3930 N N . PHE A 1 505 ? -15.091 -7.069 9.498 1.00 93.50 505 PHE A N 1
ATOM 3931 C CA . PHE A 1 505 ? -15.851 -7.951 8.620 1.00 93.50 505 PHE A CA 1
ATOM 3932 C C . PHE A 1 505 ? -15.625 -7.597 7.154 1.00 93.50 505 PHE A C 1
ATOM 3934 O O . PHE A 1 505 ? -15.476 -6.426 6.806 1.00 93.50 505 PHE A O 1
ATOM 3941 N N . CYS A 1 506 ? -15.631 -8.604 6.282 1.00 95.62 506 CYS A N 1
ATOM 3942 C CA . CYS A 1 506 ? -15.630 -8.401 4.840 1.00 95.62 506 CYS A CA 1
ATOM 3943 C C . CYS A 1 506 ? -16.551 -9.411 4.148 1.00 95.62 506 CYS A C 1
ATOM 3945 O O . CYS A 1 506 ? -16.497 -10.606 4.440 1.00 95.62 506 CYS A O 1
ATOM 3947 N N . ALA A 1 507 ? -17.372 -8.910 3.227 1.00 96.31 507 ALA A N 1
ATOM 3948 C CA . ALA A 1 507 ? -18.202 -9.674 2.310 1.00 96.31 507 ALA A CA 1
ATOM 3949 C C . ALA A 1 507 ? -17.798 -9.368 0.861 1.00 96.31 507 ALA A C 1
ATOM 3951 O O . ALA A 1 507 ? -17.654 -8.201 0.487 1.00 96.31 507 ALA A O 1
ATOM 3952 N N . GLU A 1 508 ? -17.650 -10.408 0.043 1.00 96.19 508 GLU A N 1
ATOM 3953 C CA . GLU A 1 508 ? -17.312 -10.318 -1.380 1.00 96.19 508 GLU A CA 1
ATOM 3954 C C . GLU A 1 508 ? -18.323 -11.077 -2.235 1.00 96.19 508 GLU A C 1
ATOM 3956 O O . GLU A 1 508 ? -18.575 -12.260 -2.007 1.00 96.19 508 GLU A O 1
ATOM 3961 N N . TRP A 1 509 ? -18.873 -10.419 -3.252 1.00 96.19 509 TRP A N 1
ATOM 3962 C CA . TRP A 1 509 ? -19.827 -11.021 -4.181 1.00 96.19 509 TRP A CA 1
ATOM 3963 C C . TRP A 1 509 ? -19.082 -11.674 -5.342 1.00 96.19 509 TRP A C 1
ATOM 3965 O O . TRP A 1 509 ? -18.325 -11.013 -6.053 1.00 96.19 509 TRP A O 1
ATOM 3975 N N . GLN A 1 510 ? -19.321 -12.967 -5.554 1.00 92.62 510 GLN A N 1
ATOM 3976 C CA . GLN A 1 510 ? -18.689 -13.774 -6.596 1.00 92.62 510 GLN A CA 1
ATOM 3977 C C . GLN A 1 510 ? -19.751 -14.630 -7.293 1.00 92.62 510 GLN A C 1
ATOM 3979 O O . GLN A 1 510 ? -20.108 -15.717 -6.835 1.00 92.62 510 GLN A O 1
ATOM 3984 N N . GLY A 1 511 ? -20.288 -14.112 -8.401 1.00 91.12 511 GLY A N 1
ATOM 3985 C CA . GLY A 1 511 ? -21.404 -14.739 -9.108 1.00 91.12 511 GLY A CA 1
ATOM 3986 C C . GLY A 1 511 ? -22.618 -14.905 -8.191 1.00 91.12 511 GLY A C 1
ATOM 3987 O O . GLY A 1 511 ? -23.128 -13.930 -7.644 1.00 91.12 511 GLY A O 1
ATOM 3988 N N . GLU A 1 512 ? -23.056 -16.147 -7.999 1.00 94.81 512 GLU A N 1
ATOM 3989 C CA . GLU A 1 512 ? -24.217 -16.482 -7.166 1.00 94.81 512 GLU A CA 1
ATOM 3990 C C . GLU A 1 512 ? -23.905 -16.643 -5.662 1.00 94.81 512 GLU A C 1
ATOM 3992 O O . GLU A 1 512 ? -24.790 -17.017 -4.887 1.00 94.81 512 GLU A O 1
ATOM 3997 N N . ALA A 1 513 ? -22.672 -16.386 -5.219 1.00 95.31 513 ALA A N 1
ATOM 3998 C CA . ALA A 1 513 ? -22.271 -16.497 -3.815 1.00 95.31 513 ALA A CA 1
ATOM 3999 C C . ALA A 1 513 ? -21.802 -15.161 -3.232 1.00 95.31 513 ALA A C 1
ATOM 4001 O O . ALA A 1 513 ? -21.211 -14.339 -3.934 1.00 95.31 513 ALA A O 1
ATOM 4002 N N . VAL A 1 514 ? -21.989 -14.988 -1.922 1.00 96.69 514 VAL A N 1
ATOM 4003 C CA . VAL A 1 514 ? -21.275 -13.973 -1.134 1.00 96.69 514 VAL A CA 1
ATOM 4004 C C . VAL A 1 514 ? -20.346 -14.672 -0.150 1.00 96.69 514 VAL A C 1
ATOM 4006 O O . VAL A 1 514 ? -20.798 -15.452 0.688 1.00 96.69 514 VAL A O 1
ATOM 4009 N N . ARG A 1 515 ? -19.047 -14.400 -0.254 1.00 95.44 515 ARG A N 1
ATOM 4010 C CA . ARG A 1 515 ? -18.008 -14.964 0.613 1.00 95.44 515 ARG A CA 1
ATOM 4011 C C . ARG A 1 515 ? -17.711 -14.031 1.770 1.00 95.44 515 ARG A C 1
ATOM 4013 O O . ARG A 1 515 ? -17.479 -12.846 1.555 1.00 95.44 515 ARG A O 1
ATOM 4020 N N . LEU A 1 516 ? -17.701 -14.581 2.977 1.00 94.12 516 LEU A N 1
ATOM 4021 C CA . LEU A 1 516 ? -17.520 -13.858 4.228 1.00 94.12 516 LEU A CA 1
ATOM 4022 C C . LEU A 1 516 ? -16.166 -14.204 4.853 1.00 94.12 516 LEU A C 1
ATOM 4024 O O . LEU A 1 516 ? -15.731 -15.359 4.820 1.00 94.12 516 LEU A O 1
ATOM 4028 N N . ASP A 1 517 ? -15.526 -13.201 5.448 1.00 87.31 517 ASP A N 1
ATOM 4029 C CA . ASP A 1 517 ? -14.233 -13.310 6.135 1.00 87.31 517 ASP A CA 1
ATOM 4030 C C . ASP A 1 517 ? -14.352 -13.032 7.641 1.00 87.31 517 ASP A C 1
ATOM 4032 O O . ASP A 1 517 ? -13.599 -12.255 8.221 1.00 87.31 517 ASP A O 1
ATOM 4036 N N . GLY A 1 518 ? -15.368 -13.616 8.273 1.00 81.44 518 GLY A N 1
ATOM 4037 C CA . GLY A 1 518 ? -15.637 -13.437 9.694 1.00 81.44 518 GLY A CA 1
ATOM 4038 C C . GLY A 1 518 ? -16.904 -14.167 10.133 1.00 81.44 518 GLY A C 1
ATOM 4039 O O . GLY A 1 518 ? -17.659 -14.657 9.286 1.00 81.44 518 GLY A O 1
ATOM 4040 N N . PRO A 1 519 ? -17.148 -14.262 11.450 1.00 82.06 519 PRO A N 1
ATOM 4041 C CA . PRO A 1 519 ? -18.352 -14.893 11.964 1.00 82.06 519 PRO A CA 1
ATOM 4042 C C . PRO A 1 519 ? -19.611 -14.166 11.467 1.00 82.06 519 PRO A C 1
ATOM 4044 O O . PRO A 1 519 ? -19.640 -12.945 11.330 1.00 82.06 519 PRO A O 1
ATOM 4047 N N . ALA A 1 520 ? -20.654 -14.945 11.182 1.00 89.75 520 ALA A N 1
ATOM 4048 C CA . ALA A 1 520 ? -21.896 -14.469 10.581 1.00 89.75 520 ALA A CA 1
ATOM 4049 C C . ALA A 1 520 ? -23.077 -14.659 11.555 1.00 89.75 520 ALA A C 1
ATOM 4051 O O . ALA A 1 520 ? -23.641 -15.763 11.613 1.00 89.75 520 ALA A O 1
ATOM 4052 N N . PRO A 1 521 ? -23.446 -13.640 12.351 1.00 91.88 521 PRO A N 1
ATOM 4053 C CA . PRO A 1 521 ? -24.545 -13.748 13.307 1.00 91.88 521 PRO A CA 1
ATOM 4054 C C . PRO A 1 521 ? -25.871 -14.042 12.615 1.00 91.88 521 PRO A C 1
ATOM 4056 O O . PRO A 1 521 ? -26.106 -13.647 11.471 1.00 91.88 521 PRO A O 1
ATOM 4059 N N . ARG A 1 522 ? -26.763 -14.758 13.311 1.00 92.69 522 ARG A N 1
ATOM 4060 C CA . ARG A 1 522 ? -28.144 -14.933 12.845 1.00 92.69 522 ARG A CA 1
ATOM 4061 C C . ARG A 1 522 ? -28.763 -13.555 12.639 1.00 92.69 522 ARG A C 1
ATOM 4063 O O . ARG A 1 522 ? -28.669 -12.712 13.518 1.00 92.69 522 ARG A O 1
ATOM 4070 N N . GLY A 1 523 ? -29.421 -13.351 11.504 1.00 94.56 523 GLY A N 1
ATOM 4071 C CA . GLY A 1 523 ? -29.997 -12.059 11.143 1.00 94.56 523 GLY A CA 1
ATOM 4072 C C . GLY A 1 523 ? -29.033 -11.113 10.429 1.00 94.56 523 GLY A C 1
ATOM 4073 O O . GLY A 1 523 ? -29.502 -10.081 9.960 1.00 94.56 523 GLY A O 1
ATOM 4074 N N . LEU A 1 524 ? -27.744 -11.460 10.277 1.00 96.19 524 LEU A N 1
ATOM 4075 C CA . LEU A 1 524 ? -26.859 -10.753 9.348 1.00 96.19 524 LEU A CA 1
ATOM 4076 C C . LEU A 1 524 ? -27.510 -10.754 7.964 1.00 96.19 524 LEU A C 1
ATOM 4078 O O . LEU A 1 524 ? -27.756 -11.818 7.391 1.00 96.19 524 LEU A O 1
ATOM 4082 N N . ALA A 1 525 ? -27.786 -9.562 7.453 1.00 97.19 525 ALA A N 1
ATOM 4083 C CA . ALA A 1 525 ? -28.395 -9.324 6.163 1.00 97.19 525 ALA A CA 1
ATOM 4084 C C . ALA A 1 525 ? -27.373 -8.660 5.244 1.00 97.19 525 ALA A C 1
ATOM 4086 O O . ALA A 1 525 ? -26.830 -7.598 5.548 1.00 97.19 525 ALA A O 1
ATOM 4087 N N . LEU A 1 526 ? -27.122 -9.290 4.103 1.00 97.88 526 LEU A N 1
ATOM 4088 C CA . LEU A 1 526 ? -26.251 -8.765 3.060 1.00 97.88 526 LEU A CA 1
ATOM 4089 C C . LEU A 1 526 ? -27.055 -8.589 1.793 1.00 97.88 526 LEU A C 1
ATOM 4091 O O . LEU A 1 526 ? -27.928 -9.399 1.485 1.00 97.88 526 LEU A O 1
ATOM 4095 N N . LEU A 1 527 ? -26.740 -7.553 1.029 1.00 97.19 527 LEU A N 1
ATOM 4096 C CA . LEU A 1 527 ? -27.380 -7.340 -0.254 1.00 97.19 527 LEU A CA 1
ATOM 4097 C C . LEU A 1 527 ? -27.326 -8.611 -1.129 1.00 97.19 527 LEU A C 1
ATOM 4099 O O . LEU A 1 527 ? -26.248 -9.130 -1.390 1.00 97.19 527 LEU A O 1
ATOM 4103 N N . ALA A 1 528 ? -28.463 -9.108 -1.626 1.00 94.44 528 ALA A N 1
ATOM 4104 C CA . ALA A 1 528 ? -28.470 -10.358 -2.390 1.00 94.44 528 ALA A CA 1
ATOM 4105 C C . ALA A 1 528 ? -27.931 -10.167 -3.813 1.00 94.44 528 ALA A C 1
ATOM 4107 O O . ALA A 1 528 ? -27.018 -10.869 -4.238 1.00 94.44 528 ALA A O 1
ATOM 4108 N N . ARG A 1 529 ? -28.478 -9.193 -4.556 1.00 90.75 529 ARG A N 1
ATOM 4109 C CA . ARG A 1 529 ? -28.291 -9.088 -6.017 1.00 90.75 529 ARG A CA 1
ATOM 4110 C C . ARG A 1 529 ? -28.639 -10.427 -6.705 1.00 90.75 529 ARG A C 1
ATOM 4112 O O . ARG A 1 529 ? -29.742 -10.949 -6.547 1.00 90.75 529 ARG A O 1
ATOM 4119 N N . ASP A 1 530 ? -27.675 -10.982 -7.431 1.00 92.06 530 ASP A N 1
ATOM 4120 C CA . ASP A 1 530 ? -27.737 -12.268 -8.118 1.00 92.06 530 ASP A CA 1
ATOM 4121 C C . ASP A 1 530 ? -27.347 -13.425 -7.186 1.00 92.06 530 ASP A C 1
ATOM 4123 O O . ASP A 1 530 ? -27.581 -14.587 -7.508 1.00 92.06 530 ASP A O 1
ATOM 4127 N N . ALA A 1 531 ? -26.795 -13.127 -6.003 1.00 95.38 531 ALA A N 1
ATOM 4128 C CA . ALA A 1 531 ? -26.398 -14.149 -5.055 1.00 95.38 531 ALA A CA 1
ATOM 4129 C C . ALA A 1 531 ? -27.607 -14.914 -4.503 1.00 95.38 531 ALA A C 1
ATOM 4131 O O . ALA A 1 531 ? -28.700 -14.375 -4.289 1.00 95.38 531 ALA A O 1
ATOM 4132 N N . ARG A 1 532 ? -27.387 -16.207 -4.279 1.00 95.06 532 ARG A N 1
ATOM 4133 C CA . ARG A 1 532 ? -28.356 -17.174 -3.754 1.00 95.06 532 ARG A CA 1
ATOM 4134 C C . ARG A 1 532 ? -27.848 -17.885 -2.506 1.00 95.06 532 ARG A C 1
ATOM 4136 O O . ARG A 1 532 ? -28.640 -18.505 -1.807 1.00 95.06 532 ARG A O 1
ATOM 4143 N N . ARG A 1 533 ? -26.549 -17.787 -2.212 1.00 94.94 533 ARG A N 1
ATOM 4144 C CA . ARG A 1 533 ? -25.915 -18.440 -1.063 1.00 94.94 533 ARG A CA 1
ATOM 4145 C C . ARG A 1 533 ? -24.875 -17.550 -0.392 1.00 94.94 533 ARG A C 1
ATOM 4147 O O . ARG A 1 533 ? -24.251 -16.707 -1.035 1.00 94.94 533 ARG A O 1
ATOM 4154 N N . LEU A 1 534 ? -24.681 -17.786 0.900 1.00 95.94 534 LEU A N 1
ATOM 4155 C CA . LEU A 1 534 ? -23.602 -17.213 1.698 1.00 95.94 534 LEU A CA 1
ATOM 4156 C C . LEU A 1 534 ? -22.575 -18.306 2.000 1.00 95.94 534 LEU A C 1
ATOM 4158 O O . LEU A 1 534 ? -22.948 -19.437 2.305 1.00 95.94 534 LEU A O 1
ATOM 4162 N N . GLU A 1 535 ? -21.293 -17.967 1.938 1.00 94.19 535 GLU A N 1
ATOM 4163 C CA . GLU A 1 535 ? -20.182 -18.877 2.212 1.00 94.19 535 GLU A CA 1
ATOM 4164 C C . GLU A 1 535 ? -19.258 -18.252 3.260 1.00 94.19 535 GLU A C 1
ATOM 4166 O O . GLU A 1 535 ? -18.815 -17.120 3.102 1.00 94.19 535 GLU A O 1
ATOM 4171 N N . CYS A 1 536 ? -18.920 -18.985 4.315 1.00 89.50 536 CYS A N 1
ATOM 4172 C CA . CYS A 1 536 ? -17.956 -18.558 5.329 1.00 89.50 536 CYS A CA 1
ATOM 4173 C C . CYS A 1 536 ? -16.933 -19.670 5.542 1.00 89.50 536 CYS A C 1
ATOM 4175 O O . CYS A 1 536 ? -17.307 -20.830 5.703 1.00 89.50 536 CYS A O 1
ATOM 4177 N N . ALA A 1 537 ? -15.641 -19.329 5.506 1.00 81.88 537 ALA A N 1
ATOM 4178 C CA . ALA A 1 537 ? -14.545 -20.302 5.599 1.00 81.88 537 ALA A CA 1
ATOM 4179 C C . ALA A 1 537 ? -14.694 -21.505 4.631 1.00 81.88 537 ALA A C 1
ATOM 4181 O O . ALA A 1 537 ? -14.374 -22.639 4.971 1.00 81.88 537 ALA A O 1
ATOM 4182 N N . GLY A 1 538 ? -15.218 -21.262 3.422 1.00 80.44 538 GLY A N 1
ATOM 4183 C CA . GLY A 1 538 ? -15.436 -22.294 2.399 1.00 80.44 538 GLY A CA 1
ATOM 4184 C C . GLY A 1 538 ? -16.677 -23.172 2.604 1.00 80.44 538 GLY A C 1
ATOM 4185 O O . GLY A 1 538 ? -16.939 -24.036 1.775 1.00 80.44 538 GLY A O 1
ATOM 4186 N N . SER A 1 539 ? -17.458 -22.947 3.665 1.00 86.62 539 SER A N 1
ATOM 4187 C CA . SER A 1 539 ? -18.692 -23.687 3.954 1.00 86.62 539 SER A CA 1
ATOM 4188 C C . SER A 1 539 ? -19.930 -22.835 3.687 1.00 86.62 539 SER A C 1
ATOM 4190 O O . SER A 1 539 ? -19.948 -21.643 3.999 1.00 86.62 539 SER A O 1
ATOM 4192 N N . ALA A 1 540 ? -20.983 -23.446 3.143 1.00 91.38 540 ALA A N 1
ATOM 4193 C CA . ALA A 1 540 ? -22.266 -22.776 2.951 1.00 91.38 540 ALA A CA 1
ATOM 4194 C C . ALA A 1 540 ? -22.925 -22.441 4.301 1.00 91.38 540 ALA A C 1
ATOM 4196 O O . ALA A 1 540 ? -22.914 -23.245 5.234 1.00 91.38 540 ALA A O 1
ATOM 4197 N N . LEU A 1 541 ? -23.529 -21.259 4.393 1.00 92.00 541 LEU A N 1
ATOM 4198 C CA . LEU A 1 541 ? -24.325 -20.824 5.536 1.00 92.00 541 LEU A CA 1
ATOM 4199 C C . LEU A 1 541 ? -25.814 -20.902 5.199 1.00 92.00 541 LEU A C 1
ATOM 4201 O O . LEU A 1 541 ? -26.237 -20.487 4.120 1.00 92.00 541 LEU A O 1
ATOM 4205 N N . ALA A 1 542 ? -26.616 -21.372 6.157 1.00 93.88 542 ALA A N 1
ATOM 4206 C CA . ALA A 1 542 ? -28.068 -21.293 6.058 1.00 93.88 542 ALA A CA 1
ATOM 4207 C C . ALA A 1 542 ? -28.500 -19.820 5.995 1.00 93.88 542 ALA A C 1
ATOM 4209 O O . ALA A 1 542 ? -28.233 -19.046 6.923 1.00 93.88 542 ALA A O 1
ATOM 4210 N N . ALA A 1 543 ? -29.138 -19.446 4.889 1.00 95.50 543 ALA A N 1
ATOM 4211 C CA . ALA A 1 543 ? -29.620 -18.102 4.635 1.00 95.50 543 ALA A CA 1
ATOM 4212 C C . ALA A 1 543 ? -30.880 -18.127 3.763 1.00 95.50 543 ALA A C 1
ATOM 4214 O O . ALA A 1 543 ? -31.084 -19.050 2.978 1.00 95.50 543 ALA A O 1
ATOM 4215 N N . GLU A 1 544 ? -31.702 -17.090 3.884 1.00 96.12 544 GLU A N 1
ATOM 4216 C CA . GLU A 1 544 ? -32.926 -16.909 3.104 1.00 96.12 544 GLU A CA 1
ATOM 4217 C C . GLU A 1 544 ? -32.944 -15.537 2.436 1.00 96.12 544 GLU A C 1
ATOM 4219 O O . GLU A 1 544 ? -32.477 -14.549 3.004 1.00 96.12 544 GLU A O 1
ATOM 4224 N N . LEU A 1 545 ? -33.533 -15.460 1.242 1.00 95.81 545 LEU A N 1
ATOM 4225 C CA . LEU A 1 545 ? -33.767 -14.190 0.566 1.00 95.81 545 LEU A CA 1
ATOM 4226 C C . LEU A 1 545 ? -34.974 -13.481 1.195 1.00 95.81 545 LEU A C 1
ATOM 4228 O O . LEU A 1 545 ? -36.098 -13.975 1.121 1.00 95.81 545 LEU A O 1
ATOM 4232 N N . ARG A 1 546 ? -34.759 -12.303 1.784 1.00 94.50 546 ARG A N 1
ATOM 4233 C CA . ARG A 1 546 ? -35.811 -11.465 2.380 1.00 94.50 546 ARG A CA 1
ATOM 4234 C C . ARG A 1 546 ? -35.592 -10.012 1.983 1.00 94.50 546 ARG A C 1
ATOM 4236 O O . ARG A 1 546 ? -34.522 -9.464 2.220 1.00 94.50 546 ARG A O 1
ATOM 4243 N N . GLY A 1 547 ? -36.586 -9.391 1.346 1.00 88.38 547 GLY A N 1
ATOM 4244 C CA . GLY A 1 547 ? -36.521 -7.969 0.977 1.00 88.38 547 GLY A CA 1
ATOM 4245 C C . GLY A 1 547 ? -35.301 -7.584 0.125 1.00 88.38 547 GLY A C 1
ATOM 4246 O O . GLY A 1 547 ? -34.771 -6.491 0.281 1.00 88.38 547 GLY A O 1
ATOM 4247 N N . GLY A 1 548 ? -34.811 -8.487 -0.735 1.00 91.81 548 GLY A N 1
ATOM 4248 C CA . GLY A 1 548 ? -33.623 -8.246 -1.568 1.00 91.81 548 GLY A CA 1
ATOM 4249 C C . GLY A 1 548 ? -32.270 -8.448 -0.868 1.00 91.81 548 GLY A C 1
ATOM 4250 O O . GLY A 1 548 ? -31.233 -8.160 -1.472 1.00 91.81 548 GLY A O 1
ATOM 4251 N N . ALA A 1 549 ? -32.258 -8.966 0.363 1.00 96.00 549 ALA A N 1
ATOM 4252 C CA . ALA A 1 549 ? -31.059 -9.334 1.112 1.00 96.00 549 ALA A CA 1
ATOM 4253 C C . ALA A 1 549 ? -31.017 -10.843 1.408 1.00 96.00 549 ALA A C 1
ATOM 4255 O O . ALA A 1 549 ? -32.052 -11.463 1.644 1.00 96.00 549 ALA A O 1
ATOM 4256 N N . LEU A 1 550 ? -29.821 -11.432 1.413 1.00 97.06 550 LEU A N 1
ATOM 4257 C CA . LEU A 1 550 ? -29.573 -12.754 1.980 1.00 97.06 550 LEU A CA 1
ATOM 4258 C C . LEU A 1 550 ? -29.402 -12.596 3.489 1.00 97.06 550 LEU A C 1
ATOM 4260 O O . LEU A 1 550 ? -28.470 -11.933 3.942 1.00 97.06 550 LEU A O 1
ATOM 4264 N N . VAL A 1 551 ? -30.312 -13.198 4.250 1.00 97.25 551 VAL A N 1
ATOM 4265 C CA . VAL A 1 551 ? -30.357 -13.112 5.710 1.00 97.25 551 VAL A CA 1
ATOM 4266 C C . VAL A 1 551 ? -29.954 -14.449 6.306 1.00 97.25 551 VAL A C 1
ATOM 4268 O O . VAL A 1 551 ? -30.577 -15.462 6.005 1.00 97.25 551 VAL A O 1
ATOM 4271 N N . VAL A 1 552 ? -28.942 -14.463 7.170 1.00 95.75 552 VAL A N 1
ATOM 4272 C CA . VAL A 1 552 ? -28.476 -15.677 7.856 1.00 95.75 552 VAL A CA 1
ATOM 4273 C C . VAL A 1 552 ? -29.566 -16.218 8.791 1.00 95.75 552 VAL A C 1
ATOM 4275 O O . VAL A 1 552 ? -30.015 -15.516 9.701 1.00 95.75 552 VAL A O 1
ATOM 4278 N N . THR A 1 553 ? -29.964 -17.481 8.612 1.00 94.06 553 THR A N 1
ATOM 4279 C CA . THR A 1 553 ? -31.073 -18.124 9.348 1.00 94.06 553 THR A CA 1
ATOM 4280 C C . THR A 1 553 ? -30.653 -19.251 10.287 1.00 94.06 553 THR A C 1
ATOM 4282 O O . THR A 1 553 ? -31.500 -19.800 10.992 1.00 94.06 553 THR A O 1
ATOM 4285 N N . ARG A 1 554 ? -29.356 -19.580 10.347 1.00 85.19 554 ARG A N 1
ATOM 4286 C CA . ARG A 1 554 ? -28.830 -20.632 11.233 1.00 85.19 554 ARG A CA 1
ATOM 4287 C C . ARG A 1 554 ? -29.236 -20.421 12.698 1.00 85.19 554 ARG A C 1
ATOM 4289 O O . ARG A 1 554 ? -29.346 -19.283 13.158 1.00 85.19 554 ARG A O 1
ATOM 4296 N N . ALA A 1 555 ? -29.439 -21.521 13.427 1.00 76.25 555 ALA A N 1
ATOM 4297 C CA . ALA A 1 555 ? -29.729 -21.473 14.858 1.00 76.25 555 ALA A CA 1
ATOM 4298 C C . ALA A 1 555 ? -28.564 -20.783 15.596 1.00 76.25 555 ALA A C 1
ATOM 4300 O O . ALA A 1 555 ? -27.417 -21.172 15.378 1.00 76.25 555 ALA A O 1
ATOM 4301 N N . PRO A 1 556 ? -28.822 -19.752 16.419 1.00 71.19 556 PRO A N 1
ATOM 4302 C CA . PRO A 1 556 ? -27.778 -19.132 17.216 1.00 71.19 556 PRO A CA 1
ATOM 4303 C C . PRO A 1 556 ? -27.492 -20.011 18.438 1.00 71.19 556 PRO A C 1
ATOM 4305 O O . PRO A 1 556 ? -28.336 -20.815 18.846 1.00 71.19 556 PRO A O 1
ATOM 4308 N N . GLN A 1 557 ? -26.343 -19.813 19.076 1.00 73.44 557 GLN A N 1
ATOM 4309 C CA . GLN A 1 557 ? -26.195 -20.266 20.449 1.00 73.44 557 GLN A CA 1
ATOM 4310 C C . GLN A 1 557 ? -27.187 -19.502 21.352 1.00 73.44 557 GLN A C 1
ATOM 4312 O O . GLN A 1 557 ? -27.527 -18.342 21.104 1.00 73.44 557 GLN A O 1
ATOM 4317 N N . ALA A 1 558 ? -27.710 -20.188 22.375 1.00 75.75 558 ALA A N 1
ATOM 4318 C CA . ALA A 1 558 ? -28.788 -19.672 23.223 1.00 75.75 558 ALA A CA 1
ATOM 4319 C C . ALA A 1 558 ? -28.420 -18.374 23.965 1.00 75.75 558 ALA A C 1
ATOM 4321 O O . ALA A 1 558 ? -29.305 -17.578 24.268 1.00 75.75 558 ALA A O 1
ATOM 4322 N N . ALA A 1 559 ? -27.132 -18.156 24.238 1.00 85.44 559 ALA A N 1
ATOM 4323 C CA . ALA A 1 559 ? -26.618 -16.961 24.893 1.00 85.44 559 ALA A CA 1
ATOM 4324 C C . ALA A 1 559 ? -25.207 -16.622 24.379 1.00 85.44 559 ALA A C 1
ATOM 4326 O O . ALA A 1 559 ? -24.453 -17.558 24.088 1.00 85.44 559 ALA A O 1
ATOM 4327 N N . PRO A 1 560 ? -24.834 -15.325 24.333 1.00 90.81 560 PRO A N 1
ATOM 4328 C CA . PRO A 1 560 ? -23.456 -14.904 24.091 1.00 90.81 560 PRO A CA 1
ATOM 4329 C C . PRO A 1 560 ? -22.471 -15.549 25.078 1.00 90.81 560 PRO A C 1
ATOM 4331 O O . PRO A 1 560 ? -22.890 -15.971 26.163 1.00 90.81 560 PRO A O 1
ATOM 4334 N N . PRO A 1 561 ? -21.164 -15.583 24.756 1.00 94.88 561 PRO A N 1
ATOM 4335 C CA . PRO A 1 561 ? -20.151 -16.102 25.668 1.00 94.88 561 PRO A CA 1
ATOM 4336 C C . PRO A 1 561 ? -20.227 -15.443 27.045 1.00 94.88 561 PRO A C 1
ATOM 4338 O O . PRO A 1 561 ? -20.248 -14.220 27.165 1.00 94.88 561 PRO A O 1
ATOM 4341 N N . ARG A 1 562 ? -20.213 -16.237 28.113 1.00 97.31 562 ARG A N 1
ATOM 4342 C CA . ARG A 1 562 ? -20.055 -15.705 29.468 1.00 97.31 562 ARG A CA 1
ATOM 4343 C C . ARG A 1 562 ? -18.571 -15.616 29.793 1.00 97.31 562 ARG A C 1
ATOM 4345 O O . ARG A 1 562 ? -17.905 -16.645 29.882 1.00 97.31 562 ARG A O 1
ATOM 4352 N N . ILE A 1 563 ? -18.073 -14.397 29.996 1.00 98.31 563 ILE A N 1
ATOM 4353 C CA . ILE A 1 563 ? -16.693 -14.148 30.426 1.00 98.31 563 ILE A CA 1
ATOM 4354 C C . ILE A 1 563 ? -16.604 -14.228 31.956 1.00 98.31 563 ILE A C 1
ATOM 4356 O O . ILE A 1 563 ? -17.376 -13.577 32.660 1.00 98.31 563 ILE A O 1
ATOM 4360 N N . THR A 1 564 ? -15.656 -15.012 32.473 1.00 98.06 564 THR A N 1
ATOM 4361 C CA . THR A 1 564 ? -15.371 -15.153 33.913 1.00 98.06 564 THR A CA 1
ATOM 4362 C C . THR A 1 564 ? -13.870 -15.100 34.195 1.00 98.06 564 THR A C 1
ATOM 4364 O O . THR A 1 564 ? -13.053 -15.210 33.281 1.00 98.06 564 THR A O 1
ATOM 4367 N N . ASP A 1 565 ? -13.500 -14.953 35.472 1.00 96.94 565 ASP A N 1
ATOM 4368 C CA . ASP A 1 565 ? -12.109 -14.998 35.952 1.00 96.94 565 ASP A CA 1
ATOM 4369 C C . ASP A 1 565 ? -11.161 -14.014 35.246 1.00 96.94 565 ASP A C 1
ATOM 4371 O O . ASP A 1 565 ? -10.010 -14.351 34.959 1.00 96.94 565 ASP A O 1
ATOM 4375 N N . VAL A 1 566 ? -11.642 -12.801 34.951 1.00 98.06 566 VAL A N 1
ATOM 4376 C CA . VAL A 1 566 ? -10.805 -11.746 34.368 1.00 98.06 566 VAL A CA 1
ATOM 4377 C C . VAL A 1 566 ? -9.757 -11.325 35.389 1.00 98.06 566 VAL A C 1
ATOM 4379 O O . VAL A 1 566 ? -10.096 -10.917 36.496 1.00 98.06 566 VAL A O 1
ATOM 4382 N N . ARG A 1 567 ? -8.483 -11.435 35.015 1.00 97.56 567 ARG A N 1
ATOM 4383 C CA . ARG A 1 567 ? -7.340 -11.022 35.833 1.00 97.56 567 ARG A CA 1
ATOM 4384 C C . ARG A 1 567 ? -6.388 -10.193 34.998 1.00 97.56 567 ARG A C 1
ATOM 4386 O O . ARG A 1 567 ? -6.130 -10.529 33.840 1.00 97.56 567 ARG A O 1
ATOM 4393 N N . VAL A 1 568 ? -5.847 -9.146 35.606 1.00 98.00 568 VAL A N 1
ATOM 4394 C CA . VAL A 1 568 ? -4.867 -8.254 34.990 1.00 98.00 568 VAL A CA 1
ATOM 4395 C C . VAL A 1 568 ? -3.623 -8.258 35.864 1.00 98.00 568 VAL A C 1
ATOM 4397 O O . VAL A 1 568 ? -3.664 -7.842 37.016 1.00 98.00 568 VAL A O 1
ATOM 4400 N N . ARG A 1 569 ? -2.506 -8.722 35.305 1.00 96.75 569 ARG A N 1
ATOM 4401 C CA . ARG A 1 569 ? -1.206 -8.732 35.975 1.00 96.75 569 ARG A CA 1
ATOM 4402 C C . ARG A 1 569 ? -0.248 -7.810 35.239 1.00 96.75 569 ARG A C 1
ATOM 4404 O O . ARG A 1 569 ? 0.113 -8.096 34.096 1.00 96.75 569 ARG A O 1
ATOM 4411 N N . LEU A 1 570 ? 0.163 -6.733 35.900 1.00 95.56 570 LEU A N 1
ATOM 4412 C CA . LEU A 1 570 ? 1.203 -5.841 35.397 1.00 95.56 570 LEU A CA 1
ATOM 4413 C C . LEU A 1 570 ? 2.580 -6.485 35.537 1.00 95.56 570 LEU A C 1
ATOM 4415 O O . LEU A 1 570 ? 2.874 -7.182 36.506 1.00 95.56 570 LEU A O 1
ATOM 4419 N N . GLU A 1 571 ? 3.424 -6.218 34.555 1.00 94.38 571 GLU A N 1
ATOM 4420 C CA . GLU A 1 571 ? 4.822 -6.606 34.533 1.00 94.38 571 GLU A CA 1
ATOM 4421 C C . GLU A 1 571 ? 5.674 -5.350 34.319 1.00 94.38 571 GLU A C 1
ATOM 4423 O O . GLU A 1 571 ? 5.324 -4.492 33.495 1.00 94.38 571 GLU A O 1
ATOM 4428 N N . PRO A 1 572 ? 6.789 -5.209 35.055 1.00 91.06 572 PRO A N 1
ATOM 4429 C CA . PRO A 1 572 ? 7.664 -4.061 34.900 1.00 91.06 572 PRO A CA 1
ATOM 4430 C C . PRO A 1 572 ? 8.330 -4.060 33.513 1.00 91.06 572 PRO A C 1
ATOM 4432 O O . PRO A 1 572 ? 8.395 -5.098 32.844 1.00 91.06 572 PRO A O 1
ATOM 4435 N N . PRO A 1 573 ? 8.898 -2.915 33.092 1.00 85.69 573 PRO A N 1
ATOM 4436 C CA . PRO A 1 573 ? 9.792 -2.871 31.945 1.00 85.69 573 PRO A CA 1
ATOM 4437 C C . PRO A 1 573 ? 10.874 -3.944 32.042 1.00 85.69 573 PRO A C 1
ATOM 4439 O O . PRO A 1 573 ? 11.438 -4.182 33.115 1.00 85.69 573 PRO A O 1
ATOM 4442 N N . GLN A 1 574 ? 11.212 -4.560 30.910 1.00 83.88 574 GLN A N 1
ATOM 4443 C CA . GLN A 1 574 ? 12.317 -5.508 30.861 1.00 83.88 574 GLN A CA 1
ATOM 4444 C C . GLN A 1 574 ? 13.616 -4.838 31.331 1.00 83.88 574 GLN A C 1
ATOM 4446 O O . GLN A 1 574 ? 14.101 -3.874 30.735 1.00 83.88 574 GLN A O 1
ATOM 4451 N N . LYS A 1 575 ? 14.211 -5.384 32.395 1.00 85.06 575 LYS A N 1
ATOM 4452 C CA . LYS A 1 575 ? 15.466 -4.875 32.953 1.00 85.06 575 LYS A CA 1
ATOM 4453 C C . LYS A 1 575 ? 16.594 -4.979 31.921 1.00 85.06 575 LYS A C 1
ATOM 4455 O O . LYS A 1 575 ? 16.787 -6.028 31.314 1.00 85.06 575 LYS A O 1
ATOM 4460 N N . GLY A 1 576 ? 17.365 -3.902 31.772 1.00 78.88 576 GLY A N 1
ATOM 4461 C CA . GLY A 1 576 ? 18.539 -3.854 30.893 1.00 78.88 576 GLY A CA 1
ATOM 4462 C C . GLY A 1 576 ? 18.238 -3.575 29.417 1.00 78.88 576 GLY A C 1
ATOM 4463 O O . GLY A 1 576 ? 19.177 -3.509 28.631 1.00 78.88 576 GLY A O 1
ATOM 4464 N N . LEU A 1 577 ? 16.970 -3.381 29.037 1.00 73.56 577 LEU A N 1
ATOM 4465 C CA . LEU A 1 577 ? 16.585 -3.002 27.680 1.00 73.56 577 LEU A CA 1
ATOM 4466 C C . LEU A 1 577 ? 16.189 -1.518 27.644 1.00 73.56 577 LEU A C 1
ATOM 4468 O O . LEU A 1 577 ? 15.191 -1.112 28.241 1.00 73.56 577 LEU A O 1
ATOM 4472 N N . ALA A 1 578 ? 16.989 -0.698 26.958 1.00 68.44 578 ALA A N 1
ATOM 4473 C CA . ALA A 1 578 ? 16.693 0.720 26.772 1.00 68.44 578 ALA A CA 1
ATOM 4474 C C . ALA A 1 578 ? 15.375 0.889 25.997 1.00 68.44 578 ALA A C 1
ATOM 4476 O O . ALA A 1 578 ? 15.170 0.237 24.978 1.00 68.44 578 ALA A O 1
ATOM 4477 N N . GLY A 1 579 ? 14.475 1.744 26.492 1.00 69.44 579 GLY A N 1
ATOM 4478 C CA . GLY A 1 579 ? 13.151 1.940 25.889 1.00 69.44 579 GLY A CA 1
ATOM 4479 C C . GLY A 1 579 ? 12.119 0.857 26.224 1.00 69.44 579 GLY A C 1
ATOM 4480 O O . GLY A 1 579 ? 10.988 0.957 25.761 1.00 69.44 579 GLY A O 1
ATOM 4481 N N . ALA A 1 580 ? 12.456 -0.150 27.044 1.00 78.31 580 ALA A N 1
ATOM 4482 C CA . ALA A 1 580 ? 11.465 -1.117 27.503 1.00 78.31 580 ALA A CA 1
ATOM 4483 C C . ALA A 1 580 ? 10.328 -0.425 28.262 1.00 78.31 580 ALA A C 1
ATOM 4485 O O . ALA A 1 580 ? 10.553 0.464 29.086 1.00 78.31 580 ALA A O 1
ATOM 4486 N N . GLN A 1 581 ? 9.108 -0.879 28.006 1.00 85.62 581 GLN A N 1
ATOM 4487 C CA . GLN A 1 581 ? 7.897 -0.377 28.642 1.00 85.62 581 GLN A CA 1
ATOM 4488 C C . GLN A 1 581 ? 7.273 -1.464 29.523 1.00 85.62 581 GLN A C 1
ATOM 4490 O O . GLN A 1 581 ? 7.464 -2.655 29.246 1.00 85.62 581 GLN A O 1
ATOM 4495 N N . PRO A 1 582 ? 6.534 -1.084 30.582 1.00 90.94 582 PRO A N 1
ATOM 4496 C CA . PRO A 1 582 ? 5.666 -2.017 31.276 1.00 90.94 582 PRO A CA 1
ATOM 4497 C C . PRO A 1 582 ? 4.653 -2.627 30.301 1.00 90.94 582 PRO A C 1
ATOM 4499 O O . PRO A 1 582 ? 4.285 -2.034 29.282 1.00 90.94 582 PRO A O 1
ATOM 4502 N N . PHE A 1 583 ? 4.178 -3.816 30.641 1.00 93.81 583 PHE A N 1
ATOM 4503 C CA . PHE A 1 583 ? 3.138 -4.511 29.893 1.00 93.81 583 PHE A CA 1
ATOM 4504 C C . PHE A 1 583 ? 2.190 -5.214 30.865 1.00 93.81 583 PHE A C 1
ATOM 4506 O O . PHE A 1 583 ? 2.503 -5.369 32.044 1.00 93.81 583 PHE A O 1
ATOM 4513 N N . ALA A 1 584 ? 1.025 -5.640 30.388 1.00 96.31 584 ALA A N 1
ATOM 4514 C CA . ALA A 1 584 ? 0.079 -6.412 31.187 1.00 96.31 584 ALA A CA 1
ATOM 4515 C C . ALA A 1 584 ? -0.221 -7.763 30.541 1.00 96.31 584 ALA A C 1
ATOM 4517 O O . ALA A 1 584 ? -0.380 -7.868 29.323 1.00 96.31 584 ALA A O 1
ATOM 4518 N N . TRP A 1 585 ? -0.366 -8.793 31.368 1.00 97.50 585 TRP A N 1
ATOM 4519 C CA . TRP A 1 585 ? -1.074 -10.010 30.994 1.00 97.50 585 TRP A CA 1
ATOM 4520 C C . TRP A 1 585 ? -2.528 -9.898 31.430 1.00 97.50 585 TRP A C 1
ATOM 4522 O O . TRP A 1 585 ? -2.806 -9.732 32.615 1.00 97.50 585 TRP A O 1
ATOM 4532 N N . VAL A 1 586 ? -3.445 -10.043 30.478 1.00 98.38 586 VAL A N 1
ATOM 4533 C CA . VAL A 1 586 ? -4.881 -10.142 30.749 1.00 98.38 586 VAL A CA 1
ATOM 4534 C C . VAL A 1 586 ? -5.328 -11.567 30.454 1.00 98.38 586 VAL A C 1
ATOM 4536 O O . VAL A 1 586 ? -5.136 -12.061 29.338 1.00 98.38 586 VAL A O 1
ATOM 4539 N N . THR A 1 587 ? -5.896 -12.244 31.450 1.00 98.44 587 THR A N 1
ATOM 4540 C CA . THR A 1 587 ? -6.403 -13.619 31.317 1.00 98.44 587 THR A CA 1
ATOM 4541 C C . THR A 1 587 ? -7.864 -13.703 31.708 1.00 98.44 587 THR A C 1
ATOM 4543 O O . THR A 1 587 ? -8.289 -12.997 32.614 1.00 98.44 587 THR A O 1
ATOM 4546 N N . TRP A 1 588 ? -8.623 -14.569 31.042 1.00 98.56 588 TRP A N 1
ATOM 4547 C CA . TRP A 1 588 ? -10.028 -14.840 31.361 1.00 98.56 588 TRP A CA 1
ATOM 4548 C C . TRP A 1 588 ? -10.460 -16.203 30.813 1.00 98.56 588 TRP A C 1
ATOM 4550 O O . TRP A 1 588 ? -9.716 -16.855 30.070 1.00 98.56 588 TRP A O 1
ATOM 4560 N N . LYS A 1 589 ? -11.674 -16.627 31.170 1.00 98.69 589 LYS A N 1
ATOM 4561 C CA . LYS A 1 589 ? -12.327 -17.830 30.645 1.00 98.69 589 LYS A CA 1
ATOM 4562 C C . LYS A 1 589 ? -13.648 -17.502 29.966 1.00 98.69 589 LYS A C 1
ATOM 4564 O O . LYS A 1 589 ? -14.294 -16.512 30.305 1.00 98.69 589 LYS A O 1
ATOM 4569 N N . THR A 1 590 ? -14.052 -18.364 29.041 1.00 98.44 590 THR A N 1
ATOM 4570 C CA . THR A 1 590 ? -15.378 -18.356 28.417 1.00 98.44 590 THR A CA 1
ATOM 4571 C C . THR A 1 590 ? -16.047 -19.722 28.535 1.00 98.44 590 THR A C 1
ATOM 4573 O O . THR A 1 590 ? -15.402 -20.775 28.547 1.00 98.44 590 THR A O 1
ATOM 4576 N N . ASP A 1 591 ? -17.375 -19.726 28.635 1.00 97.19 591 ASP A N 1
ATOM 4577 C CA . ASP A 1 591 ? -18.170 -20.955 28.703 1.00 97.19 591 ASP A CA 1
ATOM 4578 C C . ASP A 1 591 ? -18.382 -21.634 27.340 1.00 97.19 591 ASP A C 1
ATOM 4580 O O . ASP A 1 591 ? -18.856 -22.776 27.294 1.00 97.19 591 ASP A O 1
ATOM 4584 N N . VAL A 1 592 ? -17.952 -20.997 26.248 1.00 95.94 592 VAL A N 1
ATOM 4585 C CA . VAL A 1 592 ? -17.901 -21.540 24.884 1.00 95.94 592 VAL A CA 1
ATOM 4586 C C . VAL A 1 592 ? -16.644 -21.078 24.145 1.00 95.94 592 VAL A C 1
ATOM 4588 O O . VAL A 1 592 ? -16.111 -20.031 24.486 1.00 95.94 592 VAL A O 1
ATOM 4591 N N . PRO A 1 593 ? -16.153 -21.822 23.134 1.00 96.31 593 PRO A N 1
ATOM 4592 C CA . PRO A 1 593 ? -14.994 -21.396 22.354 1.00 96.31 593 PRO A CA 1
ATOM 4593 C C . PRO A 1 593 ? -15.206 -20.030 21.681 1.00 96.31 593 PRO A C 1
ATOM 4595 O O . PRO A 1 593 ? -16.143 -19.864 20.899 1.00 96.31 593 PRO A O 1
ATOM 4598 N N . ALA A 1 594 ? -14.308 -19.083 21.946 1.00 96.38 594 ALA A N 1
ATOM 4599 C CA . ALA A 1 594 ? -14.381 -17.715 21.443 1.00 96.38 594 ALA A CA 1
ATOM 4600 C C . ALA A 1 594 ? -12.996 -17.139 21.102 1.00 96.38 594 ALA A C 1
ATOM 4602 O O . ALA A 1 594 ? -11.963 -17.698 21.476 1.00 96.38 594 ALA A O 1
ATOM 4603 N N . THR A 1 595 ? -12.979 -16.018 20.384 1.00 96.56 595 THR A N 1
ATOM 4604 C CA . THR A 1 595 ? -11.771 -15.233 20.098 1.00 96.56 595 THR A CA 1
ATOM 4605 C C . THR A 1 595 ? -11.245 -14.523 21.348 1.00 96.56 595 THR A C 1
ATOM 4607 O O . THR A 1 595 ? -11.947 -14.400 22.360 1.00 96.56 595 THR A O 1
ATOM 4610 N N . SER A 1 596 ? -9.998 -14.045 21.282 1.00 98.06 596 SER A N 1
ATOM 4611 C CA . SER A 1 596 ? -9.372 -13.299 22.381 1.00 98.06 596 SER A CA 1
ATOM 4612 C C . SER A 1 596 ? -8.948 -11.904 21.939 1.00 98.06 596 SER A C 1
ATOM 4614 O O . SER A 1 596 ? -8.163 -11.761 21.000 1.00 98.06 596 SER A O 1
ATOM 4616 N N . ARG A 1 597 ? -9.430 -10.870 22.630 1.00 97.44 597 ARG A N 1
ATOM 4617 C CA . ARG A 1 597 ? -9.008 -9.483 22.418 1.00 97.44 597 ARG A CA 1
ATOM 4618 C C . ARG A 1 597 ? -9.117 -8.682 23.710 1.00 97.44 597 ARG A C 1
ATOM 4620 O O . ARG A 1 597 ? -9.980 -8.961 24.538 1.00 97.44 597 ARG A O 1
ATOM 4627 N N . VAL A 1 598 ? -8.259 -7.679 23.866 1.00 98.31 598 VAL A N 1
ATOM 4628 C CA . VAL A 1 598 ? -8.344 -6.714 24.963 1.00 98.31 598 VAL A CA 1
ATOM 4629 C C . VAL A 1 598 ? -8.484 -5.311 24.393 1.00 98.31 598 VAL A C 1
ATOM 4631 O O . VAL A 1 598 ? -7.694 -4.895 23.542 1.00 98.31 598 VAL A O 1
ATOM 4634 N N . GLU A 1 599 ? -9.486 -4.589 24.876 1.00 97.19 599 GLU A N 1
ATOM 4635 C CA . GLU A 1 599 ? -9.543 -3.132 24.796 1.00 97.19 599 GLU A CA 1
ATOM 4636 C C . GLU A 1 599 ? -9.000 -2.551 26.102 1.00 97.19 599 GLU A C 1
ATOM 4638 O O . GLU A 1 599 ? -9.229 -3.101 27.179 1.00 97.19 599 GLU A O 1
ATOM 4643 N N . TYR A 1 600 ? -8.243 -1.467 26.015 1.00 96.94 600 TYR A N 1
ATOM 4644 C CA . TYR A 1 600 ? -7.670 -0.808 27.177 1.00 96.94 600 TYR A CA 1
ATOM 4645 C C . TYR A 1 600 ? -7.560 0.692 26.944 1.00 96.94 600 TYR A C 1
ATOM 4647 O O . TYR A 1 600 ? -7.388 1.159 25.817 1.00 96.94 600 TYR A O 1
ATOM 4655 N N . ILE A 1 601 ? -7.696 1.454 28.021 1.00 95.38 601 ILE A N 1
ATOM 4656 C CA . ILE A 1 601 ? -7.739 2.912 27.974 1.00 95.38 601 ILE A CA 1
ATOM 4657 C C . ILE A 1 601 ? -7.051 3.488 29.209 1.00 95.38 601 ILE A C 1
ATOM 4659 O O . ILE A 1 601 ? -7.242 2.981 30.315 1.00 95.38 601 ILE A O 1
ATOM 4663 N N . ALA A 1 602 ? -6.254 4.531 28.991 1.00 92.75 602 ALA A N 1
ATOM 4664 C CA . ALA A 1 602 ? -5.792 5.446 30.030 1.00 92.75 602 ALA A CA 1
ATOM 4665 C C . ALA A 1 602 ? -6.604 6.742 29.945 1.00 92.75 602 ALA A C 1
ATOM 4667 O O . ALA A 1 602 ? -7.127 7.088 28.880 1.00 92.75 602 ALA A O 1
ATOM 4668 N N . GLU A 1 603 ? -6.722 7.452 31.062 1.00 87.69 603 GLU A N 1
ATOM 4669 C CA . GLU A 1 603 ? -7.457 8.713 31.111 1.00 87.69 603 GLU A CA 1
ATOM 4670 C C . GLU A 1 603 ? -6.902 9.723 30.088 1.00 87.69 603 GLU A C 1
ATOM 4672 O O . GLU A 1 603 ? -5.695 9.852 29.898 1.00 87.69 603 GLU A O 1
ATOM 4677 N N . GLY A 1 604 ? -7.794 10.392 29.350 1.00 84.81 604 GLY A N 1
ATOM 4678 C CA . GLY A 1 604 ? -7.414 11.357 28.311 1.00 84.81 604 GLY A CA 1
ATOM 4679 C C . GLY A 1 604 ? -6.780 10.767 27.038 1.00 84.81 604 GLY A C 1
ATOM 4680 O O . GLY A 1 604 ? -6.534 11.518 26.095 1.00 84.81 604 GLY A O 1
ATOM 4681 N N . GLN A 1 605 ? -6.550 9.451 26.959 1.00 88.25 605 GLN A N 1
ATOM 4682 C CA . GLN A 1 605 ? -5.990 8.782 25.779 1.00 88.25 605 GLN A CA 1
ATOM 4683 C C . GLN A 1 605 ? -7.070 8.092 24.926 1.00 88.25 605 GLN A C 1
ATOM 4685 O O . GLN A 1 605 ? -8.137 7.730 25.431 1.00 88.25 605 GLN A O 1
ATOM 4690 N N . PRO A 1 606 ? -6.825 7.877 23.616 1.00 89.94 606 PRO A N 1
ATOM 4691 C CA . PRO A 1 606 ? -7.726 7.079 22.790 1.00 89.94 606 PRO A CA 1
ATOM 4692 C C . PRO A 1 606 ? -7.818 5.642 23.318 1.00 89.94 606 PRO A C 1
ATOM 4694 O O . PRO A 1 606 ? -6.829 5.085 23.791 1.00 89.94 606 PRO A O 1
ATOM 4697 N N . ALA A 1 607 ? -8.990 5.017 23.176 1.00 92.75 607 ALA A N 1
ATOM 4698 C CA . ALA A 1 607 ? -9.141 3.586 23.426 1.00 92.75 607 ALA A CA 1
ATOM 4699 C C . ALA A 1 607 ? -8.228 2.789 22.485 1.00 92.75 607 ALA A C 1
ATOM 4701 O O . ALA A 1 607 ? -8.209 3.027 21.274 1.00 92.75 607 ALA A O 1
ATOM 4702 N N . ARG A 1 608 ? -7.479 1.842 23.047 1.00 95.38 608 ARG A N 1
ATOM 4703 C CA . ARG A 1 608 ? -6.505 1.008 22.340 1.00 95.38 608 ARG A CA 1
ATOM 4704 C C . ARG A 1 608 ? -6.987 -0.430 22.332 1.00 95.38 608 ARG A C 1
ATOM 4706 O O . ARG A 1 608 ? -7.659 -0.880 23.259 1.00 95.38 608 ARG A O 1
ATOM 4713 N N . ARG A 1 609 ? -6.649 -1.171 21.281 1.00 96.00 609 ARG A N 1
ATOM 4714 C CA . ARG A 1 609 ? -7.089 -2.554 21.106 1.00 96.00 609 ARG A CA 1
ATOM 4715 C C . ARG A 1 609 ? -5.948 -3.428 20.633 1.00 96.00 609 ARG A C 1
ATOM 4717 O O . ARG A 1 609 ? -5.264 -3.112 19.661 1.00 96.00 609 ARG A O 1
ATOM 4724 N N . THR A 1 610 ? -5.783 -4.570 21.287 1.00 96.88 610 THR A N 1
ATOM 4725 C CA . THR A 1 610 ? -4.842 -5.589 20.819 1.00 96.88 610 THR A CA 1
ATOM 4726 C C . THR A 1 610 ? -5.301 -6.161 19.472 1.00 96.88 610 THR A C 1
ATOM 4728 O O . THR A 1 610 ? -6.505 -6.120 19.161 1.00 96.88 610 THR A O 1
ATOM 4731 N N . PRO A 1 611 ? -4.381 -6.742 18.677 1.00 94.56 611 PRO A N 1
ATOM 4732 C CA . PRO A 1 611 ? -4.766 -7.635 17.595 1.00 94.56 611 PRO A CA 1
ATOM 4733 C C . PRO A 1 611 ? -5.700 -8.732 18.117 1.00 94.56 611 PRO A C 1
ATOM 4735 O O . PRO A 1 611 ? -5.593 -9.155 19.274 1.00 94.56 611 PRO A O 1
ATOM 4738 N N . VAL A 1 612 ? -6.628 -9.173 17.272 1.00 93.69 612 VAL A N 1
ATOM 4739 C CA . VAL A 1 612 ? -7.521 -10.283 17.609 1.00 93.69 612 VAL A CA 1
ATOM 4740 C C . VAL A 1 612 ? -6.780 -11.608 17.458 1.00 93.69 612 VAL A C 1
ATOM 4742 O O . VAL A 1 612 ? -6.197 -11.893 16.412 1.00 93.69 612 VAL A O 1
ATOM 4745 N N . ASP A 1 613 ? -6.833 -12.440 18.492 1.00 95.25 613 ASP A N 1
ATOM 4746 C CA . ASP A 1 613 ? -6.517 -13.858 18.374 1.00 95.25 613 ASP A CA 1
ATOM 4747 C C . ASP A 1 613 ? -7.777 -14.591 17.905 1.00 95.25 613 ASP A C 1
ATOM 4749 O O . ASP A 1 613 ? -8.739 -14.761 18.661 1.00 95.25 613 ASP A O 1
ATOM 4753 N N . ALA A 1 614 ? -7.784 -14.968 16.625 1.00 92.44 614 ALA A N 1
ATOM 4754 C CA . ALA A 1 614 ? -8.931 -15.578 15.963 1.00 92.44 614 ALA A CA 1
ATOM 4755 C C . ALA A 1 614 ? -9.132 -17.063 16.315 1.00 92.44 614 ALA A C 1
ATOM 4757 O O . ALA A 1 614 ? -10.152 -17.642 15.939 1.00 92.44 614 ALA A O 1
ATOM 4758 N N . ALA A 1 615 ? -8.186 -17.702 17.014 1.00 94.50 615 ALA A N 1
ATOM 4759 C CA . ALA A 1 615 ? -8.368 -19.082 17.441 1.00 94.50 615 ALA A CA 1
ATOM 4760 C C . ALA A 1 615 ? -9.463 -19.158 18.515 1.00 94.50 615 ALA A C 1
ATOM 4762 O O . ALA A 1 615 ? -9.441 -18.412 19.493 1.00 94.50 615 ALA A O 1
ATOM 4763 N N . LEU A 1 616 ? -10.414 -20.078 18.331 1.00 94.69 616 LEU A N 1
ATOM 4764 C CA . LEU A 1 616 ? -11.537 -20.269 19.245 1.00 94.69 616 LEU A CA 1
ATOM 4765 C C . LEU A 1 616 ? -11.107 -21.115 20.448 1.00 94.69 616 LEU A C 1
ATOM 4767 O O . LEU A 1 616 ? -10.801 -22.300 20.305 1.00 94.69 616 LEU A O 1
ATOM 4771 N N . LYS A 1 617 ? -11.089 -20.505 21.635 1.00 97.81 617 LYS A N 1
ATOM 4772 C CA . LYS A 1 617 ? -10.599 -21.107 22.887 1.00 97.81 617 LYS A CA 1
ATOM 4773 C C . LYS A 1 617 ? -11.562 -20.815 24.030 1.00 97.81 617 LYS A C 1
ATOM 4775 O O . LYS A 1 617 ? -12.388 -19.919 23.922 1.00 97.81 617 LYS A O 1
ATOM 4780 N N . ARG A 1 618 ? -11.432 -21.572 25.121 1.00 98.44 618 ARG A N 1
ATOM 4781 C CA . ARG A 1 618 ? -12.145 -21.324 26.390 1.00 98.44 618 ARG A CA 1
ATOM 4782 C C . ARG A 1 618 ? -11.271 -20.657 27.449 1.00 98.44 618 ARG A C 1
ATOM 4784 O O . ARG A 1 618 ? -11.788 -20.113 28.417 1.00 98.44 618 ARG A O 1
ATOM 4791 N N . GLU A 1 619 ? -9.954 -20.727 27.279 1.00 98.62 619 GLU A N 1
ATOM 4792 C CA . GLU A 1 619 ? -8.970 -20.081 28.141 1.00 98.62 619 GLU A CA 1
ATOM 4793 C C . GLU A 1 619 ? -8.180 -19.082 27.307 1.00 98.62 619 GLU A C 1
ATOM 4795 O O . GLU A 1 619 ? -7.679 -19.409 26.226 1.00 98.62 619 GLU A O 1
ATOM 4800 N N . HIS A 1 620 ? -8.096 -17.857 27.811 1.00 98.62 620 HIS A N 1
ATOM 4801 C CA . HIS A 1 620 ? -7.582 -16.723 27.066 1.00 98.62 620 HIS A CA 1
ATOM 4802 C C . HIS A 1 620 ? -6.430 -16.078 27.822 1.00 98.62 620 HIS A C 1
ATOM 4804 O O . HIS A 1 620 ? -6.454 -15.945 29.048 1.00 98.62 620 HIS A O 1
ATOM 4810 N N . ARG A 1 621 ? -5.422 -15.648 27.066 1.00 98.12 621 ARG A N 1
ATOM 4811 C CA . ARG A 1 621 ? -4.289 -14.878 27.567 1.00 98.12 621 ARG A CA 1
ATOM 4812 C C . ARG A 1 621 ? -3.840 -13.916 26.483 1.00 98.12 621 ARG A C 1
ATOM 4814 O O . ARG A 1 621 ? -3.432 -14.351 25.410 1.00 98.12 621 ARG A O 1
ATOM 4821 N N . VAL A 1 622 ? -3.887 -12.626 26.783 1.00 98.31 622 VAL A N 1
ATOM 4822 C CA . VAL A 1 622 ? -3.470 -11.556 25.876 1.00 98.31 622 VAL A CA 1
ATOM 4823 C C . VAL A 1 622 ? -2.419 -10.699 26.567 1.00 98.31 622 VAL A C 1
ATOM 4825 O O . VAL A 1 622 ? -2.546 -10.379 27.750 1.00 98.31 622 VAL A O 1
ATOM 4828 N N . ARG A 1 623 ? -1.367 -10.352 25.825 1.00 96.56 623 ARG A N 1
ATOM 4829 C CA . ARG A 1 623 ? -0.357 -9.382 26.247 1.00 96.56 623 ARG A CA 1
ATOM 4830 C C . ARG A 1 623 ? -0.768 -7.994 25.763 1.00 96.56 623 ARG A C 1
ATOM 4832 O O . ARG A 1 623 ? -1.107 -7.835 24.592 1.00 96.56 623 ARG A O 1
ATOM 4839 N N . VAL A 1 624 ? -0.747 -7.017 26.659 1.00 95.88 624 VAL A N 1
ATOM 4840 C CA . VAL A 1 624 ? -0.964 -5.601 26.354 1.00 95.88 624 VAL A CA 1
ATOM 4841 C C . VAL A 1 624 ? 0.361 -4.873 26.517 1.00 95.88 624 VAL A C 1
ATOM 4843 O O . VAL A 1 624 ? 0.875 -4.779 27.629 1.00 95.88 624 VAL A O 1
ATOM 4846 N N . ASP A 1 625 ? 0.906 -4.384 25.409 1.00 90.88 625 ASP A N 1
ATOM 4847 C CA . ASP A 1 625 ? 2.198 -3.700 25.351 1.00 90.88 625 ASP A CA 1
ATOM 4848 C C . ASP A 1 625 ? 2.052 -2.169 25.331 1.00 90.88 625 ASP A C 1
ATOM 4850 O O . ASP A 1 625 ? 0.960 -1.614 25.174 1.00 90.88 625 ASP A O 1
ATOM 4854 N N . PHE A 1 626 ? 3.189 -1.479 25.438 1.00 86.81 626 PHE A N 1
ATOM 4855 C CA . PHE A 1 626 ? 3.290 -0.021 25.403 1.00 86.81 626 PHE A CA 1
ATOM 4856 C C . PHE A 1 626 ? 2.430 0.673 26.465 1.00 86.81 626 PHE A C 1
ATOM 4858 O O . PHE A 1 626 ? 1.708 1.628 26.167 1.00 86.81 626 PHE A O 1
ATOM 4865 N N . LEU A 1 627 ? 2.474 0.173 27.703 1.00 90.62 627 LEU A N 1
ATOM 4866 C CA . LEU A 1 627 ? 1.929 0.902 28.845 1.00 90.62 627 LEU A CA 1
ATOM 4867 C C . LEU A 1 627 ? 2.921 1.989 29.266 1.00 90.62 627 LEU A C 1
ATOM 4869 O O . LEU A 1 627 ? 4.130 1.844 29.092 1.00 90.62 627 LEU A O 1
ATOM 4873 N N . VAL A 1 628 ? 2.419 3.086 29.815 1.00 85.75 628 VAL A N 1
ATOM 4874 C CA . VAL A 1 628 ? 3.258 4.169 30.332 1.00 85.75 628 VAL A CA 1
ATOM 4875 C C . VAL A 1 628 ? 3.435 3.978 31.845 1.00 85.75 628 VAL A C 1
ATOM 4877 O O . VAL A 1 628 ? 2.450 3.733 32.543 1.00 85.75 628 VAL A O 1
ATOM 4880 N N . PRO A 1 629 ? 4.669 4.042 32.384 1.00 83.06 629 PRO A N 1
ATOM 4881 C CA . PRO A 1 629 ? 4.890 3.965 33.826 1.00 83.06 629 PRO A CA 1
ATOM 4882 C C . PRO A 1 629 ? 4.111 5.042 34.592 1.00 83.06 629 PRO A C 1
ATOM 4884 O O . PRO A 1 629 ? 4.185 6.215 34.242 1.00 83.06 629 PRO A O 1
ATOM 4887 N N . GLY A 1 630 ? 3.415 4.646 35.660 1.00 84.31 630 GLY A N 1
ATOM 4888 C CA . GLY A 1 630 ? 2.647 5.560 36.515 1.00 84.31 630 GLY A CA 1
ATOM 4889 C C . GLY A 1 630 ? 1.245 5.905 36.006 1.00 84.31 630 GLY A C 1
ATOM 4890 O O . GLY A 1 630 ? 0.475 6.480 36.766 1.00 84.31 630 GLY A O 1
ATOM 4891 N N . GLU A 1 631 ? 0.893 5.519 34.778 1.00 89.06 631 GLU A N 1
ATOM 4892 C CA . GLU A 1 631 ? -0.457 5.705 34.239 1.00 89.06 631 GLU A CA 1
ATOM 4893 C C . GLU A 1 631 ? -1.404 4.592 34.701 1.00 89.06 631 GLU A C 1
ATOM 4895 O O . GLU A 1 631 ? -1.060 3.403 34.689 1.00 89.06 631 GLU A O 1
ATOM 4900 N N . GLU A 1 632 ? -2.627 4.971 35.069 1.00 92.81 632 GLU A N 1
ATOM 4901 C CA . GLU A 1 632 ? -3.688 4.015 35.370 1.00 92.81 632 GLU A CA 1
ATOM 4902 C C . GLU A 1 632 ? -4.413 3.594 34.089 1.00 92.81 632 GLU A C 1
ATOM 4904 O O . GLU A 1 632 ? -4.897 4.419 33.313 1.00 92.81 632 GLU A O 1
ATOM 4909 N N . TYR A 1 633 ? -4.552 2.281 33.902 1.00 95.44 633 TYR A N 1
ATOM 4910 C CA . TYR A 1 633 ? -5.278 1.705 32.776 1.00 95.44 633 TYR A CA 1
ATOM 4911 C C . TYR A 1 633 ? -6.503 0.928 33.246 1.00 95.44 633 TYR A C 1
ATOM 4913 O O . TYR A 1 633 ? -6.470 0.190 34.234 1.00 95.44 633 TYR A O 1
ATOM 4921 N N . SER A 1 634 ? -7.578 1.042 32.472 1.00 96.62 634 SER A N 1
ATOM 4922 C CA . SER A 1 634 ? -8.710 0.128 32.533 1.00 96.62 634 SER A CA 1
ATOM 4923 C C . SER A 1 634 ? -8.632 -0.863 31.376 1.00 96.62 634 SER A C 1
ATOM 4925 O O . SER A 1 634 ? -8.403 -0.457 30.238 1.00 96.62 634 SER A O 1
ATOM 4927 N N . PHE A 1 635 ? -8.826 -2.150 31.663 1.00 97.75 635 PHE A N 1
ATOM 4928 C CA . PHE A 1 635 ? -8.755 -3.247 30.700 1.00 97.75 635 PHE A CA 1
ATOM 4929 C C . PHE A 1 635 ? -10.116 -3.926 30.558 1.00 97.75 635 PHE A C 1
ATOM 4931 O O . PHE A 1 635 ? -10.822 -4.157 31.540 1.00 97.75 635 PHE A O 1
ATOM 4938 N N . ARG A 1 636 ? -10.471 -4.303 29.334 1.00 97.69 636 ARG A N 1
ATOM 4939 C CA . ARG A 1 636 ? -11.721 -4.980 28.999 1.00 97.69 636 ARG A CA 1
ATOM 4940 C C . ARG A 1 636 ? -11.441 -6.171 28.093 1.00 97.69 636 ARG A C 1
ATOM 4942 O O . ARG A 1 636 ? -10.987 -6.006 26.961 1.00 97.69 636 ARG A O 1
ATOM 4949 N N . ALA A 1 637 ? -11.728 -7.371 28.590 1.00 98.38 637 ALA A N 1
ATOM 4950 C CA . ALA A 1 637 ? -11.700 -8.589 27.788 1.00 98.38 637 ALA A CA 1
ATOM 4951 C C . ALA A 1 637 ? -12.905 -8.628 26.838 1.00 98.38 637 ALA A C 1
ATOM 4953 O O . ALA A 1 637 ? -14.037 -8.371 27.258 1.00 98.38 637 ALA A O 1
ATOM 4954 N N . ILE A 1 638 ? -12.653 -8.956 25.571 1.00 97.50 638 ILE A N 1
ATOM 4955 C CA . ILE A 1 638 ? -13.656 -9.073 24.510 1.00 97.50 638 ILE A CA 1
ATOM 4956 C C . ILE A 1 638 ? -13.511 -10.452 23.865 1.00 97.50 638 ILE A C 1
ATOM 4958 O O . ILE A 1 638 ? -12.411 -10.851 23.467 1.00 97.50 638 ILE A O 1
ATOM 4962 N N . SER A 1 639 ? -14.633 -11.160 23.737 1.00 97.25 639 SER A N 1
ATOM 4963 C CA . SER A 1 639 ? -14.698 -12.485 23.118 1.00 97.25 639 SER A CA 1
ATOM 4964 C C . SER A 1 639 ? -15.888 -12.595 22.169 1.00 97.25 639 SER A C 1
ATOM 4966 O O . SER A 1 639 ? -17.003 -12.198 22.507 1.00 97.25 639 SER A O 1
ATOM 4968 N N . VAL A 1 640 ? -15.641 -13.154 20.982 1.00 94.56 640 VAL A N 1
ATOM 4969 C CA . VAL A 1 640 ? -16.656 -13.430 19.954 1.00 94.56 640 VAL A CA 1
ATOM 4970 C C . VAL A 1 640 ? -16.640 -14.920 19.633 1.00 94.56 640 VAL A C 1
ATOM 4972 O O . VAL A 1 640 ? -15.577 -15.481 19.367 1.00 94.56 640 VAL A O 1
ATOM 4975 N N . ASP A 1 641 ? -17.795 -15.577 19.677 1.00 93.12 641 ASP A N 1
ATOM 4976 C CA . ASP A 1 641 ? -17.898 -17.007 19.369 1.00 93.12 641 ASP A CA 1
ATOM 4977 C C . ASP A 1 641 ? -17.949 -17.309 17.856 1.00 93.12 641 ASP A C 1
ATOM 4979 O O . ASP A 1 641 ? -17.937 -16.422 16.999 1.00 93.12 641 ASP A O 1
ATOM 4983 N N . ALA A 1 642 ? -18.049 -18.596 17.509 1.00 89.12 642 ALA A N 1
ATOM 4984 C CA . ALA A 1 642 ? -18.217 -19.056 16.124 1.00 89.12 642 ALA A CA 1
ATOM 4985 C C . ALA A 1 642 ? -19.529 -18.580 15.457 1.00 89.12 642 ALA A C 1
ATOM 4987 O O . ALA A 1 642 ? -19.679 -18.621 14.225 1.00 89.12 642 ALA A O 1
ATOM 4988 N N . TRP A 1 643 ? -20.505 -18.156 16.261 1.00 87.81 643 TRP A N 1
ATOM 4989 C CA . TRP A 1 643 ? -21.790 -17.654 15.797 1.00 87.81 643 TRP A CA 1
ATOM 4990 C C . TRP A 1 643 ? -21.763 -16.151 15.545 1.00 87.81 643 TRP A C 1
ATOM 4992 O O . TRP A 1 643 ? -22.629 -15.678 14.821 1.00 87.81 643 TRP A O 1
ATOM 5002 N N . GLY A 1 644 ? -20.751 -15.429 16.029 1.00 89.56 644 GLY A N 1
ATOM 5003 C CA . GLY A 1 644 ? -20.655 -13.973 15.949 1.00 89.56 644 GLY A CA 1
ATOM 5004 C C . GLY A 1 644 ? -21.318 -13.257 17.119 1.00 89.56 644 GLY A C 1
ATOM 5005 O O . GLY A 1 644 ? -21.470 -12.041 17.058 1.00 89.56 644 GLY A O 1
ATOM 5006 N N . GLN A 1 645 ? -21.718 -13.984 18.167 1.00 91.62 645 GLN A N 1
ATOM 5007 C CA . GLN A 1 645 ? -22.219 -13.382 19.397 1.00 91.62 645 GLN A CA 1
ATOM 5008 C C . GLN A 1 645 ? -21.045 -12.838 20.202 1.00 91.62 645 GLN A C 1
ATOM 5010 O O . GLN A 1 645 ? -20.035 -13.519 20.407 1.00 91.62 645 GLN A O 1
ATOM 5015 N N . ARG A 1 646 ? -21.187 -11.594 20.650 1.00 92.88 646 ARG A N 1
ATOM 5016 C CA . ARG A 1 646 ? -20.113 -10.830 21.274 1.00 92.88 646 ARG A CA 1
ATOM 5017 C C . ARG A 1 646 ? -20.358 -10.658 22.766 1.00 92.88 646 ARG A C 1
ATOM 5019 O O . ARG A 1 646 ? -21.473 -10.363 23.188 1.00 92.88 646 ARG A O 1
ATOM 5026 N N . ALA A 1 647 ? -19.296 -10.788 23.550 1.00 95.31 647 ALA A N 1
ATOM 5027 C CA . ALA A 1 647 ? -19.302 -10.532 24.979 1.00 95.31 647 ALA A CA 1
ATOM 5028 C C . ALA A 1 647 ? -18.149 -9.610 25.376 1.00 95.31 647 ALA A C 1
ATOM 5030 O O . ALA A 1 647 ? -17.043 -9.704 24.839 1.00 95.31 647 ALA A O 1
ATOM 5031 N N . GLU A 1 648 ? -18.419 -8.744 26.348 1.00 96.62 648 GLU A N 1
ATOM 5032 C CA . GLU A 1 648 ? -17.432 -7.883 26.989 1.00 96.62 648 GLU A CA 1
ATOM 5033 C C . GLU A 1 648 ? -17.481 -8.091 28.499 1.00 96.62 648 GLU A C 1
ATOM 5035 O O . GLU A 1 648 ? -18.561 -8.172 29.089 1.00 96.62 648 GLU A O 1
ATOM 5040 N N . ALA A 1 649 ? -16.317 -8.142 29.135 1.00 96.81 649 ALA A N 1
ATOM 5041 C CA . ALA A 1 649 ? -16.240 -8.086 30.586 1.00 96.81 649 ALA A CA 1
ATOM 5042 C C . ALA A 1 649 ? -16.446 -6.652 31.112 1.00 96.81 649 ALA A C 1
ATOM 5044 O O . ALA A 1 649 ? -16.167 -5.685 30.399 1.00 96.81 649 ALA A O 1
ATOM 5045 N N . PRO A 1 650 ? -16.844 -6.478 32.385 1.00 95.62 650 PRO A N 1
ATOM 5046 C CA . PRO A 1 650 ? -16.670 -5.209 33.076 1.00 95.62 650 PRO A CA 1
ATOM 5047 C C . PRO A 1 650 ? -15.213 -4.739 33.013 1.00 95.62 650 PRO A C 1
ATOM 5049 O O . PRO A 1 650 ? -14.272 -5.539 33.049 1.00 95.62 650 PRO A O 1
ATOM 5052 N N . ALA A 1 651 ? -15.029 -3.425 32.927 1.00 92.81 651 ALA A N 1
ATOM 5053 C CA . ALA A 1 651 ? -13.703 -2.834 32.898 1.00 92.81 651 ALA A CA 1
ATOM 5054 C C . ALA A 1 651 ? -12.981 -3.126 34.228 1.00 92.81 651 ALA A C 1
ATOM 5056 O O . ALA A 1 651 ? -13.520 -2.873 35.303 1.00 92.81 651 ALA A O 1
ATOM 5057 N N . THR A 1 652 ? -11.783 -3.698 34.145 1.00 92.69 652 THR A N 1
ATOM 5058 C CA . THR A 1 652 ? -11.017 -4.225 35.282 1.00 92.69 652 THR A CA 1
ATOM 5059 C C . THR A 1 652 ? -9.673 -3.499 35.362 1.00 92.69 652 THR A C 1
ATOM 5061 O O . THR A 1 652 ? -9.088 -3.159 34.331 1.00 92.69 652 THR A O 1
ATOM 5064 N N . ARG A 1 653 ? -9.196 -3.211 36.575 1.00 91.25 653 ARG A N 1
ATOM 5065 C CA . ARG A 1 653 ? -7.864 -2.634 36.822 1.00 91.25 653 ARG A CA 1
ATOM 5066 C C . ARG A 1 653 ? -6.872 -3.749 37.155 1.00 91.25 653 ARG A C 1
ATOM 5068 O O . ARG A 1 653 ? -7.284 -4.872 37.426 1.00 91.25 653 ARG A O 1
ATOM 5075 N N . ALA A 1 654 ? -5.582 -3.448 37.082 1.00 83.69 654 ALA A N 1
ATOM 5076 C CA . ALA A 1 654 ? -4.568 -4.353 37.609 1.00 83.69 654 ALA A CA 1
ATOM 5077 C C . ALA A 1 654 ? -4.722 -4.517 39.126 1.00 83.69 654 ALA A C 1
ATOM 5079 O O . ALA A 1 654 ? -5.066 -3.545 39.801 1.00 83.69 654 ALA A O 1
ATOM 5080 N N . ASP A 1 655 ? -4.487 -5.742 39.602 1.00 68.06 655 ASP A N 1
ATOM 5081 C CA . ASP A 1 655 ? -4.431 -6.074 41.032 1.00 68.06 655 ASP A CA 1
ATOM 5082 C C . ASP A 1 655 ? -3.204 -5.458 41.723 1.00 68.06 655 ASP A C 1
ATOM 5084 O O . ASP A 1 655 ? -2.133 -5.363 41.066 1.00 68.06 655 ASP A O 1
#

Sequence (655 aa):
YFDLSTQAIGHAHEDACHFDLYAYGKPLLTDTGDYFLGWGYRTALHNTVEVDGRSQARGANAPMIPIEWVTTRGFGFVDGAHGAYGDLGVTHRRKILFVKPGYFLLCDLLTGSGRHLLEQFFHFAGPTQMAPAEVNLDPQTGRARTLHANTANVEVIPAYAAGLRSAFAEAVETDMKVDEQREREAMLGWRVTTGSFQRVKSPVAVYAREGNLPQAFYDVLFPTPRGGEATVTLRELPVEEDGKALSPHEAAGLEIRCRVTRPAQEAESIQMERGPNRALGKPAFAEVSQGQFPGDAKLLTDGDADPRRVGSALSSAPHLPNVPLKGRFGVDFGAQVAVNAVVLHHGTWNGKTILYPAEKMRIQYWDGNAWRDVAGAQTTWHEEQVSYTLFDTVRTTRLSVAVERAGGGRLALREFEAYHVSSEELARFERARQARVTEEWTDVILISHRGARGRRYGDYLFDGEIALIRKDTAGRVVRVGVKTGKSVREGGRTLLESPELLDSFCAEWQGEAVRLDGPAPRGLALLARDARRLECAGSALAAELRGGALVVTRAPQAAPPRITDVRVRLEPPQKGLAGAQPFAWVTWKTDVPATSRVEYIAEGQPARRTPVDAALKREHRVRVDFLVPGEEYSFRAISVDAWGQRAEAPATRAD

Radius of gyration: 32.0 Å; chains: 1; bounding box: 85×60×92 Å

Secondary structure (DSSP, 8-state):
-B------SSS--S-TT-B-EEETTEEEE-----SSSSTT-SGGGSSSEEETTBPPP-GGGS-EEEEEEEE-SSEEEEEEEEEEEGGGTEEEEEEEEEETTTEEEEEEEEE-SSEEEEEEEEEBPPSSTTSPP-EEE-TTT--EEE--TTS-EEEEEEES-TT-EEEEEPPPP----GGGTTSHHHHTTEEE-SSTT-EEE--EEEEEEEEESSEEEEEEEEEE-TT-EEEEEEEEEPEEETTEEPPTTTEEEEEEEEEEEEESS-GGG------S-SSTT--EEEEESSSB--TT-GGGGSS---TT-TT-SEE-BS-EETS-EEEEEEEEEEEEEEEEEEEEEESEE-SSSEE---SEEEEEEE-SSSEEEPTT-EEEEEGGGEEEEEEEEEEEEEEEEEEEETTEE--EEEEEEEE---HHHHHHHHHHHH-EEEEEEEEEEEEESS-S--EEETTEEE-SSEEEEEE-TT--EEEEEEEEEEEEEETTEEEEEEEEEEEEEEEEEETTEEEESS---TT-EEE-TT--EEEETTEEEPEEEETTEEEE-SPPPSS---EEEEEEEEEPPPTT-TT---EEEEEEEEEEEEEEEEEEEETTSPPEEPPPEEEEEEEEEEEE--PPTT--EEEEEEEEBTT--EEEPPPB---

Foldseek 3Di:
DFDLAAQFPFPRALEHGFDWDDDQHGTFWDAQDDLDGQLSRFHQRGQFKDKQQDGFAHHPQKAKAFFDWDDFPQKTKGKIKINSVVVVQKIWIWMWICGPPWWIKIKIWIAGWDKIKMKGKTWGQPQALQAEWDWDQDQVQRKIKTDDAQFKIKIKGWDPCVQKGKDKDAADDDPLDPVCSRPCNNRPQWHAGDDHNHIDGTIMIMIIHITTDGDMIIIIIGMAGGQKDKDKDKDWFFKDDPRDTDDVSFKTKIKIKMKMKHQPDDLVPLDFDQDDFLQAQFDKDKFKPDADWDPVLRLARNPPLDLADAPLKGKGDDFDFQDKMKMKIKGFSVAWDKFFKKKWQFAGHDNPAGPAGFPDKFKWADPPPDTDTFAPWDWDADPNGMIMIGGDIDTHRMIMMIGIDNRTTMGITNYMTTGDRDPVRVVVSVCSRPDMDMAIKMKMKIAGPNAFQWMDGHQKTWRGGIWIFMAGPVRHTFKIKGAFGAFIDGNPGTQWGHPATDRIKMWGDDQQEIEIRDAAAQFTWHQRVNHDWYHYPNHTFCWDDDPRTTGGHDDAPPAFWDKADWAKAKDQFDPPDGSGHIKIKTKIFTPWFWKWKKWKDFPPDDIHIDYIRGGTDGIDIDMGGSDHPPTWMWMKIWIAHNNRRIDIDPTDTHD